Protein AF-A0A7X1CPC7-F1 (afdb_monomer)

Organism: NCBI:txid1494963

pLDDT: mean 83.85, std 19.72, range [22.83, 98.88]

Secondary structure (DSSP, 8-state):
-------------------PPPPPP--------S--------PPBPPP--HHHHHHHHHHHHHHHTS---GGG-BHHHHTT--EEEEESS-----GGGGG-TT--EEEEE--SS--S--GGGGG-TT--EEE-TT----HHHHHHHTT-TT-SEEE--SS-------TT-TT--EEE--S-SS--SPPP-TT-TT--EEE--SS--------TT-TT--EEE--SS--SBPPP-TT-TT--EEE--SS---B-GGGGG-S-GGG-EEE-TTS---B--GGGGGSSEEE-TT---SSTT-SEEEPPPPPEEE-TT-EEEEE--EEETTEEEEEE-GGGS-HHHHHHHSGGGSEEEESSSSEEEEEETTEEEEEEPTT--EEEEEEEEETTTEEEEEEEEE-

Sequence (400 aa):
MNLRNAIACGVATSVIVGGSMVFPQNSDAKVIGAQSTLEMVTKEIIPITDPGLKNAITTALTIELGHPATEEDFTSENLSKITTLAIYLTPVHSLSELKYVPNLEALNISNNGTPMASLSPLEGLNKLVELSLNGAPVGDEMYSTLNKITSLKYLDIAGDTPNIGSLDKLPNLESVSLTFNNTLEKMPTFETSTQIKALYFSDDNISELPDYSHLVNLERLELGYNNFTSIPDLSAFSKLTALYMSENAISDTSNLETIQNKQNILVDLTSNLISKYAPVMGEFKRVMTLNNFMADQKMQYMMEPLAEQVISESSSIVIPLNWALSSNPSIIIGPSEFTEHQRQFVDVANLKIATSNDNIDVSAVNGKLAIHAKEGIIGMTEVKLSYNENIEVNFGVAVE

Mean predicted aligned error: 10.89 Å

InterPro domains:
  IPR001611 Leucine-rich repeat [PS51450] (217-238)
  IPR025875 Leucine rich repeat 4 [PF12799] (217-257)
  IPR032675 Leucine-rich repeat domain superfamily [G3DSA:3.80.10.10] (39-295)
  IPR050836 SDS22/Internalin LRR-containing [PTHR46652] (194-276)

Foldseek 3Di:
DDDDDDDDDDDDDDDDDDDDDDDDDDDDDDDDDDDPPVPPPQFDQDDDDFPQVVVQQQVQLCVVVVHRDDSSQRGLVSLCSRQETAGPCAAGADPQCCVSNLNHQEYAHEPNVDAHPEPQSLLNNQNHAYYACHQHAYDQVHLVVLLSNQNYQYYHDEAQYPDSEANQNNQNHQEYHHEHNQHHQDDHHHNNPLNHAEYHYANYAHADDPPPLSVCNHQYYAHDHYAHQADYQPLSPQNHAEAHHAQYAHAEDQSVVSHNPQLRHEAEHHQYAHAYDHPCPVSHVYYHHHNYCYLDPQGQKAWQADEEAEEEAQDKDKAAIWMAGPVDRVHTDDLVSHGPSRSCQLQPQNKDKDKPDDQWDWHHDPSIIMIGGYHPDFAKMKIWTDTPNRHIYIYMYGYD

Radius of gyration: 34.93 Å; Cα contacts (8 Å, |Δi|>4): 887; chains: 1; bounding box: 84×68×112 Å

Nearest PDB structures (foldseek):
  8h64-assembly2_C  TM=6.001E-01  e=5.073E-11  Listeria monocytogenes EGD-e
  6hkw-assembly5_E  TM=8.231E-01  e=1.567E-06  Homo sapiens
  6mky-assembly1_A  TM=7.754E-01  e=1.078E-06  Homo sapiens
  2omt-assembly1_A  TM=3.520E-01  e=1.177E-10  Listeria monocytogenes EGD-e
  8glv-assembly1_Em  TM=6.662E-01  e=6.543E-04  Chlamydomonas reinhardtii

Solvent-accessible surface area (backbone atoms only — not comparable to full-atom values): 21799 Å² total; per-residue (Å²): 132,88,89,87,91,79,90,82,88,83,82,88,87,85,82,92,74,92,77,91,82,86,79,83,90,79,90,82,83,84,89,74,81,85,82,83,72,80,73,77,80,71,76,63,64,60,88,69,80,43,67,28,54,37,52,28,50,42,52,40,44,19,63,79,69,72,45,89,54,54,78,84,53,37,20,68,75,54,33,46,67,40,36,57,45,61,38,67,72,37,53,46,80,62,53,69,68,51,69,56,31,60,46,27,28,34,42,36,41,29,44,24,86,39,69,47,83,61,51,64,49,52,58,76,36,73,51,29,29,34,43,33,32,34,50,36,49,58,51,70,75,36,43,68,40,54,42,57,40,44,51,27,26,35,42,33,49,23,25,74,38,63,70,70,55,64,48,40,51,27,49,47,24,31,33,43,34,50,28,46,18,73,58,29,50,65,75,61,48,50,84,44,23,52,55,23,28,35,43,36,41,26,40,28,46,30,52,66,80,74,96,55,67,68,32,44,47,22,29,34,44,35,42,24,39,25,51,26,52,51,59,62,88,39,60,41,31,58,49,38,36,36,40,34,42,22,41,20,44,28,30,45,39,55,41,62,70,43,43,73,39,37,68,65,17,37,39,35,40,27,40,24,41,38,51,41,80,34,91,58,64,84,50,36,61,38,70,43,60,52,73,24,50,39,48,54,102,69,26,50,54,36,74,55,84,57,71,73,43,79,44,47,55,61,35,73,52,74,44,81,71,52,34,13,29,57,91,44,68,86,46,72,51,57,76,86,80,41,52,78,59,50,44,61,62,72,32,46,75,61,41,49,75,46,62,78,56,80,54,49,51,77,46,58,51,95,63,17,44,33,40,33,35,37,76,96,42,71,50,80,33,47,40,38,40,31,43,95,87,53,47,74,51,64,34,43,38,38,31,91

Structure (mmCIF, N/CA/C/O backbone):
data_AF-A0A7X1CPC7-F1
#
_entry.id   AF-A0A7X1CPC7-F1
#
loop_
_atom_site.group_PDB
_atom_site.id
_atom_site.type_symbol
_atom_site.label_atom_id
_atom_site.label_alt_id
_atom_site.label_comp_id
_atom_site.label_asym_id
_atom_site.label_entity_id
_atom_site.label_seq_id
_atom_site.pdbx_PDB_ins_code
_atom_site.Cartn_x
_atom_site.Cartn_y
_atom_site.Cartn_z
_atom_site.occupancy
_atom_site.B_iso_or_equiv
_atom_site.auth_seq_id
_atom_site.auth_comp_id
_atom_site.auth_asym_id
_atom_site.auth_atom_id
_atom_site.pdbx_PDB_model_num
ATOM 1 N N . MET A 1 1 ? -6.246 51.416 58.490 1.00 31.73 1 MET A N 1
ATOM 2 C CA . MET A 1 1 ? -4.772 51.364 58.368 1.00 31.73 1 MET A CA 1
ATOM 3 C C . MET A 1 1 ? -4.354 49.906 58.553 1.00 31.73 1 MET A C 1
ATOM 5 O O . MET A 1 1 ? -4.902 49.263 59.435 1.00 31.73 1 MET A O 1
ATOM 9 N N . ASN A 1 2 ? -3.510 49.401 57.648 1.00 27.16 2 ASN A N 1
ATOM 10 C CA . ASN A 1 2 ? -3.068 48.008 57.420 1.00 27.16 2 ASN A CA 1
ATOM 11 C C . ASN A 1 2 ? -2.683 47.196 58.690 1.00 27.16 2 ASN A C 1
ATOM 13 O O . ASN A 1 2 ? -2.152 47.790 59.618 1.00 27.16 2 ASN A O 1
ATOM 17 N N . LEU A 1 3 ? -3.029 45.904 58.867 1.00 24.98 3 LEU A N 1
ATOM 18 C CA . LEU A 1 3 ? -2.661 44.633 58.179 1.00 24.98 3 LEU A CA 1
ATOM 19 C C . LEU A 1 3 ? -1.414 43.958 58.804 1.00 24.98 3 LEU A C 1
ATOM 21 O O . LEU A 1 3 ? -0.304 44.431 58.584 1.00 24.98 3 LEU A O 1
ATOM 25 N N . ARG A 1 4 ? -1.605 42.833 59.526 1.00 26.08 4 ARG A N 1
ATOM 26 C CA . ARG A 1 4 ? -0.942 41.516 59.313 1.00 26.08 4 ARG A CA 1
ATOM 27 C C . ARG A 1 4 ? -1.302 40.498 60.411 1.00 26.08 4 ARG A C 1
ATOM 29 O O . ARG A 1 4 ? -0.936 40.659 61.568 1.00 26.08 4 ARG A O 1
ATOM 36 N N . ASN A 1 5 ? -2.004 39.445 59.987 1.00 27.28 5 ASN A N 1
ATOM 37 C CA . ASN A 1 5 ? -2.395 38.268 60.762 1.00 27.28 5 ASN A CA 1
ATOM 38 C C . ASN A 1 5 ? -1.295 37.201 60.740 1.00 27.28 5 ASN A C 1
ATOM 40 O O . ASN A 1 5 ? -0.751 36.897 59.678 1.00 27.28 5 ASN A O 1
ATOM 44 N N . ALA A 1 6 ? -1.070 36.576 61.894 1.00 23.91 6 ALA A N 1
ATOM 45 C CA . ALA A 1 6 ? -0.436 35.275 62.033 1.00 23.91 6 ALA A CA 1
ATOM 46 C C . ALA A 1 6 ? -1.236 34.439 63.051 1.00 23.91 6 ALA A C 1
ATOM 48 O O . ALA A 1 6 ? -1.444 34.883 64.173 1.00 23.91 6 ALA A O 1
ATOM 49 N N . ILE A 1 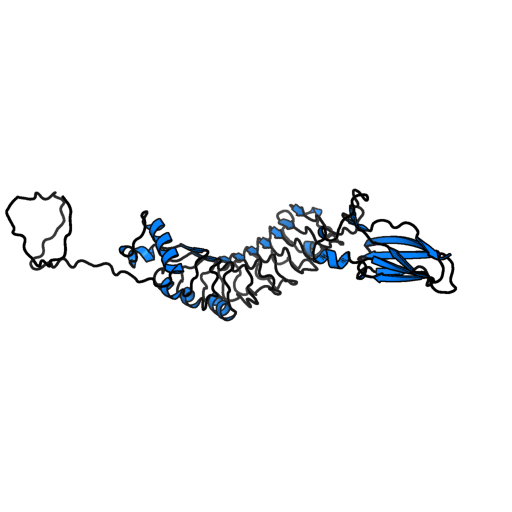7 ? -1.662 33.255 62.598 1.00 27.30 7 ILE A N 1
ATOM 50 C CA . ILE A 1 7 ? -1.763 31.968 63.313 1.00 27.30 7 ILE A CA 1
ATOM 51 C C . ILE A 1 7 ? -2.521 31.946 64.656 1.00 27.30 7 ILE A C 1
ATOM 53 O O . ILE A 1 7 ? -2.002 32.410 65.663 1.00 27.30 7 ILE A O 1
ATOM 57 N N . ALA A 1 8 ? -3.639 31.206 64.714 1.00 22.83 8 ALA A N 1
ATOM 58 C CA . ALA A 1 8 ? -3.954 30.368 65.879 1.00 22.83 8 ALA A CA 1
ATOM 59 C C . ALA A 1 8 ? -5.004 29.278 65.583 1.00 22.83 8 ALA A C 1
ATOM 61 O O . ALA A 1 8 ? -6.070 29.534 65.033 1.00 22.83 8 ALA A O 1
ATOM 62 N N . CYS A 1 9 ? -4.629 28.073 66.011 1.00 27.78 9 CYS A N 1
ATOM 63 C CA . CYS A 1 9 ? -5.398 26.897 66.419 1.00 27.78 9 CYS A CA 1
ATOM 64 C C . CYS A 1 9 ? -6.840 27.148 66.917 1.00 27.78 9 CYS A C 1
ATOM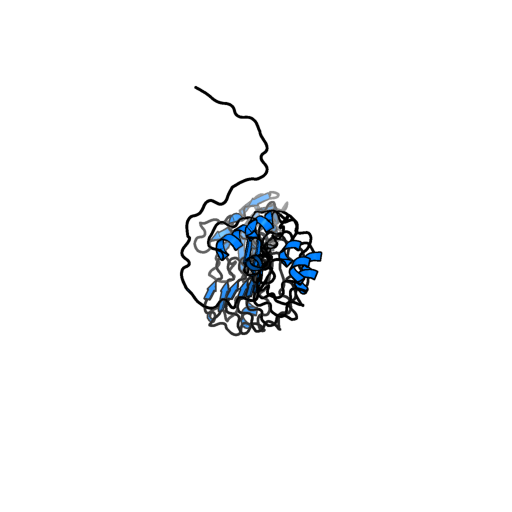 66 O O . CYS A 1 9 ? -7.102 28.158 67.567 1.00 27.78 9 CYS A O 1
ATOM 68 N N . GLY A 1 10 ? -7.742 26.174 66.743 1.00 24.42 10 GLY A N 1
ATOM 69 C CA . GLY A 1 10 ? -9.061 26.220 67.381 1.00 24.42 10 GLY A CA 1
ATOM 70 C C . GLY A 1 10 ? -9.890 24.948 67.231 1.00 24.42 10 GLY A C 1
ATOM 71 O O . GLY A 1 10 ? -10.645 24.797 66.278 1.00 24.42 10 GLY A O 1
ATOM 72 N N . VAL A 1 11 ? -9.755 24.053 68.206 1.00 29.33 11 VAL A N 1
ATOM 73 C CA . VAL A 1 11 ? -10.648 22.918 68.471 1.00 29.33 11 VAL A CA 1
ATOM 74 C C . VAL A 1 11 ? -12.001 23.434 68.989 1.00 29.33 11 VAL A C 1
ATOM 76 O O . VAL A 1 11 ? -12.031 24.380 69.768 1.00 29.33 11 VAL A O 1
ATOM 79 N N . ALA A 1 12 ? -13.078 22.774 68.551 1.00 32.38 12 ALA A N 1
ATOM 80 C CA . ALA A 1 12 ? -14.438 22.675 69.103 1.00 32.38 12 ALA A CA 1
ATOM 81 C C . ALA A 1 12 ? -15.021 23.843 69.926 1.00 32.38 12 ALA A C 1
ATOM 83 O O . ALA A 1 12 ? -14.608 24.112 71.049 1.00 32.38 12 ALA A O 1
ATOM 84 N N . THR A 1 13 ? -16.142 24.388 69.451 1.00 27.53 13 THR A N 1
ATOM 85 C CA . THR A 1 13 ? -17.457 24.346 70.130 1.00 27.53 13 THR A CA 1
ATOM 86 C C . THR A 1 13 ? -18.457 25.182 69.334 1.00 27.53 13 THR A C 1
ATOM 88 O O . THR A 1 13 ? -18.208 26.348 69.041 1.00 27.53 13 THR A O 1
ATOM 91 N N . SER A 1 14 ? -19.630 24.629 69.040 1.00 26.83 14 SER A N 1
ATOM 92 C CA . SER A 1 14 ? -20.813 25.457 68.810 1.00 26.83 14 SER A CA 1
ATOM 93 C C . SER A 1 14 ? -22.065 24.769 69.339 1.00 26.83 14 SER A C 1
ATOM 95 O O . SER A 1 14 ? -22.329 23.587 69.133 1.00 26.83 14 SER A O 1
ATOM 97 N N . VAL A 1 15 ? -22.755 25.574 70.134 1.00 25.36 15 VAL A N 1
ATOM 98 C CA . VAL A 1 15 ? -23.902 25.321 70.994 1.00 25.36 15 VAL A CA 1
ATOM 99 C C . VAL A 1 15 ? -25.175 25.234 70.152 1.00 25.36 15 VAL A C 1
ATOM 101 O O . VAL A 1 15 ? -25.370 26.029 69.237 1.00 25.36 15 VAL A O 1
ATOM 104 N N . ILE A 1 16 ? -26.066 24.305 70.498 1.00 31.42 16 ILE A N 1
ATOM 105 C CA . ILE A 1 16 ? -27.434 24.261 69.972 1.00 31.42 16 ILE A CA 1
ATOM 106 C C . ILE A 1 16 ? -28.273 25.298 70.731 1.00 31.42 16 ILE A C 1
ATOM 108 O O . ILE A 1 16 ? -28.452 25.182 71.942 1.00 31.42 16 ILE A O 1
ATOM 112 N N . VAL A 1 17 ? -28.821 26.283 70.014 1.00 26.38 17 VAL A N 1
ATOM 113 C CA . VAL A 1 17 ? -29.931 27.134 70.475 1.00 26.38 17 VAL A CA 1
ATOM 114 C C . VAL A 1 17 ? -31.039 27.067 69.426 1.00 26.38 17 VAL A C 1
ATOM 116 O O . VAL A 1 17 ? -30.774 27.126 68.229 1.00 26.38 17 VAL A O 1
ATOM 119 N N . GLY A 1 18 ? -32.267 26.846 69.897 1.00 32.84 18 GLY A N 1
ATOM 120 C CA . GLY A 1 18 ? -33.396 26.348 69.119 1.00 32.84 18 GLY A CA 1
ATOM 121 C C . GLY A 1 18 ? -33.905 27.223 67.970 1.00 32.84 18 GLY A C 1
ATOM 122 O O . GLY A 1 18 ? -33.867 28.448 68.005 1.00 32.84 18 GLY A O 1
ATOM 123 N N . GLY A 1 19 ? -34.478 26.528 66.989 1.00 26.81 19 GLY A N 1
ATOM 124 C CA . GLY A 1 19 ? -35.302 27.059 65.909 1.00 26.81 19 GLY A CA 1
ATOM 125 C C . GLY A 1 19 ? -35.721 25.905 64.999 1.00 26.81 19 GLY A C 1
ATOM 126 O O . GLY A 1 19 ? -34.873 25.259 64.395 1.00 26.81 19 GLY A O 1
ATOM 127 N N . SER A 1 20 ? -37.013 25.584 64.973 1.00 29.50 20 SER A N 1
ATOM 128 C CA . SER A 1 20 ? -37.602 24.454 64.246 1.00 29.50 20 SER A CA 1
ATOM 129 C C . SER A 1 20 ? -37.226 24.430 62.758 1.00 29.50 20 SER A C 1
ATOM 131 O O . SER A 1 20 ? -37.409 25.429 62.068 1.00 29.50 20 SER A O 1
ATOM 133 N N . MET A 1 21 ? -36.802 23.271 62.241 1.00 26.98 21 MET A N 1
ATOM 134 C CA . MET A 1 21 ? -36.795 22.986 60.801 1.00 26.98 21 MET A CA 1
ATOM 135 C C . MET A 1 21 ? -37.965 22.065 60.451 1.00 26.98 21 MET A C 1
ATOM 137 O O . MET A 1 21 ? -38.160 21.012 61.055 1.00 26.98 21 MET A O 1
ATOM 141 N N . VAL A 1 22 ? -38.763 22.508 59.484 1.00 28.88 22 VAL A N 1
ATOM 142 C CA . VAL A 1 22 ? -39.885 21.783 58.884 1.00 28.88 22 VAL A CA 1
ATOM 143 C C . VAL A 1 22 ? -39.329 20.790 57.858 1.00 28.88 22 VAL A C 1
ATOM 145 O O . VAL A 1 22 ? -38.551 21.185 56.994 1.00 28.88 22 VAL A O 1
ATOM 148 N N . PHE A 1 23 ? -39.735 19.519 57.927 1.00 30.73 23 PHE A N 1
ATOM 149 C CA . PHE A 1 23 ? -39.419 18.520 56.898 1.00 30.73 23 PHE A CA 1
ATOM 150 C C . PHE A 1 23 ? -40.438 18.583 55.748 1.00 30.73 23 PHE A C 1
ATOM 152 O O . PHE A 1 23 ? -41.642 18.590 56.024 1.00 30.73 23 PHE A O 1
ATOM 159 N N . PRO A 1 24 ? -40.014 18.548 54.470 1.00 29.61 24 PRO A N 1
ATOM 160 C CA . PRO A 1 24 ? -40.905 18.176 53.382 1.00 29.61 24 PRO A CA 1
ATOM 161 C C . PRO A 1 24 ? -41.215 16.682 53.491 1.00 29.61 24 PRO A C 1
ATOM 163 O O . PRO A 1 24 ? -40.313 15.852 53.611 1.00 29.61 24 PRO A O 1
ATOM 166 N N . GLN A 1 25 ? -42.499 16.341 53.455 1.00 41.03 25 GLN A N 1
ATOM 167 C CA . GLN A 1 25 ? -42.937 14.959 53.356 1.00 41.03 25 GLN A CA 1
ATOM 168 C C . GLN A 1 25 ? -42.582 14.387 51.984 1.00 41.03 25 GLN A C 1
ATOM 170 O O . GLN A 1 25 ? -43.045 14.896 50.967 1.00 41.03 25 GLN A O 1
ATOM 175 N N . ASN A 1 26 ? -41.834 13.286 51.966 1.00 32.53 26 ASN A N 1
ATOM 176 C CA . ASN A 1 26 ? -42.177 12.180 51.086 1.00 32.53 26 ASN A CA 1
ATOM 177 C C . ASN A 1 26 ? -41.743 10.850 51.707 1.00 32.53 26 ASN A C 1
ATOM 179 O O . ASN A 1 26 ? -40.643 10.694 52.235 1.00 32.53 26 ASN A O 1
ATOM 183 N N . SER A 1 27 ? -42.711 9.950 51.724 1.00 42.28 27 SER A N 1
ATOM 184 C CA . SER A 1 27 ? -42.806 8.705 52.466 1.00 42.28 27 SER A CA 1
ATOM 185 C C . SER A 1 27 ? -42.093 7.561 51.754 1.00 42.28 27 SER A C 1
ATOM 187 O O . SER A 1 27 ? -42.483 7.228 50.644 1.00 42.28 27 SER A O 1
ATOM 189 N N . ASP A 1 28 ? -41.079 6.984 52.407 1.00 35.62 28 ASP A N 1
ATOM 190 C CA . ASP A 1 28 ? -40.873 5.525 52.553 1.00 35.62 28 ASP A CA 1
ATOM 191 C C . ASP A 1 28 ? -39.647 5.210 53.442 1.00 35.62 28 ASP A C 1
ATOM 193 O O . ASP A 1 28 ? -38.838 4.322 53.181 1.00 35.62 28 ASP A O 1
ATOM 197 N N . ALA A 1 29 ? -39.503 5.933 54.559 1.00 31.69 29 ALA A N 1
ATOM 198 C CA . ALA A 1 29 ? -38.506 5.611 55.577 1.00 31.69 29 ALA A CA 1
ATOM 199 C C . ALA A 1 29 ? -39.116 4.678 56.634 1.00 31.69 29 ALA A C 1
ATOM 201 O O . ALA A 1 29 ? -39.874 5.101 57.509 1.00 31.69 29 ALA A O 1
ATOM 202 N N . LYS A 1 30 ? -38.761 3.392 56.577 1.00 34.00 30 LYS A N 1
ATOM 203 C CA . LYS A 1 30 ? -38.997 2.449 57.674 1.00 34.00 30 LYS A CA 1
ATOM 204 C C . LYS A 1 30 ? -37.916 2.687 58.732 1.00 34.00 30 LYS A C 1
ATOM 206 O O . LYS A 1 30 ? -36.775 2.272 58.559 1.00 34.00 30 LYS A O 1
ATOM 211 N N . VAL A 1 31 ? -38.259 3.389 59.811 1.00 34.38 31 VAL A N 1
ATOM 212 C CA . VAL A 1 31 ? -37.348 3.603 60.947 1.00 34.38 31 VAL A CA 1
ATOM 213 C C . VAL A 1 31 ? -37.171 2.277 61.691 1.00 34.38 31 VAL A C 1
ATOM 215 O O . VAL A 1 31 ? -38.099 1.795 62.338 1.00 34.38 31 VAL A O 1
ATOM 218 N N . ILE A 1 32 ? -35.979 1.689 61.593 1.00 37.28 32 ILE A N 1
ATOM 219 C CA . ILE A 1 32 ? -35.510 0.601 62.461 1.00 37.28 32 ILE A CA 1
ATOM 220 C C . ILE A 1 32 ? -34.471 1.219 63.408 1.00 37.28 32 ILE A C 1
ATOM 222 O O . ILE A 1 32 ? -33.637 2.015 62.986 1.00 37.28 32 ILE A O 1
ATOM 226 N N . GLY A 1 33 ? -34.621 0.9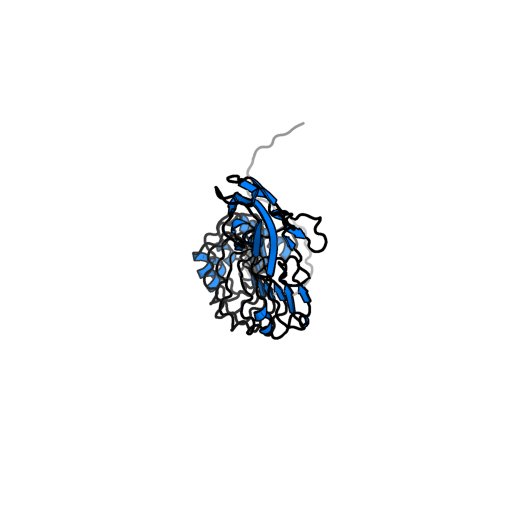59 64.707 1.00 34.88 33 GLY A N 1
ATOM 227 C CA . GLY A 1 33 ? -34.038 1.761 65.782 1.00 34.88 33 GLY A CA 1
ATOM 228 C C . GLY A 1 33 ? -32.522 1.665 65.999 1.00 34.88 33 GLY A C 1
ATOM 229 O O . GLY A 1 33 ? -31.877 0.707 65.598 1.00 34.88 33 GLY A O 1
ATOM 230 N N . ALA A 1 34 ? -32.051 2.678 66.740 1.00 42.03 34 ALA A N 1
ATOM 231 C CA . ALA A 1 34 ? -30.820 2.809 67.530 1.00 42.03 34 ALA A CA 1
ATOM 232 C C . ALA A 1 34 ? -29.465 2.553 66.831 1.00 42.03 34 ALA A C 1
ATOM 234 O O . ALA A 1 34 ? -29.102 1.428 66.523 1.00 42.03 34 ALA A O 1
ATOM 235 N N . GLN A 1 35 ? -28.685 3.641 66.724 1.00 42.72 35 GLN A N 1
ATOM 236 C CA . GLN A 1 35 ? -27.344 3.761 66.127 1.00 42.72 35 GLN A CA 1
ATOM 237 C C . GLN A 1 35 ? -27.277 3.580 64.604 1.00 42.72 35 GLN A C 1
ATOM 239 O O . GLN A 1 35 ? -26.596 2.706 64.085 1.00 42.72 35 GLN A O 1
ATOM 244 N N . SER A 1 36 ? -27.893 4.504 63.865 1.00 39.81 36 SER A N 1
ATOM 245 C CA . SER A 1 36 ? -27.457 4.797 62.499 1.00 39.81 36 SER A CA 1
ATOM 246 C C . SER A 1 36 ? -26.237 5.721 62.560 1.00 39.81 36 SER A C 1
ATOM 248 O O . SER A 1 36 ? -26.368 6.948 62.542 1.00 39.81 36 SER A O 1
ATOM 250 N N . THR A 1 37 ? -25.038 5.155 62.669 1.00 38.81 37 THR A N 1
ATOM 251 C CA . THR A 1 37 ? -23.861 5.841 62.131 1.00 38.81 37 THR A CA 1
ATOM 252 C C . THR A 1 37 ? -24.134 6.039 60.644 1.00 38.81 37 THR A C 1
ATOM 254 O O . THR A 1 37 ? -24.264 5.065 59.908 1.00 38.81 37 THR A O 1
ATOM 257 N N . LEU A 1 38 ? -24.303 7.289 60.208 1.00 41.38 38 LEU A N 1
ATOM 258 C CA . LEU A 1 38 ? -24.173 7.635 58.796 1.00 41.38 38 LEU A CA 1
ATOM 259 C C . LEU A 1 38 ? -22.723 7.309 58.428 1.00 41.38 38 LEU A C 1
ATOM 261 O O . LEU A 1 38 ? -21.833 8.129 58.640 1.00 41.38 38 LEU A O 1
ATOM 265 N N . GLU A 1 39 ? -22.466 6.085 57.967 1.00 43.41 39 GLU A N 1
ATOM 266 C CA . GLU A 1 39 ? -21.237 5.792 57.245 1.00 43.41 39 GLU A CA 1
ATOM 267 C C . GLU A 1 39 ? -21.272 6.679 56.003 1.00 43.41 39 GLU A C 1
ATOM 269 O O . GLU A 1 39 ? -22.016 6.428 55.054 1.00 43.41 39 GLU A O 1
ATOM 274 N N . MET A 1 40 ? -20.518 7.781 56.034 1.00 48.59 40 MET A N 1
ATOM 275 C CA . MET A 1 40 ? -20.118 8.441 54.802 1.00 48.59 40 MET A CA 1
ATOM 276 C C . MET A 1 40 ? -19.373 7.383 54.001 1.00 48.59 40 MET A C 1
ATOM 278 O O . MET A 1 40 ? -18.238 7.045 54.329 1.00 48.59 40 MET A O 1
ATOM 282 N N . VAL A 1 41 ? -20.026 6.845 52.974 1.00 54.53 41 VAL A N 1
ATOM 283 C CA . VAL A 1 41 ? -19.350 6.076 51.937 1.00 54.53 41 VAL A CA 1
ATOM 284 C C . VAL A 1 41 ? -18.448 7.072 51.220 1.00 54.53 41 VAL A C 1
ATOM 286 O O . VAL A 1 41 ? -18.861 7.750 50.282 1.00 54.53 41 VAL A O 1
ATOM 289 N N . THR A 1 42 ? -17.229 7.245 51.725 1.00 60.81 42 THR A N 1
ATOM 290 C CA . THR A 1 42 ? -16.191 7.980 51.015 1.00 60.81 42 THR A CA 1
ATOM 291 C C . THR A 1 42 ? -15.904 7.175 49.760 1.00 60.81 42 THR A C 1
ATOM 293 O O . THR A 1 42 ? -15.398 6.055 49.857 1.00 60.81 42 THR A O 1
ATOM 296 N N . LYS A 1 43 ? -16.301 7.700 48.596 1.00 77.69 43 LYS A N 1
ATOM 297 C CA . LYS A 1 43 ? -15.970 7.072 47.318 1.00 77.69 43 LYS A CA 1
ATOM 298 C C . LYS A 1 43 ? -14.450 6.944 47.251 1.00 77.69 43 LYS A C 1
ATOM 300 O O . LYS A 1 43 ? -13.738 7.923 47.460 1.00 77.69 43 LYS A O 1
ATOM 305 N N . GLU A 1 44 ? -13.970 5.726 47.031 1.00 90.50 44 GLU A N 1
ATOM 306 C CA . GLU A 1 44 ? -12.545 5.469 46.861 1.00 90.50 44 GLU A CA 1
ATOM 307 C C . GLU A 1 44 ? -12.053 6.233 45.628 1.00 90.50 44 GLU A C 1
ATOM 309 O O . GLU A 1 44 ? -12.590 6.063 44.530 1.00 90.50 44 GLU A O 1
ATOM 314 N N . ILE A 1 45 ? -11.065 7.103 45.835 1.00 94.94 45 ILE A N 1
ATOM 315 C CA . ILE A 1 45 ? -10.408 7.853 44.767 1.00 94.94 45 ILE A CA 1
ATOM 316 C C . ILE A 1 45 ? -9.244 7.006 44.257 1.00 94.94 45 ILE A C 1
ATOM 318 O O . ILE A 1 45 ? -8.334 6.661 45.012 1.00 94.94 45 ILE A O 1
ATOM 322 N N . ILE A 1 46 ? -9.280 6.679 42.971 1.00 96.00 46 ILE A N 1
ATOM 323 C CA . ILE A 1 46 ? -8.281 5.871 42.284 1.00 96.00 46 ILE A CA 1
ATOM 324 C C . ILE A 1 46 ? -7.121 6.776 41.850 1.00 96.00 46 ILE A C 1
ATOM 326 O O . ILE A 1 46 ? -7.328 7.702 41.062 1.00 96.00 46 ILE A O 1
ATOM 330 N N . PRO A 1 47 ? -5.883 6.513 42.307 1.00 93.31 47 PRO A N 1
ATOM 331 C CA . PRO A 1 47 ? -4.729 7.286 41.879 1.00 93.31 47 PRO A CA 1
ATOM 332 C C . PRO A 1 47 ? -4.317 6.891 40.456 1.00 93.31 47 PRO A C 1
ATOM 334 O O . PRO A 1 47 ? -3.963 5.738 40.205 1.00 93.31 47 PRO A O 1
ATOM 337 N N . ILE A 1 48 ? -4.321 7.869 39.548 1.00 95.19 48 ILE A N 1
ATOM 338 C CA . ILE A 1 48 ? -3.694 7.778 38.222 1.00 95.19 48 ILE A CA 1
ATOM 339 C C . ILE A 1 48 ? -2.395 8.580 38.273 1.00 95.19 48 ILE A C 1
ATOM 341 O O . ILE A 1 48 ? -2.411 9.775 38.582 1.00 95.19 48 ILE A O 1
ATOM 345 N N . THR A 1 49 ? -1.270 7.913 38.042 1.00 93.50 49 THR A N 1
ATOM 346 C CA . THR A 1 49 ? 0.076 8.449 38.271 1.00 93.50 49 THR A CA 1
ATOM 347 C C . THR A 1 49 ? 0.831 8.741 36.983 1.00 93.50 49 THR A C 1
ATOM 349 O O . THR A 1 49 ? 1.678 9.636 36.997 1.00 93.50 49 THR A O 1
ATOM 352 N N . ASP A 1 50 ? 0.513 8.067 35.871 1.00 91.62 50 ASP A N 1
ATOM 353 C CA . ASP A 1 50 ? 1.068 8.432 34.567 1.00 91.62 50 ASP A CA 1
ATOM 354 C C . ASP A 1 50 ? 0.460 9.775 34.109 1.00 91.62 50 ASP A C 1
ATOM 356 O O . ASP A 1 50 ? -0.764 9.880 33.982 1.00 91.62 50 ASP A O 1
ATOM 360 N N . PRO A 1 51 ? 1.263 10.834 33.884 1.00 89.62 51 PRO A N 1
ATOM 361 C CA . PRO A 1 51 ? 0.725 12.159 33.578 1.00 89.62 51 PRO A CA 1
ATOM 362 C C . PRO A 1 51 ? -0.066 12.214 32.269 1.00 89.62 51 PRO A C 1
ATOM 364 O O . PRO A 1 51 ? -1.086 12.906 32.202 1.00 89.62 51 PRO A O 1
ATOM 367 N N . GLY A 1 52 ? 0.388 11.493 31.237 1.00 89.81 52 GLY A N 1
ATOM 368 C CA . GLY A 1 52 ? -0.284 11.444 29.941 1.00 89.81 52 GLY A CA 1
ATOM 369 C C . GLY A 1 52 ? -1.629 10.741 30.058 1.00 89.81 52 GLY A C 1
ATOM 370 O O . GLY A 1 52 ? -2.654 11.266 29.613 1.00 89.81 52 GLY A O 1
ATOM 371 N N . LEU A 1 53 ? -1.654 9.607 30.758 1.00 92.38 53 LEU A N 1
ATOM 372 C CA . LEU A 1 53 ? -2.890 8.878 31.004 1.00 92.38 53 LEU A CA 1
ATOM 373 C C . LEU A 1 53 ? -3.850 9.650 31.919 1.00 92.38 53 LEU A C 1
ATOM 375 O O . LEU A 1 53 ? -5.047 9.703 31.642 1.00 92.38 53 LEU A O 1
ATOM 379 N N . LYS A 1 54 ? -3.346 10.309 32.969 1.00 94.62 54 LYS A N 1
ATOM 380 C CA . LYS A 1 54 ? -4.154 11.161 33.852 1.00 94.62 54 LYS A CA 1
ATOM 381 C C . LYS A 1 54 ? -4.817 12.294 33.083 1.00 94.62 54 LYS A C 1
ATOM 383 O O . LYS A 1 54 ? -5.997 12.566 33.304 1.00 94.62 54 LYS A O 1
ATOM 388 N N . ASN A 1 55 ? -4.094 12.934 32.168 1.00 93.12 55 ASN A N 1
ATOM 389 C CA . ASN A 1 55 ? -4.654 13.985 31.326 1.00 93.12 55 ASN A CA 1
ATOM 390 C C . ASN A 1 55 ? -5.777 13.449 30.418 1.00 93.12 55 ASN A C 1
ATOM 392 O O . ASN A 1 55 ? -6.859 14.037 30.339 1.00 93.12 55 ASN A O 1
ATOM 396 N N . ALA A 1 56 ? -5.550 12.295 29.787 1.00 94.75 56 ALA A N 1
ATOM 397 C CA . ALA A 1 56 ? -6.541 11.656 28.927 1.00 94.75 56 ALA A CA 1
ATOM 398 C C . ALA A 1 56 ? -7.799 11.230 29.702 1.00 94.75 56 ALA A C 1
ATOM 400 O O . ALA A 1 56 ? -8.915 11.528 29.278 1.00 94.75 56 ALA A O 1
ATOM 401 N N . ILE A 1 57 ? -7.631 10.616 30.878 1.00 96.69 57 ILE A N 1
ATOM 402 C CA . ILE A 1 57 ? -8.741 10.209 31.750 1.00 96.69 57 ILE A CA 1
ATOM 403 C C . ILE A 1 57 ? -9.507 11.430 32.272 1.00 96.69 57 ILE A C 1
ATOM 405 O O . ILE A 1 57 ? -10.733 11.428 32.223 1.00 96.69 57 ILE A O 1
ATOM 409 N N . THR A 1 58 ? -8.825 12.500 32.701 1.00 96.62 58 THR A N 1
ATOM 410 C CA . THR A 1 58 ? -9.481 13.764 33.104 1.00 96.62 58 THR A CA 1
ATOM 411 C C . THR A 1 58 ? -10.358 14.314 31.977 1.00 96.62 58 THR A C 1
ATOM 413 O O . THR A 1 58 ? -11.490 14.743 32.210 1.00 96.62 58 THR A O 1
ATOM 416 N N . THR A 1 59 ? -9.845 14.288 30.744 1.00 96.06 59 THR A N 1
ATOM 417 C CA . THR A 1 59 ? -10.566 14.773 29.560 1.00 96.06 59 THR A CA 1
ATOM 418 C C . THR A 1 59 ? -11.793 13.910 29.274 1.00 96.06 59 THR A C 1
ATOM 420 O O . THR A 1 59 ? -12.887 14.446 29.103 1.00 96.06 59 THR A O 1
ATOM 423 N N . ALA A 1 60 ? -11.642 12.583 29.294 1.00 97.25 60 ALA A N 1
ATOM 424 C CA . ALA A 1 60 ? -12.748 11.651 29.097 1.00 97.25 60 ALA A CA 1
ATOM 425 C C . ALA A 1 60 ? -13.828 11.801 30.182 1.00 97.25 60 ALA A C 1
ATOM 427 O O . ALA A 1 60 ? -15.005 11.929 29.861 1.00 97.25 60 ALA A O 1
ATOM 428 N N . LEU A 1 61 ? -13.439 11.890 31.459 1.00 97.50 61 LEU A N 1
ATOM 429 C CA . LEU A 1 61 ? -14.375 12.141 32.558 1.00 97.50 61 LEU A CA 1
ATOM 430 C C . LEU A 1 61 ? -15.093 13.481 32.415 1.00 97.50 61 LEU A C 1
ATOM 432 O O . LEU A 1 61 ? -16.285 13.562 32.687 1.00 97.50 61 LEU A O 1
ATOM 436 N N . THR A 1 62 ? -14.398 14.527 31.964 1.00 97.56 62 THR A N 1
ATOM 437 C CA . THR A 1 62 ? -15.019 15.842 31.755 1.00 97.56 62 THR A CA 1
ATOM 438 C C . THR A 1 62 ? -16.160 15.768 30.739 1.00 97.56 62 THR A C 1
ATOM 440 O O . THR A 1 62 ? -17.201 16.400 30.923 1.00 97.56 62 THR A O 1
ATOM 443 N N . ILE A 1 63 ? -15.977 14.971 29.683 1.00 96.44 63 ILE A N 1
ATOM 444 C CA . ILE A 1 63 ? -16.998 14.724 28.660 1.00 96.44 63 ILE A CA 1
ATOM 445 C C . ILE A 1 63 ? -18.145 13.890 29.243 1.00 96.44 63 ILE A C 1
ATOM 447 O O . ILE A 1 63 ? -19.297 14.308 29.154 1.00 96.44 63 ILE A O 1
ATOM 451 N N . GLU A 1 64 ? -17.834 12.762 29.885 1.00 96.88 64 GLU A N 1
ATOM 452 C CA . GLU A 1 64 ? -18.829 11.836 30.448 1.00 96.88 64 GLU A CA 1
ATOM 453 C C . GLU A 1 64 ? -19.689 12.463 31.557 1.00 96.88 64 GLU A C 1
ATOM 455 O O . GLU A 1 64 ? -20.873 12.152 31.694 1.00 96.88 64 GLU A O 1
ATOM 460 N N . LEU A 1 65 ? -19.110 13.353 32.366 1.00 96.69 65 LEU A N 1
ATOM 461 C CA . LEU A 1 65 ? -19.795 13.985 33.497 1.00 96.69 65 LEU A CA 1
ATOM 462 C C . LEU A 1 65 ? -20.438 15.334 33.142 1.00 96.69 65 LEU A C 1
ATOM 464 O O . LEU A 1 65 ? -21.290 15.823 33.885 1.00 96.69 65 LEU A O 1
ATOM 468 N N . GLY A 1 66 ? -20.048 15.951 32.023 1.00 97.25 66 GLY A N 1
ATOM 469 C CA . GLY A 1 66 ? -20.557 17.258 31.596 1.00 97.25 66 GLY A CA 1
ATOM 470 C C . GLY A 1 66 ? -20.046 18.444 32.427 1.00 97.25 66 GLY A C 1
ATOM 471 O O . GLY A 1 66 ? -20.625 19.531 32.366 1.00 97.25 66 GLY A O 1
ATOM 472 N N . HIS A 1 67 ? -18.974 18.261 33.202 1.00 96.06 67 HIS A N 1
ATOM 473 C CA . HIS A 1 67 ? -18.292 19.313 33.959 1.00 96.06 67 HIS A CA 1
ATOM 474 C C . HIS A 1 67 ? -16.785 19.042 34.030 1.00 96.06 67 HIS A C 1
ATOM 476 O O . HIS A 1 67 ? -16.386 17.888 33.901 1.00 96.06 67 HIS A O 1
ATOM 482 N N . PRO A 1 68 ? -15.932 20.062 34.268 1.00 97.69 68 PRO A N 1
ATOM 483 C CA . PRO A 1 68 ? -14.501 19.846 34.473 1.00 97.69 68 PRO A CA 1
ATOM 484 C C . PRO A 1 68 ? -14.263 18.825 35.588 1.00 97.69 68 PRO A C 1
ATOM 486 O O . PRO A 1 68 ? -14.690 19.049 36.724 1.00 97.69 68 PRO A O 1
ATOM 489 N N . ALA A 1 69 ? -13.628 17.705 35.247 1.00 97.25 69 ALA A N 1
ATOM 490 C CA . ALA A 1 69 ? -13.335 16.647 36.202 1.00 97.25 69 ALA A CA 1
ATOM 491 C C . ALA A 1 69 ? -12.247 17.092 37.191 1.00 97.25 69 ALA A C 1
ATOM 493 O O . ALA A 1 69 ? -11.277 17.765 36.833 1.00 97.25 69 ALA A O 1
ATOM 494 N N . THR A 1 70 ? -12.418 16.700 38.445 1.00 95.62 70 THR A N 1
ATOM 495 C CA . THR A 1 70 ? -11.498 16.940 39.560 1.00 95.62 70 THR A CA 1
ATOM 496 C C . THR A 1 70 ? -10.958 15.613 40.090 1.00 95.62 70 THR A C 1
ATOM 498 O O . THR A 1 70 ? -11.427 14.551 39.694 1.00 95.62 70 THR A O 1
ATOM 501 N N . GLU A 1 71 ? -9.996 15.640 41.016 1.00 94.00 71 GLU A N 1
ATOM 502 C CA . GLU A 1 71 ? -9.486 14.412 41.655 1.00 94.00 71 GLU A CA 1
ATOM 503 C C . GLU A 1 71 ? -10.597 13.593 42.342 1.00 94.00 71 GLU A C 1
ATOM 505 O O . GLU A 1 71 ? -10.509 12.371 42.398 1.00 94.00 71 GLU A O 1
ATOM 510 N N . GLU A 1 72 ? -11.667 14.237 42.823 1.00 94.88 72 GLU A N 1
ATOM 511 C CA . GLU A 1 72 ? -12.802 13.552 43.463 1.00 94.88 72 GLU A CA 1
ATOM 512 C C . GLU A 1 72 ? -13.629 12.718 42.472 1.00 94.88 72 GLU A C 1
ATOM 514 O O . GLU A 1 72 ? -14.351 11.808 42.881 1.00 94.88 72 GLU A O 1
ATOM 519 N N . ASP A 1 73 ? -13.499 12.982 41.168 1.00 96.88 73 ASP A N 1
ATOM 520 C CA . ASP A 1 73 ? -14.242 12.284 40.120 1.00 96.88 73 ASP A CA 1
ATOM 521 C C . ASP A 1 73 ? -13.605 10.954 39.705 1.00 96.88 73 ASP A C 1
ATOM 523 O O . ASP A 1 73 ? -14.271 10.153 39.044 1.00 96.88 73 ASP A O 1
ATOM 527 N N . PHE A 1 74 ? -12.365 10.672 40.125 1.00 97.44 74 PHE A N 1
ATOM 528 C CA . PHE A 1 74 ? -11.609 9.450 39.810 1.00 97.44 74 PHE A CA 1
ATOM 529 C C . PHE A 1 74 ? -12.090 8.251 40.636 1.00 97.44 74 PHE A C 1
ATOM 531 O O . PHE A 1 74 ? -11.332 7.585 41.331 1.00 97.44 74 PHE A O 1
ATOM 538 N N . THR A 1 75 ? -13.383 7.970 40.574 1.00 96.94 75 THR A N 1
ATOM 539 C CA . THR A 1 75 ? -14.024 6.868 41.295 1.00 96.94 75 THR A CA 1
ATOM 540 C C . THR A 1 75 ? -14.260 5.697 40.352 1.00 96.94 75 THR A C 1
ATOM 542 O O . THR A 1 75 ? -14.472 5.899 39.156 1.00 96.94 75 THR A O 1
ATOM 545 N N . SER A 1 76 ? -14.296 4.467 40.873 1.00 95.56 76 SER A N 1
ATOM 546 C CA . SER A 1 76 ? -14.573 3.264 40.068 1.00 95.56 76 SER A CA 1
ATOM 547 C C . SER A 1 76 ? -15.858 3.388 39.241 1.00 95.56 76 SER A C 1
ATOM 549 O O . SER A 1 76 ? -15.907 2.954 38.093 1.00 95.56 76 SER A O 1
ATOM 551 N N . GLU A 1 77 ? -16.893 4.015 39.812 1.00 96.00 77 GLU A N 1
ATOM 552 C CA . GLU A 1 77 ? -18.167 4.275 39.137 1.00 96.00 77 GLU A CA 1
ATOM 553 C C . GLU A 1 77 ? -17.969 5.146 37.891 1.00 96.00 77 GLU A C 1
ATOM 555 O O . GLU A 1 77 ? -18.438 4.798 36.810 1.00 96.00 77 GLU A O 1
ATOM 560 N N . ASN A 1 78 ? -17.249 6.258 38.024 1.00 97.50 78 ASN A N 1
ATOM 561 C CA . ASN A 1 78 ? -17.034 7.192 36.926 1.00 97.50 78 ASN A CA 1
ATOM 562 C C . ASN A 1 78 ? -16.049 6.650 35.886 1.00 97.50 78 ASN A C 1
ATOM 564 O O . ASN A 1 78 ? -16.333 6.731 34.696 1.00 97.50 78 ASN A O 1
ATOM 568 N N . LEU A 1 79 ? -14.939 6.035 36.307 1.00 97.62 79 LEU A N 1
ATOM 569 C CA . LEU A 1 79 ? -13.966 5.447 35.379 1.00 97.62 79 LEU A CA 1
ATOM 570 C C . LEU A 1 79 ? -14.576 4.311 34.547 1.00 97.62 79 LEU A C 1
ATOM 572 O O . LEU A 1 79 ? -14.222 4.139 33.384 1.00 97.62 79 LEU A O 1
ATOM 576 N N . SER A 1 80 ? -15.554 3.581 35.095 1.00 96.69 80 SER A N 1
ATOM 577 C CA . SER A 1 80 ? -16.285 2.555 34.343 1.00 96.69 80 SER A CA 1
ATOM 578 C C . SER A 1 80 ? -17.171 3.106 33.218 1.00 96.69 80 SER A C 1
ATOM 580 O O . SER A 1 80 ? -17.595 2.329 32.365 1.00 96.69 80 SER A O 1
ATOM 582 N N . LYS A 1 81 ? -17.454 4.415 33.189 1.00 97.56 81 LYS A N 1
ATOM 583 C CA . LYS A 1 81 ? -18.221 5.058 32.107 1.00 97.56 81 LYS A CA 1
ATOM 584 C C . LYS A 1 81 ? -17.363 5.342 30.875 1.00 97.56 81 LYS A C 1
ATOM 586 O O . LYS A 1 81 ? -17.904 5.501 29.792 1.00 97.56 81 LYS A O 1
ATOM 591 N N . ILE A 1 82 ? -16.038 5.374 31.026 1.00 98.19 82 ILE A N 1
ATOM 592 C CA . ILE A 1 82 ? -15.120 5.677 29.929 1.00 98.19 82 ILE A CA 1
ATOM 593 C C . ILE A 1 82 ? -15.087 4.503 28.944 1.00 98.19 82 ILE A C 1
ATOM 595 O O . ILE A 1 82 ? -14.625 3.412 29.281 1.00 98.19 82 ILE A O 1
ATOM 599 N N . THR A 1 83 ? -15.530 4.757 27.713 1.00 98.00 83 THR A N 1
ATOM 600 C CA . THR A 1 83 ? -15.452 3.816 26.581 1.00 98.00 83 THR A CA 1
ATOM 601 C C . THR A 1 83 ? -14.416 4.229 25.540 1.00 98.00 83 THR A C 1
ATOM 603 O O . THR A 1 83 ? -13.971 3.400 24.750 1.00 98.00 83 THR A O 1
ATOM 606 N N . THR A 1 84 ? -13.979 5.488 25.547 1.00 97.75 84 THR A N 1
ATOM 607 C CA . THR A 1 84 ? -13.002 6.010 24.588 1.00 97.75 84 THR A CA 1
ATOM 608 C C . THR A 1 84 ? -11.929 6.812 25.306 1.00 97.75 84 THR A C 1
ATOM 610 O O . THR A 1 84 ? -12.229 7.698 26.106 1.00 97.75 84 THR A O 1
ATOM 613 N N . LEU A 1 85 ? -10.668 6.523 24.992 1.00 96.06 85 LEU A N 1
ATOM 614 C CA . LEU A 1 85 ? -9.518 7.302 25.434 1.00 96.06 85 LEU A CA 1
ATOM 615 C C . LEU A 1 85 ? -8.674 7.683 24.232 1.00 96.06 85 LEU A C 1
ATOM 617 O O . LEU A 1 85 ? -8.338 6.846 23.396 1.00 96.06 85 LEU A O 1
ATOM 621 N N . ALA A 1 86 ? -8.306 8.956 24.182 1.00 92.69 86 ALA A N 1
ATOM 622 C CA . ALA A 1 86 ? -7.430 9.476 23.158 1.00 92.69 86 ALA A CA 1
ATOM 623 C C . ALA A 1 86 ? -6.286 10.245 23.813 1.00 92.69 86 ALA A C 1
ATOM 625 O O . ALA A 1 86 ? -6.504 11.150 24.621 1.00 92.69 86 ALA A O 1
ATOM 626 N N . ILE A 1 87 ? -5.068 9.845 23.474 1.00 88.94 87 ILE A N 1
ATOM 627 C CA . ILE A 1 87 ? -3.833 10.378 24.018 1.00 88.94 87 ILE A CA 1
ATOM 628 C C . ILE A 1 87 ? -3.018 10.914 22.848 1.00 88.94 87 ILE A C 1
ATOM 630 O O . ILE A 1 87 ? -2.561 10.151 22.000 1.00 88.94 87 ILE A O 1
ATOM 634 N N . TYR A 1 88 ? -2.855 12.234 22.803 1.00 83.50 88 TYR A N 1
ATOM 635 C CA . TYR A 1 88 ? -2.171 12.931 21.718 1.00 83.50 88 TYR A CA 1
ATOM 636 C C . TYR A 1 88 ? -1.058 13.793 22.281 1.00 83.50 88 TYR A C 1
ATOM 638 O O . TYR A 1 88 ? -1.308 14.595 23.181 1.00 83.50 88 TYR A O 1
ATOM 646 N N . LEU A 1 89 ? 0.144 13.687 21.709 1.00 78.31 89 LEU A N 1
ATOM 647 C CA . LEU A 1 89 ? 1.256 14.611 21.984 1.00 78.31 89 LEU A CA 1
ATOM 648 C C . LEU A 1 89 ? 1.668 14.683 23.466 1.00 78.31 89 LEU A C 1
ATOM 650 O O . LEU A 1 89 ? 2.342 15.625 23.884 1.00 78.31 89 LEU A O 1
ATOM 654 N N . THR A 1 90 ? 1.271 13.696 24.269 1.00 81.62 90 THR A N 1
ATOM 655 C CA . THR A 1 90 ? 1.657 13.578 25.674 1.00 81.62 90 THR A CA 1
ATOM 656 C C . THR A 1 90 ? 2.403 12.268 25.885 1.00 81.62 90 THR A C 1
ATOM 658 O O . THR A 1 90 ? 1.856 11.218 25.537 1.00 81.62 90 THR A O 1
ATOM 661 N N . PRO A 1 91 ? 3.602 12.307 26.488 1.00 83.06 91 PRO A N 1
ATOM 662 C CA . PRO A 1 91 ? 4.318 11.107 26.896 1.00 83.06 91 PRO A CA 1
ATOM 663 C C . PRO A 1 91 ? 3.454 10.202 27.768 1.00 83.06 91 PRO A C 1
ATOM 665 O O . PRO A 1 91 ? 2.831 10.667 28.724 1.00 83.06 91 PRO A O 1
ATOM 668 N N . VAL A 1 92 ? 3.449 8.913 27.435 1.00 84.06 92 VAL A N 1
ATOM 669 C CA . VAL A 1 92 ? 2.846 7.858 28.253 1.00 84.06 92 VAL A CA 1
ATOM 670 C C . VAL A 1 92 ? 3.912 6.811 28.483 1.00 84.06 92 VAL A C 1
ATOM 672 O O . VAL A 1 92 ? 4.370 6.155 27.547 1.00 84.06 92 VAL A O 1
ATOM 675 N N . HIS A 1 93 ? 4.309 6.664 29.738 1.00 80.50 93 HIS A N 1
ATOM 676 C CA . HIS A 1 93 ? 5.354 5.737 30.143 1.00 80.50 93 HIS A CA 1
ATOM 677 C C . HIS A 1 93 ? 4.771 4.387 30.566 1.00 80.50 93 HIS A C 1
ATOM 679 O O . HIS A 1 93 ? 5.444 3.362 30.446 1.00 80.50 93 HIS A O 1
ATOM 685 N N . SER A 1 94 ? 3.525 4.366 31.053 1.00 85.88 94 SER A N 1
ATOM 686 C CA . SER A 1 94 ? 2.847 3.140 31.472 1.00 85.88 94 SER A CA 1
ATOM 687 C C . SER A 1 94 ? 1.359 3.142 31.140 1.00 85.88 94 SER A C 1
ATOM 689 O O . SER A 1 94 ? 0.647 4.104 31.399 1.00 85.88 94 SER A O 1
ATOM 691 N N . LEU A 1 95 ? 0.873 1.994 30.663 1.00 89.06 95 LEU A N 1
ATOM 692 C CA . LEU A 1 95 ? -0.554 1.719 30.475 1.00 89.06 95 LEU A CA 1
ATOM 693 C C . LEU A 1 95 ? -1.178 0.924 31.630 1.00 89.06 95 LEU A C 1
ATOM 695 O O . LEU A 1 95 ? -2.339 0.531 31.555 1.00 89.06 95 LEU A O 1
ATOM 699 N N . SER A 1 96 ? -0.426 0.651 32.701 1.00 91.00 96 SER A N 1
ATOM 700 C CA . SER A 1 96 ? -0.853 -0.260 33.779 1.00 91.00 96 SER A CA 1
ATOM 701 C C . SER A 1 96 ? -2.144 0.165 34.492 1.00 91.00 96 SER A C 1
ATOM 703 O O . SER A 1 96 ? -2.868 -0.675 35.030 1.00 91.00 96 SER A O 1
ATOM 705 N N . GLU A 1 97 ? -2.452 1.458 34.476 1.00 94.06 97 GLU A N 1
ATOM 706 C CA . GLU A 1 97 ? -3.628 2.054 35.111 1.00 94.06 97 GLU A CA 1
ATOM 707 C C . GLU A 1 97 ? -4.884 1.976 34.224 1.00 94.06 97 GLU A C 1
ATOM 709 O O . GLU A 1 97 ? -5.986 2.222 34.712 1.00 94.06 97 GLU A O 1
ATOM 714 N N . LEU A 1 98 ? -4.769 1.514 32.968 1.00 94.31 98 LEU A N 1
ATOM 715 C CA . LEU A 1 98 ? -5.934 1.221 32.121 1.00 94.31 98 LEU A CA 1
ATOM 716 C C . LEU A 1 98 ? -6.831 0.117 32.697 1.00 94.31 98 LEU A C 1
ATOM 718 O O . LEU A 1 98 ? -8.012 0.046 32.369 1.00 94.31 98 LEU A O 1
ATOM 722 N N . LYS A 1 99 ? -6.326 -0.691 33.636 1.00 94.25 99 LYS A N 1
ATOM 723 C CA . LYS A 1 99 ? -7.142 -1.650 34.398 1.00 94.25 99 LYS A CA 1
ATOM 724 C C . LYS A 1 99 ? -8.321 -1.003 35.145 1.00 94.25 99 LYS A C 1
ATOM 726 O O . LYS A 1 99 ? -9.255 -1.709 35.514 1.00 94.25 99 LYS A O 1
ATOM 731 N N . TYR A 1 100 ? -8.278 0.311 35.392 1.00 95.69 100 TYR A N 1
ATOM 732 C CA . TYR A 1 100 ? -9.348 1.052 36.065 1.00 95.69 100 TYR A CA 1
ATOM 733 C C . TYR A 1 100 ? -10.447 1.555 35.117 1.00 95.69 100 TYR A C 1
ATOM 735 O O . TYR A 1 100 ? -11.486 2.001 35.596 1.00 95.69 100 TYR A O 1
ATOM 743 N N . VAL A 1 101 ? -10.262 1.434 33.798 1.00 96.44 101 VAL A N 1
ATOM 744 C CA . VAL A 1 101 ? -11.260 1.763 32.762 1.00 96.44 101 VAL A CA 1
ATOM 745 C C . VAL A 1 101 ? -11.697 0.490 32.016 1.00 96.44 101 VAL A C 1
ATOM 747 O O . VAL A 1 101 ? -11.445 0.325 30.825 1.00 96.44 101 VAL A O 1
ATOM 750 N N . PRO A 1 102 ? -12.357 -0.466 32.699 1.00 95.62 102 PRO A N 1
ATOM 751 C CA . PRO A 1 102 ? -12.585 -1.818 32.174 1.00 95.62 102 PRO A CA 1
ATOM 752 C C . PRO A 1 102 ? -13.547 -1.879 30.977 1.00 95.62 102 PRO A C 1
ATOM 754 O O . PRO A 1 102 ? -13.662 -2.925 30.339 1.00 95.62 102 PRO A O 1
ATOM 757 N N . ASN A 1 103 ? -14.266 -0.789 30.697 1.00 97.50 103 ASN A N 1
ATOM 758 C CA . ASN A 1 103 ? -15.224 -0.693 29.599 1.00 97.50 103 ASN A CA 1
ATOM 759 C C . ASN A 1 103 ? -14.658 0.007 28.358 1.00 97.50 103 ASN A C 1
ATOM 761 O O . ASN A 1 103 ? -15.431 0.381 27.485 1.00 97.50 103 ASN A O 1
ATOM 765 N N . LEU A 1 104 ? -13.336 0.174 28.276 1.00 98.19 104 LEU A N 1
ATOM 766 C CA . LEU A 1 104 ? -12.694 0.807 27.133 1.00 98.19 104 LEU A CA 1
ATOM 767 C C . LEU A 1 104 ? -12.934 0.004 25.844 1.00 98.19 104 LEU A C 1
ATOM 769 O O . LEU A 1 104 ? -12.596 -1.177 25.767 1.00 98.19 104 LEU A O 1
ATOM 773 N N . GLU A 1 105 ? -13.502 0.671 24.843 1.00 98.44 105 GLU A N 1
ATOM 774 C CA . GLU A 1 105 ? -13.812 0.140 23.513 1.00 98.44 105 GLU A CA 1
ATOM 775 C C . GLU A 1 105 ? -12.864 0.691 22.445 1.00 98.44 105 GLU A C 1
ATOM 777 O O . GLU A 1 105 ? -12.500 -0.035 21.520 1.00 98.44 105 GLU A O 1
ATOM 782 N N . ALA A 1 106 ? -12.413 1.938 22.601 1.00 98.31 106 ALA A N 1
ATOM 783 C CA . ALA A 1 106 ? -11.492 2.588 21.679 1.00 98.31 106 ALA A CA 1
ATOM 784 C C . ALA A 1 106 ? -10.332 3.263 22.418 1.00 98.31 106 ALA A C 1
ATOM 786 O O . ALA A 1 106 ? -10.539 4.070 23.331 1.00 98.31 106 ALA A O 1
ATOM 787 N N . LEU A 1 107 ? -9.107 2.948 21.999 1.00 95.50 107 LEU A N 1
ATOM 788 C CA . LEU A 1 107 ? -7.880 3.540 22.518 1.00 95.50 107 LEU A CA 1
ATOM 789 C C . LEU A 1 107 ? -7.039 4.090 21.370 1.00 95.50 1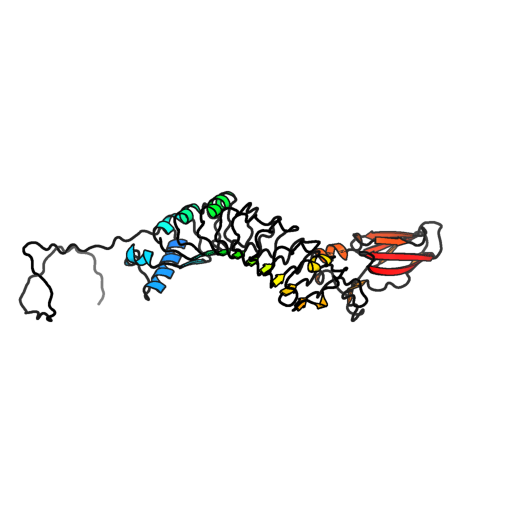07 LEU A C 1
ATOM 791 O O . LEU A 1 107 ? -6.560 3.340 20.523 1.00 95.50 107 LEU A O 1
ATOM 795 N N . ASN A 1 108 ? -6.817 5.398 21.381 1.00 92.88 108 ASN A N 1
ATOM 796 C CA . ASN A 1 108 ? -5.859 6.050 20.503 1.00 92.88 108 ASN A CA 1
ATOM 797 C C . ASN A 1 108 ? -4.678 6.567 21.331 1.00 92.88 108 ASN A C 1
ATOM 799 O O . ASN A 1 108 ? -4.869 7.359 22.254 1.00 92.88 108 ASN A O 1
ATOM 803 N N . ILE A 1 109 ? -3.468 6.130 20.992 1.00 88.44 109 ILE A N 1
ATOM 804 C CA . ILE A 1 109 ? -2.212 6.637 21.537 1.00 88.44 109 ILE A CA 1
ATOM 805 C C . ILE A 1 109 ? -1.350 7.077 20.360 1.00 88.44 109 ILE A C 1
ATOM 807 O O . ILE A 1 109 ? -0.589 6.286 19.812 1.00 88.44 109 ILE A O 1
ATOM 811 N N . SER A 1 110 ? -1.472 8.346 19.980 1.00 84.00 110 SER A N 1
ATOM 812 C CA . SER A 1 110 ? -0.766 8.891 18.824 1.00 84.00 110 SER A CA 1
ATOM 813 C C . SER A 1 110 ? 0.321 9.879 19.224 1.00 84.00 110 SER A C 1
ATOM 815 O O . SER A 1 110 ? 0.102 10.759 20.065 1.00 84.00 110 SER A O 1
ATOM 817 N N . ASN A 1 111 ? 1.469 9.804 18.546 1.00 73.12 111 ASN A N 1
ATOM 818 C CA . ASN A 1 111 ? 2.547 10.795 18.639 1.00 73.12 111 ASN A CA 1
ATOM 819 C C . ASN A 1 111 ? 2.973 11.103 20.088 1.00 73.12 111 ASN A C 1
ATOM 821 O O . ASN A 1 111 ? 3.155 12.260 20.469 1.00 73.12 111 ASN A O 1
ATOM 825 N N . ASN A 1 112 ? 3.099 10.075 20.929 1.00 69.88 112 ASN A N 1
ATOM 826 C CA . ASN A 1 112 ? 3.423 10.241 22.349 1.00 69.88 112 ASN A CA 1
ATOM 827 C C . ASN A 1 112 ? 4.926 10.487 22.608 1.00 69.88 112 ASN A C 1
ATOM 829 O O . ASN A 1 112 ? 5.310 10.772 23.739 1.00 69.88 112 ASN A O 1
ATOM 833 N N . GLY A 1 113 ? 5.784 10.402 21.583 1.00 66.75 113 GLY A N 1
ATOM 834 C CA . GLY A 1 113 ? 7.212 10.751 21.654 1.00 66.75 113 GLY A CA 1
ATOM 835 C C . GLY A 1 113 ? 8.063 9.839 22.546 1.00 66.75 113 GLY A C 1
ATOM 836 O O . GLY A 1 113 ? 9.264 10.064 22.688 1.00 66.75 113 GLY A O 1
ATOM 837 N N . THR A 1 114 ? 7.463 8.809 23.144 1.00 65.44 114 THR A N 1
ATOM 838 C CA . THR A 1 114 ? 8.129 7.847 24.021 1.00 65.44 114 THR A CA 1
ATOM 839 C C . THR A 1 114 ? 7.866 6.433 23.523 1.00 65.44 114 THR A C 1
ATOM 841 O O . THR A 1 114 ? 6.695 6.054 23.438 1.00 65.44 114 THR A O 1
ATOM 844 N N . PRO A 1 115 ? 8.917 5.633 23.252 1.00 66.19 115 PRO A N 1
ATOM 845 C CA . PRO A 1 115 ? 8.758 4.209 23.002 1.00 66.19 115 PRO A CA 1
ATOM 846 C C . PRO A 1 115 ? 7.981 3.586 24.151 1.00 66.19 115 PRO A C 1
ATOM 848 O O . PRO A 1 115 ? 8.350 3.734 25.322 1.00 66.19 115 PRO A O 1
ATOM 851 N N . MET A 1 116 ? 6.871 2.941 23.827 1.00 68.06 116 MET A N 1
ATOM 852 C CA . MET A 1 116 ? 6.052 2.317 24.848 1.00 68.06 116 MET A CA 1
ATOM 853 C C . MET A 1 116 ? 6.716 1.007 25.259 1.00 68.06 116 MET A C 1
ATOM 855 O O . MET A 1 116 ? 7.048 0.185 24.416 1.00 68.06 116 MET A O 1
ATOM 859 N N . ALA A 1 117 ? 6.932 0.802 26.558 1.00 61.34 117 ALA A N 1
ATOM 860 C CA . ALA A 1 117 ? 7.670 -0.373 27.020 1.00 61.34 117 ALA A CA 1
ATOM 861 C C . ALA A 1 117 ? 6.883 -1.689 26.849 1.00 61.34 117 ALA A C 1
ATOM 863 O O . ALA A 1 117 ? 7.486 -2.753 26.764 1.00 61.34 117 ALA A O 1
ATOM 864 N N . SER A 1 118 ? 5.543 -1.648 26.858 1.00 77.88 118 SER A N 1
ATOM 865 C CA . SER A 1 118 ? 4.706 -2.850 26.750 1.00 77.88 118 SER A CA 1
ATOM 866 C C . SER A 1 118 ? 3.232 -2.521 26.497 1.00 77.88 118 SER A C 1
ATOM 868 O O . SER A 1 118 ? 2.690 -1.599 27.107 1.00 77.88 118 SER A O 1
ATOM 870 N N . LEU A 1 119 ? 2.565 -3.354 25.690 1.00 85.44 119 LEU A N 1
ATOM 871 C CA . LEU A 1 119 ? 1.103 -3.364 25.530 1.00 85.44 119 LEU A CA 1
ATOM 872 C C . LEU A 1 119 ? 0.396 -4.330 26.494 1.00 85.44 119 LEU A C 1
ATOM 874 O O . LEU A 1 119 ? -0.823 -4.459 26.427 1.00 85.44 119 LEU A O 1
ATOM 878 N N . SER A 1 120 ? 1.117 -5.019 27.390 1.00 89.00 120 SER A N 1
ATOM 879 C CA . SER A 1 120 ? 0.525 -6.050 28.266 1.00 89.00 120 SER A CA 1
ATOM 880 C C . SER A 1 120 ? -0.683 -5.584 29.093 1.00 89.00 120 SER A C 1
ATOM 882 O O . SER A 1 120 ? -1.593 -6.391 29.291 1.00 89.00 120 SER A O 1
ATOM 884 N N . PRO A 1 121 ? -0.799 -4.307 29.520 1.00 91.12 121 PRO A N 1
ATOM 885 C CA . PRO A 1 121 ? -2.007 -3.841 30.202 1.00 91.12 121 PRO A CA 1
ATOM 886 C C . PRO A 1 121 ? -3.280 -3.884 29.344 1.00 91.12 121 PRO A C 1
ATOM 888 O O . PRO A 1 121 ? -4.376 -3.891 29.899 1.00 91.12 121 PRO A O 1
ATOM 891 N N . LEU A 1 122 ? -3.154 -3.939 28.014 1.00 91.88 122 LEU A N 1
ATOM 892 C CA . LEU A 1 122 ? -4.289 -4.050 27.098 1.00 91.88 122 LEU A CA 1
ATOM 893 C C . LEU A 1 122 ? -4.870 -5.469 27.040 1.00 91.88 122 LEU A C 1
ATOM 895 O O . LEU A 1 122 ? -6.028 -5.624 26.667 1.00 91.88 122 LEU A O 1
ATOM 899 N N . GLU A 1 123 ? -4.118 -6.499 27.457 1.00 91.06 123 GLU A N 1
ATOM 900 C CA . GLU A 1 123 ? -4.567 -7.904 27.420 1.00 91.06 123 GLU A CA 1
ATOM 901 C C . GLU A 1 123 ? -5.858 -8.137 28.230 1.00 91.06 123 GLU A C 1
ATOM 903 O O . GLU A 1 123 ? -6.630 -9.039 27.917 1.00 91.06 123 GLU A O 1
ATOM 908 N N . GLY A 1 124 ? -6.106 -7.330 29.270 1.00 86.44 124 GLY A N 1
ATOM 909 C CA . GLY A 1 124 ? -7.304 -7.423 30.113 1.00 86.44 124 GLY A CA 1
ATOM 910 C C . GLY A 1 124 ? -8.515 -6.624 29.614 1.00 86.44 124 GLY A C 1
ATOM 911 O O . GLY A 1 124 ? -9.595 -6.735 30.199 1.00 86.44 124 GLY A O 1
ATOM 912 N N . LEU A 1 125 ? -8.362 -5.814 28.562 1.00 93.94 125 LEU A N 1
ATOM 913 C CA . LEU A 1 125 ? -9.409 -4.929 28.048 1.00 93.94 125 LEU A CA 1
ATOM 914 C C . LEU A 1 125 ? -10.275 -5.661 27.020 1.00 93.94 125 LEU A C 1
ATOM 916 O O . LEU A 1 125 ? -10.240 -5.384 25.828 1.00 93.94 125 LEU A O 1
ATOM 920 N N . ASN A 1 126 ? -11.092 -6.601 27.495 1.00 93.00 126 ASN A N 1
ATOM 921 C CA . ASN A 1 126 ? -11.878 -7.506 26.641 1.00 93.00 126 ASN A CA 1
ATOM 922 C C . ASN A 1 126 ? -12.926 -6.815 25.746 1.00 93.00 126 ASN A C 1
ATOM 924 O O . ASN A 1 126 ? -13.515 -7.465 24.883 1.00 93.00 126 ASN A O 1
ATOM 928 N N . LYS A 1 127 ? -13.212 -5.530 25.987 1.00 97.25 127 LYS A N 1
ATOM 929 C CA . LYS A 1 127 ? -14.112 -4.715 25.162 1.00 97.25 127 LYS A CA 1
ATOM 930 C C . LYS A 1 127 ? -13.378 -3.861 24.133 1.00 97.25 127 LYS A C 1
ATOM 932 O O . LYS A 1 127 ? -14.046 -3.208 23.345 1.00 97.25 127 LYS A O 1
ATOM 937 N N . LEU A 1 128 ? -12.044 -3.874 24.118 1.00 97.94 128 LEU A N 1
ATOM 938 C CA . LEU A 1 128 ? -11.251 -3.051 23.217 1.00 97.94 128 LEU A CA 1
ATOM 939 C C . LEU A 1 128 ? -11.416 -3.546 21.778 1.00 97.94 128 LEU A C 1
ATOM 941 O O . LEU A 1 128 ? -10.966 -4.636 21.427 1.00 97.94 128 LEU A O 1
ATOM 945 N N . VAL A 1 129 ? -12.079 -2.740 20.961 1.00 98.31 129 VAL A N 1
ATOM 946 C CA . VAL A 1 129 ? -12.418 -3.022 19.564 1.00 98.31 129 VAL A CA 1
ATOM 947 C C . VAL A 1 129 ? -11.534 -2.213 18.614 1.00 98.31 129 VAL A C 1
ATOM 949 O O . VAL A 1 129 ? -11.195 -2.702 17.534 1.00 98.31 129 VAL A O 1
ATOM 952 N N . GLU A 1 130 ? -11.136 -1.008 19.020 1.00 98.38 130 GLU A N 1
ATOM 953 C CA . GLU A 1 130 ? -10.326 -0.082 18.228 1.00 98.38 130 GLU A CA 1
ATOM 954 C C . GLU A 1 130 ? -9.025 0.254 18.960 1.00 98.38 130 GLU A C 1
ATOM 956 O O . GLU A 1 130 ? -9.045 0.727 20.100 1.00 98.38 130 GLU A O 1
ATOM 961 N N . LEU A 1 131 ? -7.892 0.031 18.294 1.00 94.94 131 LEU A N 1
ATOM 962 C CA . LEU A 1 131 ? -6.572 0.403 18.792 1.00 94.94 131 LEU A CA 1
ATOM 963 C C . LEU A 1 131 ? -5.804 1.169 17.714 1.00 94.94 131 LEU A C 1
ATOM 965 O O . LEU A 1 131 ? -5.508 0.614 16.658 1.00 94.94 131 LEU A O 1
ATOM 969 N N . SER A 1 132 ? -5.452 2.419 18.010 1.00 92.81 132 SER A N 1
ATOM 970 C CA . SER A 1 132 ? -4.516 3.211 17.210 1.00 92.81 132 SER A CA 1
ATOM 971 C C . SER A 1 132 ? -3.260 3.521 18.023 1.00 92.81 132 SER A C 1
ATOM 973 O O . SER A 1 132 ? -3.357 4.009 19.150 1.00 92.81 132 SER A O 1
ATOM 975 N N . LEU A 1 133 ? -2.091 3.225 17.458 1.00 88.19 133 LEU A N 1
ATOM 976 C CA . LEU A 1 133 ? -0.759 3.519 17.996 1.00 88.19 133 LEU A CA 1
ATOM 977 C C . LEU A 1 133 ? 0.050 4.378 17.004 1.00 88.19 133 LEU A C 1
ATOM 979 O O . LEU A 1 133 ? 1.266 4.237 16.907 1.00 88.19 133 LEU A O 1
ATOM 983 N N . ASN A 1 134 ? -0.625 5.227 16.221 1.00 85.06 134 ASN A N 1
ATOM 984 C CA . ASN A 1 134 ? -0.013 5.994 15.135 1.00 85.06 134 ASN A CA 1
ATOM 985 C C . ASN A 1 134 ? 1.181 6.846 15.617 1.00 85.06 134 ASN A C 1
ATOM 987 O O . ASN A 1 134 ? 1.058 7.681 16.519 1.00 85.06 134 ASN A O 1
ATOM 991 N N . GLY A 1 135 ? 2.357 6.633 15.028 1.00 77.19 135 GLY A N 1
ATOM 992 C CA . GLY A 1 135 ? 3.581 7.341 15.408 1.00 77.19 135 GLY A CA 1
ATOM 993 C C . GLY A 1 135 ? 4.064 7.035 16.833 1.00 77.19 135 GLY A C 1
ATOM 994 O O . GLY A 1 135 ? 4.912 7.757 17.363 1.00 77.19 135 GLY A O 1
ATOM 995 N N . ALA A 1 136 ? 3.528 5.997 17.484 1.00 72.75 136 ALA A N 1
ATOM 996 C CA . ALA A 1 136 ? 4.068 5.467 18.726 1.00 72.75 136 ALA A CA 1
ATOM 997 C C . ALA A 1 136 ? 5.098 4.377 18.382 1.00 72.75 136 ALA A C 1
ATOM 999 O O . ALA A 1 136 ? 4.753 3.415 17.696 1.00 72.75 136 ALA A O 1
ATOM 1000 N N . PRO A 1 137 ? 6.353 4.470 18.859 1.00 64.62 137 PRO A N 1
ATOM 1001 C CA . PRO A 1 137 ? 7.335 3.428 18.599 1.00 64.62 137 PRO A CA 1
ATOM 1002 C C . PRO A 1 137 ? 6.878 2.134 19.278 1.00 64.62 137 PRO A C 1
ATOM 1004 O O . PRO A 1 137 ? 6.825 2.063 20.513 1.00 64.62 137 PRO A O 1
ATOM 1007 N N . VAL A 1 138 ? 6.540 1.128 18.473 1.00 66.44 138 VAL A N 1
ATOM 1008 C CA . VAL A 1 138 ? 6.222 -0.230 18.921 1.00 66.44 138 VAL A CA 1
ATOM 1009 C C . VAL A 1 138 ? 7.456 -1.106 18.690 1.00 66.44 138 VAL A C 1
ATOM 1011 O O . VAL A 1 138 ? 7.998 -1.157 17.592 1.00 66.44 138 VAL A O 1
ATOM 1014 N N . GLY A 1 139 ? 7.965 -1.739 19.747 1.00 65.81 139 GLY A N 1
ATOM 1015 C CA . GLY A 1 139 ? 9.073 -2.694 19.634 1.00 65.81 139 GLY A CA 1
ATOM 1016 C C . GLY A 1 139 ? 8.580 -4.103 19.299 1.00 65.81 139 GLY A C 1
ATOM 1017 O O . GLY A 1 139 ? 7.429 -4.432 19.578 1.00 65.81 139 GLY A O 1
ATOM 1018 N N . ASP A 1 140 ? 9.467 -4.967 18.797 1.00 66.25 140 ASP A N 1
ATOM 1019 C CA . ASP A 1 140 ? 9.150 -6.342 18.367 1.00 66.25 140 ASP A CA 1
ATOM 1020 C C . ASP A 1 140 ? 8.360 -7.166 19.408 1.00 66.25 140 ASP A C 1
ATOM 1022 O O . ASP A 1 140 ? 7.447 -7.928 19.076 1.00 66.25 140 ASP A O 1
ATOM 1026 N N . GLU A 1 141 ? 8.663 -6.992 20.700 1.00 67.38 141 GLU A N 1
ATOM 1027 C CA . GLU A 1 141 ? 7.977 -7.698 21.791 1.00 67.38 141 GLU A CA 1
ATOM 1028 C C . GLU A 1 141 ? 6.489 -7.313 21.918 1.00 67.38 141 GLU A C 1
ATOM 1030 O O . GLU A 1 141 ? 5.672 -8.108 22.398 1.00 67.38 141 GLU A O 1
ATOM 1035 N N . MET A 1 142 ? 6.097 -6.124 21.449 1.00 72.50 142 MET A N 1
ATOM 1036 C CA . MET A 1 142 ? 4.723 -5.620 21.532 1.00 72.50 142 MET A CA 1
ATOM 1037 C C . MET A 1 142 ? 3.782 -6.312 20.538 1.00 72.50 142 MET A C 1
ATOM 1039 O O . MET A 1 142 ? 2.614 -6.522 20.873 1.00 72.50 142 MET A O 1
ATOM 1043 N N . TYR A 1 143 ? 4.267 -6.781 19.383 1.00 73.38 143 TYR A N 1
ATOM 1044 C CA . TYR A 1 143 ? 3.437 -7.511 18.410 1.00 73.38 143 TYR A CA 1
ATOM 1045 C C . TYR A 1 143 ? 2.965 -8.872 18.943 1.00 73.38 143 TYR A C 1
ATOM 1047 O O . TYR A 1 143 ? 1.849 -9.325 18.665 1.00 73.38 143 TYR A O 1
ATOM 1055 N N . SER A 1 144 ? 3.773 -9.508 19.800 1.00 80.19 144 SER A N 1
ATOM 1056 C CA . SER A 1 144 ? 3.366 -10.728 20.508 1.00 80.19 144 SER A CA 1
ATOM 1057 C C . SER A 1 144 ? 2.181 -10.484 21.451 1.00 80.19 144 SER A C 1
ATOM 1059 O O . SER A 1 144 ? 1.356 -11.375 21.664 1.00 80.19 144 SER A O 1
ATOM 1061 N N . THR A 1 145 ? 2.071 -9.260 21.977 1.00 85.31 145 THR A N 1
ATOM 1062 C CA . THR A 1 145 ? 0.971 -8.839 22.844 1.00 85.31 145 THR A CA 1
ATOM 1063 C C . THR A 1 145 ? -0.277 -8.497 22.040 1.00 85.31 145 THR A C 1
ATOM 1065 O O . THR A 1 145 ? -1.364 -8.899 22.446 1.00 85.31 145 THR A O 1
ATOM 1068 N N . LEU A 1 146 ? -0.141 -7.836 20.879 1.00 88.31 146 LEU A N 1
ATOM 1069 C CA . LEU A 1 146 ? -1.275 -7.567 19.981 1.00 88.31 146 LEU A CA 1
ATOM 1070 C C . LEU A 1 146 ? -2.049 -8.850 19.675 1.00 88.31 146 LEU A C 1
ATOM 1072 O O . LEU A 1 146 ? -3.258 -8.881 19.853 1.00 88.31 146 LEU A O 1
ATOM 1076 N N . ASN A 1 147 ? -1.345 -9.942 19.370 1.00 89.25 147 ASN A N 1
ATOM 1077 C CA . ASN A 1 147 ? -1.920 -11.270 19.124 1.00 89.25 147 ASN A CA 1
ATOM 1078 C C . ASN A 1 147 ? -2.724 -11.882 20.297 1.00 89.25 147 ASN A C 1
ATOM 1080 O O . ASN A 1 147 ? -3.284 -12.969 20.154 1.00 89.25 147 ASN A O 1
ATOM 1084 N N . LYS A 1 148 ? -2.774 -11.236 21.466 1.00 92.06 148 LYS A N 1
ATOM 1085 C CA . LYS A 1 148 ? -3.618 -11.638 22.601 1.00 92.06 148 LYS A CA 1
ATOM 1086 C C . LYS A 1 148 ? -4.880 -10.786 22.740 1.00 92.06 148 LYS A C 1
ATOM 1088 O O . LYS A 1 148 ? -5.820 -11.208 23.412 1.00 92.06 148 LYS A O 1
ATOM 1093 N N . ILE A 1 149 ? -4.937 -9.620 22.097 1.00 93.25 149 ILE A N 1
ATOM 1094 C CA . ILE A 1 149 ? -6.073 -8.693 22.149 1.00 93.25 149 ILE A CA 1
ATOM 1095 C C . ILE A 1 149 ? -7.110 -9.117 21.097 1.00 93.25 149 ILE A C 1
ATOM 1097 O O . ILE A 1 149 ? -7.382 -8.432 20.115 1.00 93.25 149 ILE A O 1
ATOM 1101 N N . THR A 1 150 ? -7.681 -10.306 21.286 1.00 94.56 150 THR A N 1
ATOM 1102 C CA . THR A 1 150 ? -8.548 -10.970 20.291 1.00 94.56 150 THR A CA 1
ATOM 1103 C C . THR A 1 150 ? -9.869 -10.243 20.005 1.00 94.56 150 THR A C 1
ATOM 1105 O O . THR A 1 150 ? -10.562 -10.595 19.052 1.00 94.56 150 THR A O 1
ATOM 1108 N N . SER A 1 151 ? -10.227 -9.234 20.803 1.00 96.31 151 SER A N 1
ATOM 1109 C CA . SER A 1 151 ? -11.413 -8.391 20.618 1.00 96.31 151 SER A CA 1
ATOM 1110 C C . SER A 1 151 ? -11.260 -7.339 19.513 1.00 96.31 151 SER A C 1
ATOM 1112 O O . SER A 1 151 ? -12.272 -6.788 19.076 1.00 96.31 151 SER A O 1
ATOM 1114 N N . LEU A 1 152 ? -10.033 -7.069 19.048 1.00 97.56 152 LEU A N 1
ATOM 1115 C CA . LEU A 1 152 ? -9.767 -6.019 18.065 1.00 97.56 152 LEU A CA 1
ATOM 1116 C C . LEU A 1 152 ? -10.467 -6.282 16.732 1.00 97.56 152 LEU A C 1
ATOM 1118 O O . LEU A 1 152 ? -10.380 -7.370 16.161 1.00 97.56 152 LEU A O 1
ATOM 1122 N N . LYS A 1 153 ? -11.098 -5.226 16.220 1.00 98.56 153 LYS A N 1
ATOM 1123 C CA . LYS A 1 153 ? -11.644 -5.142 14.863 1.00 98.56 153 LYS A CA 1
ATOM 1124 C C . LYS A 1 153 ? -10.898 -4.135 14.004 1.00 98.56 153 LYS A C 1
ATOM 1126 O O . LYS A 1 153 ? -10.769 -4.346 12.801 1.00 98.56 153 LYS A O 1
ATOM 1131 N N . TYR A 1 154 ? -10.405 -3.062 14.612 1.00 98.50 154 TYR A N 1
ATOM 1132 C CA . TYR A 1 154 ? -9.699 -1.999 13.912 1.00 98.50 154 TYR A CA 1
ATOM 1133 C C . TYR A 1 154 ? -8.342 -1.794 14.570 1.00 98.50 154 TYR A C 1
ATOM 1135 O O . TYR A 1 154 ? -8.259 -1.533 15.773 1.00 98.50 154 TYR A O 1
ATOM 1143 N N . LEU A 1 155 ? -7.292 -1.944 13.772 1.00 95.38 155 LEU A N 1
ATOM 1144 C CA . LEU A 1 155 ? -5.913 -1.783 14.203 1.00 95.38 155 LEU A CA 1
ATOM 1145 C C . LEU A 1 155 ? -5.225 -0.768 13.297 1.00 95.38 155 LEU A C 1
ATOM 1147 O O . LEU A 1 155 ? -5.148 -0.974 12.089 1.00 95.38 155 LEU A O 1
ATOM 1151 N N . ASP A 1 156 ? -4.721 0.307 13.884 1.00 93.38 156 ASP A N 1
ATOM 1152 C CA . ASP A 1 156 ? -3.916 1.308 13.192 1.00 93.38 156 ASP A CA 1
ATOM 1153 C C . ASP A 1 156 ? -2.587 1.489 13.916 1.00 93.38 156 ASP A C 1
ATOM 1155 O O . ASP A 1 156 ? -2.532 1.879 15.077 1.00 93.38 156 ASP A O 1
ATOM 1159 N N . ILE A 1 157 ? -1.503 1.170 13.237 1.00 88.69 157 ILE A N 1
ATOM 1160 C CA . ILE A 1 157 ? -0.138 1.192 13.768 1.00 88.69 157 ILE A CA 1
ATOM 1161 C C . ILE A 1 157 ? 0.801 1.804 12.728 1.00 88.69 157 ILE A C 1
ATOM 1163 O O . ILE A 1 157 ? 1.937 1.380 12.564 1.00 88.69 157 ILE A O 1
ATOM 1167 N N . ALA A 1 158 ? 0.282 2.796 12.003 1.00 86.88 158 ALA A N 1
ATOM 1168 C CA . ALA A 1 158 ? 1.032 3.612 11.063 1.00 86.88 158 ALA A CA 1
ATOM 1169 C C . ALA A 1 158 ? 2.195 4.380 11.731 1.00 86.88 158 ALA A C 1
ATOM 1171 O O . ALA A 1 158 ? 2.129 4.730 12.913 1.00 86.88 158 ALA A O 1
ATOM 1172 N N . GLY A 1 159 ? 3.229 4.706 10.953 1.00 81.06 159 GLY A N 1
ATOM 1173 C CA . GLY A 1 159 ? 4.495 5.295 11.424 1.00 81.06 159 GLY A CA 1
ATOM 1174 C C . GLY A 1 159 ? 5.644 4.286 11.394 1.00 81.06 159 GLY A C 1
ATOM 1175 O O . GLY A 1 159 ? 5.398 3.139 11.083 1.00 81.06 159 GLY A O 1
ATOM 1176 N N . ASP A 1 160 ? 6.886 4.681 11.702 1.00 69.62 160 ASP A N 1
ATOM 1177 C CA . ASP A 1 160 ? 8.104 3.858 11.515 1.00 69.62 160 ASP A CA 1
ATOM 1178 C C . ASP A 1 160 ? 8.165 2.589 12.405 1.00 69.62 160 ASP A C 1
ATOM 1180 O O . ASP A 1 160 ? 8.962 2.509 13.346 1.00 69.62 160 ASP A O 1
ATOM 1184 N N . THR A 1 161 ? 7.326 1.583 12.134 1.00 70.38 161 THR A N 1
ATOM 1185 C CA . THR A 1 161 ? 7.307 0.307 12.854 1.00 70.38 161 THR A CA 1
ATOM 1186 C C . THR A 1 161 ? 8.048 -0.761 12.042 1.00 70.38 161 THR A C 1
ATOM 1188 O O . THR A 1 161 ? 7.585 -1.204 10.987 1.00 70.38 161 THR A O 1
ATOM 1191 N N . PRO A 1 162 ? 9.245 -1.190 12.478 1.00 65.81 162 PRO A N 1
ATOM 1192 C CA . PRO A 1 162 ? 9.931 -2.268 11.792 1.00 65.81 162 PRO A CA 1
ATOM 1193 C C . PRO A 1 162 ? 9.251 -3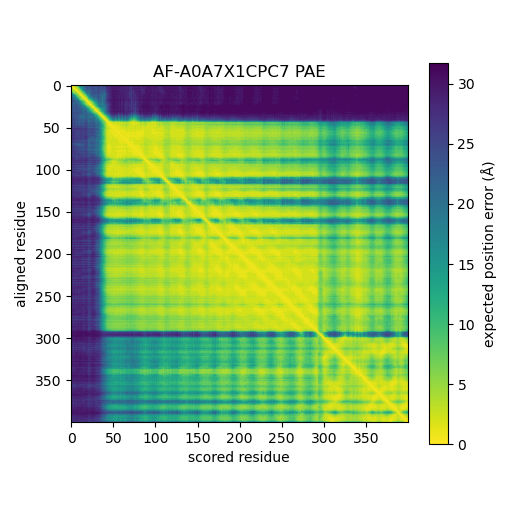.606 12.118 1.00 65.81 162 PRO A C 1
ATOM 1195 O O . PRO A 1 162 ? 8.929 -3.894 13.270 1.00 65.81 162 PRO A O 1
ATOM 1198 N N . ASN A 1 163 ? 9.091 -4.440 11.086 1.00 68.94 163 ASN A N 1
ATOM 1199 C CA . ASN A 1 163 ? 8.910 -5.892 11.182 1.00 68.94 163 ASN A CA 1
ATOM 1200 C C . ASN A 1 163 ? 7.799 -6.386 12.137 1.00 68.94 163 ASN A C 1
ATOM 1202 O O . ASN A 1 163 ? 8.057 -7.069 13.128 1.00 68.94 163 ASN A O 1
ATOM 1206 N N . ILE A 1 164 ? 6.541 -6.118 11.785 1.00 76.62 164 ILE A N 1
ATOM 1207 C CA . ILE A 1 164 ? 5.367 -6.545 12.562 1.00 76.62 164 ILE A CA 1
ATOM 1208 C C . ILE A 1 164 ? 5.175 -8.072 12.698 1.00 76.62 164 ILE A C 1
ATOM 1210 O O . ILE A 1 164 ? 4.454 -8.546 13.582 1.00 76.62 164 ILE A O 1
ATOM 1214 N N . GLY A 1 165 ? 5.819 -8.876 11.849 1.00 79.94 165 GLY A N 1
ATOM 1215 C CA . GLY A 1 165 ? 5.627 -10.325 11.837 1.00 79.94 165 GLY A CA 1
ATOM 1216 C C . GLY A 1 165 ? 4.176 -10.719 11.526 1.00 79.94 165 GLY A C 1
ATOM 1217 O O . GLY A 1 165 ? 3.541 -10.140 10.653 1.00 79.94 165 GLY A O 1
ATOM 1218 N N . SER A 1 166 ? 3.649 -11.735 12.212 1.00 86.69 166 SER A N 1
ATOM 1219 C CA . SER A 1 166 ? 2.303 -12.281 11.977 1.00 86.69 166 SER A CA 1
ATOM 1220 C C . SER A 1 166 ? 1.235 -11.656 12.884 1.00 86.69 166 SER A C 1
ATOM 1222 O O . SER A 1 166 ? 1.429 -11.596 14.103 1.00 86.69 166 SER A O 1
ATOM 1224 N N . LEU A 1 167 ? 0.059 -11.343 12.335 1.00 91.81 167 LEU A N 1
ATOM 1225 C CA . LEU A 1 167 ? -1.148 -10.942 13.080 1.00 91.81 167 LEU A CA 1
ATOM 1226 C C . LEU A 1 167 ? -2.210 -12.059 13.098 1.00 91.81 167 LEU A C 1
ATOM 1228 O O . LEU A 1 167 ? -3.412 -11.820 13.221 1.00 91.81 167 LEU A O 1
ATOM 1232 N N . ASP A 1 168 ? -1.747 -13.305 13.009 1.00 92.88 168 ASP A N 1
ATOM 1233 C CA . ASP A 1 168 ? -2.557 -14.503 12.784 1.00 92.88 168 ASP A CA 1
ATOM 1234 C C . ASP A 1 168 ? -3.548 -14.837 13.896 1.00 92.88 168 ASP A C 1
ATOM 1236 O O . ASP A 1 168 ? -4.425 -15.666 13.676 1.00 92.88 168 ASP A O 1
ATOM 1240 N N . LYS A 1 169 ? -3.433 -14.258 15.096 1.00 93.50 169 LYS A N 1
ATOM 1241 C CA . LYS A 1 169 ? -4.286 -14.604 16.251 1.00 93.50 169 LYS A CA 1
ATOM 1242 C C . LYS A 1 169 ? -5.389 -13.583 16.526 1.00 93.50 169 LYS A C 1
ATOM 1244 O O . LYS A 1 169 ? -5.930 -13.554 17.631 1.00 93.50 169 LYS A O 1
ATOM 1249 N N . LEU A 1 170 ? -5.726 -12.753 15.544 1.00 95.12 170 LEU A N 1
ATOM 1250 C CA . LEU A 1 170 ? -6.707 -11.677 15.669 1.00 95.12 170 LEU A CA 1
ATOM 1251 C C . LEU A 1 170 ? -7.968 -11.947 14.823 1.00 95.12 170 LEU A C 1
ATOM 1253 O O . LEU A 1 170 ? -8.204 -11.271 13.824 1.00 95.12 170 LEU A O 1
ATOM 1257 N N . PRO A 1 171 ? -8.838 -12.891 15.234 1.00 96.31 171 PRO A N 1
ATOM 1258 C CA . PRO A 1 171 ? -9.901 -13.436 14.380 1.00 96.31 171 PRO A CA 1
ATOM 1259 C C . PRO A 1 171 ? -10.999 -12.432 14.000 1.00 96.31 171 PRO A C 1
ATOM 1261 O O . PRO A 1 171 ? -11.792 -12.693 13.096 1.00 96.31 171 PRO A O 1
ATOM 1264 N N . ASN A 1 172 ? -11.079 -11.307 14.713 1.00 97.69 172 ASN A N 1
ATOM 1265 C CA . ASN A 1 172 ? -12.133 -10.312 14.558 1.00 97.69 172 ASN A CA 1
ATOM 1266 C C . ASN A 1 172 ? -11.706 -9.086 13.742 1.00 97.69 172 ASN A C 1
ATOM 1268 O O . ASN A 1 172 ? -12.532 -8.191 13.576 1.00 97.69 172 ASN A O 1
ATOM 1272 N N . LEU A 1 173 ? -10.468 -9.028 13.228 1.00 98.38 173 LEU A N 1
ATOM 1273 C CA . LEU A 1 173 ? -10.016 -7.877 12.444 1.00 98.38 173 LEU A CA 1
ATOM 1274 C C . LEU A 1 173 ? -10.903 -7.659 11.214 1.00 98.38 173 LEU A C 1
ATOM 1276 O O . LEU A 1 173 ? -11.141 -8.567 10.421 1.00 98.38 173 LEU A O 1
ATOM 1280 N N . GLU A 1 174 ? -11.362 -6.422 11.066 1.00 98.75 174 GLU A N 1
ATOM 1281 C CA . GLU A 1 174 ? -12.128 -5.914 9.930 1.00 98.75 174 GLU A CA 1
ATOM 1282 C C . GLU A 1 174 ? -11.306 -4.881 9.135 1.00 98.75 174 GLU A C 1
ATOM 1284 O O . GLU A 1 174 ? -11.472 -4.774 7.920 1.00 98.75 174 GLU A O 1
ATOM 1289 N N . SER A 1 175 ? -10.398 -4.146 9.788 1.00 98.69 175 SER A N 1
ATOM 1290 C CA . SER A 1 175 ? -9.550 -3.132 9.153 1.00 98.69 175 SER A CA 1
ATOM 1291 C C . SER A 1 175 ? -8.165 -3.069 9.788 1.00 98.69 175 SER A C 1
ATOM 1293 O O . SER A 1 175 ? -8.053 -3.014 11.016 1.00 98.69 175 SER A O 1
ATOM 1295 N N . VAL A 1 176 ? -7.123 -3.006 8.957 1.00 97.19 176 VAL A N 1
ATOM 1296 C CA . VAL A 1 176 ? -5.730 -2.867 9.410 1.00 97.19 176 VAL A CA 1
ATOM 1297 C C . VAL A 1 176 ? -5.027 -1.759 8.634 1.00 97.19 176 VAL A C 1
ATOM 1299 O O . VAL A 1 176 ? -5.042 -1.764 7.404 1.00 97.19 176 VAL A O 1
ATOM 1302 N N . SER A 1 177 ? -4.409 -0.831 9.362 1.00 95.38 177 SER A N 1
ATOM 1303 C CA . SER A 1 177 ? -3.578 0.247 8.830 1.00 95.38 177 SER A CA 1
ATOM 1304 C C . SER A 1 177 ? -2.147 0.126 9.344 1.00 95.38 177 SER A C 1
ATOM 1306 O O . SER A 1 177 ? -1.897 0.127 10.549 1.00 95.38 177 SER A O 1
ATOM 1308 N N . LEU A 1 178 ? -1.227 0.021 8.394 1.00 92.06 178 LEU A N 1
ATOM 1309 C CA . LEU A 1 178 ? 0.223 -0.045 8.539 1.00 92.06 178 LEU A CA 1
ATOM 1310 C C . LEU A 1 178 ? 0.854 0.918 7.524 1.00 92.06 178 LEU A C 1
ATOM 1312 O O . LEU A 1 178 ? 1.806 0.574 6.854 1.00 92.06 178 LEU A O 1
ATOM 1316 N N . THR A 1 179 ? 0.293 2.115 7.364 1.00 91.44 179 THR A N 1
ATOM 1317 C CA . THR A 1 179 ? 0.795 3.117 6.404 1.00 91.44 179 THR A CA 1
ATOM 1318 C C . THR A 1 179 ? 1.983 3.895 6.989 1.00 91.44 179 THR A C 1
ATOM 1320 O O . THR A 1 179 ? 2.059 4.068 8.206 1.00 91.44 179 THR A O 1
ATOM 1323 N N . PHE A 1 180 ? 2.873 4.428 6.151 1.00 89.56 180 PHE A N 1
ATOM 1324 C CA . PHE A 1 180 ? 3.999 5.279 6.565 1.00 89.56 180 PHE A CA 1
ATOM 1325 C C . PHE A 1 180 ? 5.014 4.583 7.493 1.00 89.56 180 PHE A C 1
ATOM 1327 O O . PHE A 1 180 ? 5.508 5.218 8.429 1.00 89.56 180 PHE A O 1
ATOM 1334 N N . ASN A 1 181 ? 5.335 3.299 7.279 1.00 84.00 181 ASN A N 1
ATOM 1335 C CA . ASN A 1 181 ? 6.384 2.626 8.056 1.00 84.00 181 ASN A CA 1
ATOM 1336 C C . ASN A 1 181 ? 7.789 2.824 7.490 1.00 84.00 181 ASN A C 1
ATOM 1338 O O . ASN A 1 181 ? 8.753 2.500 8.190 1.00 84.00 181 ASN A O 1
ATOM 1342 N N . ASN A 1 182 ? 7.923 3.287 6.237 1.00 82.81 182 ASN A N 1
ATOM 1343 C CA . ASN A 1 182 ? 9.178 3.568 5.509 1.00 82.81 182 ASN A CA 1
ATOM 1344 C C . ASN A 1 182 ? 10.210 2.416 5.444 1.00 82.81 182 ASN A C 1
ATOM 1346 O O . ASN A 1 182 ? 11.256 2.545 4.809 1.00 82.81 182 ASN A O 1
ATOM 1350 N N . THR A 1 183 ? 9.959 1.303 6.132 1.00 85.62 183 THR A N 1
ATOM 1351 C CA . THR A 1 183 ? 10.877 0.184 6.388 1.00 85.62 183 THR A CA 1
ATOM 1352 C C . THR A 1 183 ? 10.168 -1.166 6.301 1.00 85.62 183 THR A C 1
ATOM 1354 O O . THR A 1 183 ? 10.823 -2.207 6.328 1.00 85.62 183 THR A O 1
ATOM 1357 N N . LEU A 1 184 ? 8.837 -1.174 6.179 1.00 88.19 184 LEU A N 1
ATOM 1358 C CA . LEU A 1 184 ? 8.062 -2.396 6.054 1.00 88.19 184 LEU A CA 1
ATOM 1359 C C . LEU A 1 184 ? 8.253 -2.982 4.652 1.00 88.19 184 LEU A C 1
ATOM 1361 O O . LEU A 1 184 ? 7.734 -2.464 3.673 1.00 88.19 184 LEU A O 1
ATOM 1365 N N . GLU A 1 185 ? 9.019 -4.066 4.553 1.00 91.62 185 GLU A N 1
ATOM 1366 C CA . GLU A 1 185 ? 9.267 -4.766 3.280 1.00 91.62 185 GLU A CA 1
ATOM 1367 C C . GLU A 1 185 ? 8.251 -5.883 3.006 1.00 91.62 185 GLU A C 1
ATOM 1369 O O . GLU A 1 185 ? 8.102 -6.341 1.872 1.00 91.62 185 GLU A O 1
ATOM 1374 N N . LYS A 1 186 ? 7.570 -6.360 4.055 1.00 91.44 186 LYS A N 1
ATOM 1375 C CA . LYS A 1 186 ? 6.640 -7.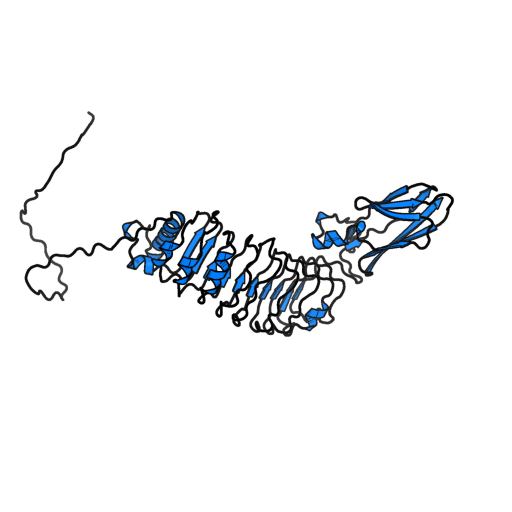490 3.995 1.00 91.44 186 LYS A CA 1
ATOM 1376 C C . LYS A 1 186 ? 5.392 -7.204 4.802 1.00 91.44 186 LYS A C 1
ATOM 1378 O O . LYS A 1 186 ? 5.479 -6.807 5.960 1.00 91.44 186 LYS A O 1
ATOM 1383 N N . MET A 1 187 ? 4.241 -7.483 4.207 1.00 92.88 187 MET A N 1
ATOM 1384 C CA . MET A 1 187 ? 2.968 -7.413 4.913 1.00 92.88 187 MET A CA 1
ATOM 1385 C C . MET A 1 187 ? 2.854 -8.547 5.953 1.00 92.88 187 MET A C 1
ATOM 1387 O O . MET A 1 187 ? 3.378 -9.642 5.723 1.00 92.88 187 MET A O 1
ATOM 1391 N N . PRO A 1 188 ? 2.154 -8.325 7.081 1.00 92.25 188 PRO A N 1
ATOM 1392 C CA . PRO A 1 188 ? 1.858 -9.366 8.057 1.00 92.25 188 PRO A CA 1
ATOM 1393 C C . PRO A 1 188 ? 0.934 -10.444 7.490 1.00 92.25 188 PRO A C 1
ATOM 1395 O O . PRO A 1 188 ? 0.139 -10.200 6.586 1.00 92.25 188 PRO A O 1
ATOM 1398 N N . THR A 1 189 ? 0.970 -11.637 8.069 1.00 93.31 189 THR A N 1
ATOM 1399 C CA . THR A 1 189 ? -0.036 -12.676 7.803 1.00 93.31 189 THR A CA 1
ATOM 1400 C C . THR A 1 189 ? -1.279 -12.488 8.680 1.00 93.31 189 THR A C 1
ATOM 1402 O O . THR A 1 189 ? -1.221 -11.842 9.733 1.00 93.31 189 THR A O 1
ATOM 1405 N N . PHE A 1 190 ? -2.412 -13.026 8.214 1.00 95.19 190 PHE A N 1
ATOM 1406 C CA . PHE A 1 190 ? -3.743 -12.826 8.798 1.00 95.19 190 PHE A CA 1
ATOM 1407 C C . PHE A 1 190 ? -4.554 -14.129 8.924 1.00 95.19 190 PHE A C 1
ATOM 1409 O O . PHE A 1 190 ? -5.770 -14.110 8.756 1.00 95.19 190 PHE A O 1
ATOM 1416 N N . GLU A 1 191 ? -3.917 -15.259 9.246 1.00 94.12 191 GLU A N 1
ATOM 1417 C CA . GLU A 1 191 ? -4.506 -16.608 9.092 1.00 94.12 191 GLU A CA 1
ATOM 1418 C C . GLU A 1 191 ? -5.921 -16.803 9.684 1.00 94.12 191 GLU A C 1
ATOM 1420 O O . GLU A 1 191 ? -6.720 -17.572 9.148 1.00 94.12 191 GLU A O 1
ATOM 1425 N N . THR A 1 192 ? -6.268 -16.131 10.792 1.00 95.44 192 THR A N 1
ATOM 1426 C CA . THR A 1 192 ? -7.606 -16.249 11.412 1.00 95.44 192 THR A CA 1
ATOM 1427 C C . THR A 1 192 ? -8.581 -15.127 11.046 1.00 95.44 192 THR A C 1
ATOM 1429 O O . THR A 1 192 ? -9.781 -15.246 11.311 1.00 95.44 192 THR A O 1
ATOM 1432 N N . SER A 1 193 ? -8.113 -14.056 10.407 1.00 97.12 193 SER A N 1
ATOM 1433 C CA . SER A 1 193 ? -8.832 -12.787 10.235 1.00 97.12 193 SER A CA 1
ATOM 1434 C C . SER A 1 193 ? -9.715 -12.767 8.983 1.00 97.12 193 SER A C 1
ATOM 1436 O O . SER A 1 193 ? -9.649 -11.871 8.144 1.00 97.12 193 SER A O 1
ATOM 1438 N N . THR A 1 194 ? -10.602 -13.751 8.853 1.00 96.19 194 THR A N 1
ATOM 1439 C CA . THR A 1 194 ? -11.493 -13.914 7.680 1.00 96.19 194 THR A CA 1
ATOM 1440 C C . THR A 1 194 ? -12.498 -12.767 7.467 1.00 96.19 194 THR A C 1
ATOM 1442 O O . THR A 1 194 ? -13.166 -12.693 6.431 1.00 96.19 194 THR A O 1
ATOM 1445 N N . GLN A 1 195 ? -12.604 -11.858 8.439 1.00 97.94 195 GLN A N 1
ATOM 1446 C CA . GLN A 1 195 ? -13.540 -10.736 8.462 1.00 97.94 195 GLN A CA 1
ATOM 1447 C C . GLN A 1 195 ? -12.951 -9.429 7.911 1.00 97.94 195 GLN A C 1
ATOM 1449 O O . GLN A 1 195 ? -13.686 -8.444 7.827 1.00 97.94 195 GLN A O 1
ATOM 1454 N N . ILE A 1 196 ? -11.670 -9.415 7.518 1.00 98.69 196 ILE A N 1
ATOM 1455 C CA . ILE A 1 196 ? -11.006 -8.221 6.987 1.00 98.69 196 ILE A CA 1
ATOM 1456 C C . ILE A 1 196 ? -11.733 -7.721 5.736 1.00 98.69 196 ILE A C 1
ATOM 1458 O O . ILE A 1 196 ? -11.990 -8.468 4.790 1.00 98.69 196 ILE A O 1
ATOM 1462 N N . LYS A 1 197 ? -12.024 -6.421 5.746 1.00 98.81 197 LYS A N 1
ATOM 1463 C CA . LYS A 1 197 ? -12.637 -5.653 4.660 1.00 98.81 197 LYS A CA 1
ATOM 1464 C C . LYS A 1 197 ? -11.692 -4.600 4.099 1.00 98.81 197 LYS A C 1
ATOM 1466 O O . LYS A 1 197 ? -11.822 -4.257 2.927 1.00 98.81 197 LYS A O 1
ATOM 1471 N N . ALA A 1 198 ? -10.754 -4.089 4.895 1.00 98.88 198 ALA A N 1
ATOM 1472 C CA . ALA A 1 198 ? -9.848 -3.035 4.458 1.00 98.88 198 ALA A CA 1
ATOM 1473 C C . ALA A 1 198 ? -8.411 -3.250 4.947 1.00 98.88 198 ALA A C 1
ATOM 1475 O O . ALA A 1 198 ? -8.178 -3.526 6.125 1.00 98.88 198 ALA A O 1
ATOM 1476 N N . LEU A 1 199 ? -7.456 -3.093 4.032 1.00 98.56 199 LEU A N 1
ATOM 1477 C CA . LEU A 1 199 ? -6.021 -3.113 4.304 1.00 98.56 199 LEU A CA 1
ATOM 1478 C C . LEU A 1 199 ? -5.387 -1.832 3.748 1.00 98.56 199 LEU A C 1
ATOM 1480 O O . LEU A 1 199 ? -5.560 -1.532 2.563 1.00 98.56 199 LEU A O 1
ATOM 1484 N N . TYR A 1 200 ? -4.661 -1.106 4.600 1.00 97.94 200 TYR A N 1
ATOM 1485 C CA . TYR A 1 200 ? -3.980 0.149 4.269 1.00 97.94 200 TYR A CA 1
ATOM 1486 C C . TYR A 1 200 ? -2.476 0.021 4.523 1.00 97.94 200 TYR A C 1
ATOM 1488 O O . TYR A 1 200 ? -2.041 0.006 5.673 1.00 97.94 200 TYR A O 1
ATOM 1496 N N . PHE A 1 201 ? -1.700 -0.081 3.450 1.00 96.19 201 PHE A N 1
ATOM 1497 C CA . PHE A 1 201 ? -0.258 -0.344 3.458 1.00 96.19 201 PHE A CA 1
ATOM 1498 C C . PHE A 1 201 ? 0.452 0.577 2.464 1.00 96.19 201 PHE A C 1
ATOM 1500 O O . PHE A 1 201 ? 1.258 0.123 1.657 1.00 96.19 201 PHE A O 1
ATOM 1507 N N . SER A 1 202 ? 0.061 1.854 2.427 1.00 95.88 202 SER A N 1
ATOM 1508 C CA . SER A 1 202 ? 0.725 2.826 1.557 1.00 95.88 202 SER A CA 1
ATOM 1509 C C . SER A 1 202 ? 1.972 3.411 2.231 1.00 95.88 202 SER A C 1
ATOM 1511 O O . SER A 1 202 ? 2.064 3.422 3.458 1.00 95.88 202 SER A O 1
ATOM 1513 N N . ASP A 1 203 ? 2.900 3.939 1.436 1.00 94.31 203 ASP A N 1
ATOM 1514 C CA . ASP A 1 203 ? 4.119 4.607 1.918 1.00 94.31 203 ASP A CA 1
ATOM 1515 C C . ASP A 1 203 ? 5.039 3.657 2.716 1.00 94.31 203 ASP A C 1
ATOM 1517 O O . ASP A 1 203 ? 5.476 3.949 3.834 1.00 94.31 203 ASP A O 1
ATOM 1521 N N . ASP A 1 204 ? 5.326 2.504 2.106 1.00 93.06 204 ASP A N 1
ATOM 1522 C CA . ASP A 1 204 ? 6.146 1.413 2.640 1.00 93.06 204 ASP A CA 1
ATOM 1523 C C . ASP A 1 204 ? 7.136 0.890 1.572 1.00 93.06 204 ASP A C 1
ATOM 1525 O O . ASP A 1 204 ? 7.280 1.462 0.494 1.00 93.06 204 ASP A O 1
ATOM 1529 N N . ASN A 1 205 ? 7.846 -0.211 1.854 1.00 93.06 205 ASN A N 1
ATOM 1530 C CA . ASN A 1 205 ? 8.799 -0.845 0.931 1.00 93.06 205 ASN A CA 1
ATOM 1531 C C . ASN A 1 205 ? 8.326 -2.221 0.430 1.00 93.06 205 ASN A C 1
ATOM 1533 O O . ASN A 1 205 ? 9.148 -3.069 0.063 1.00 93.06 205 ASN A O 1
ATOM 1537 N N . ILE A 1 206 ? 7.017 -2.473 0.420 1.00 94.94 206 ILE A N 1
ATOM 1538 C CA . ILE A 1 206 ? 6.440 -3.779 0.091 1.00 94.94 206 ILE A CA 1
ATOM 1539 C C . ILE A 1 206 ? 6.564 -4.039 -1.408 1.00 94.94 206 ILE A C 1
ATOM 1541 O O . ILE A 1 206 ? 6.284 -3.175 -2.235 1.00 94.94 206 ILE A O 1
ATOM 1545 N N . SER A 1 207 ? 6.970 -5.253 -1.770 1.00 96.00 207 SER A N 1
ATOM 1546 C CA . SER A 1 207 ? 7.116 -5.673 -3.175 1.00 96.00 207 SER A CA 1
ATOM 1547 C C . SER A 1 207 ? 6.281 -6.899 -3.551 1.00 96.00 207 SER A C 1
ATOM 1549 O O . SER A 1 207 ? 6.173 -7.226 -4.735 1.00 96.00 207 SER A O 1
ATOM 1551 N N . GLU A 1 208 ? 5.668 -7.564 -2.570 1.00 96.12 208 GLU A N 1
ATOM 1552 C CA . GLU A 1 208 ? 4.864 -8.768 -2.764 1.00 96.12 208 GLU A CA 1
ATOM 1553 C C . GLU A 1 208 ? 3.634 -8.781 -1.850 1.00 96.12 208 GLU A C 1
ATOM 1555 O O . GLU A 1 208 ? 3.678 -8.326 -0.707 1.00 96.12 208 GLU A O 1
ATOM 1560 N N . LEU A 1 209 ? 2.531 -9.329 -2.366 1.00 96.00 209 LEU A N 1
ATOM 1561 C CA . LEU A 1 209 ? 1.324 -9.604 -1.593 1.00 96.00 209 LEU A CA 1
ATOM 1562 C C . LEU A 1 209 ? 1.406 -11.051 -1.074 1.00 96.00 209 LEU A C 1
ATOM 1564 O O . LEU A 1 209 ? 1.570 -11.956 -1.899 1.00 96.00 209 LEU A O 1
ATOM 1568 N N . PRO A 1 210 ? 1.286 -11.305 0.243 1.00 95.00 210 PRO A N 1
ATOM 1569 C CA . PRO A 1 210 ? 1.199 -12.667 0.766 1.00 95.00 210 PRO A CA 1
ATOM 1570 C C . PRO A 1 210 ? -0.037 -13.417 0.247 1.00 95.00 210 PRO A C 1
ATOM 1572 O O . PRO A 1 210 ? -0.970 -12.817 -0.292 1.00 95.00 210 PRO A O 1
ATOM 1575 N N . ASP A 1 211 ? -0.079 -14.737 0.449 1.00 94.88 211 ASP A N 1
ATOM 1576 C CA . ASP A 1 211 ? -1.282 -15.519 0.147 1.00 94.88 211 ASP A CA 1
ATOM 1577 C C . ASP A 1 211 ? -2.427 -15.130 1.095 1.00 94.88 211 ASP A C 1
ATOM 1579 O O . ASP A 1 211 ? -2.536 -15.588 2.232 1.00 94.88 211 ASP A O 1
ATOM 1583 N N . TYR A 1 212 ? -3.303 -14.269 0.589 1.00 96.50 212 TYR A N 1
ATOM 1584 C CA . TYR A 1 212 ? -4.522 -13.825 1.252 1.00 96.50 212 TYR A CA 1
ATOM 1585 C C . TYR A 1 212 ? -5.774 -14.448 0.634 1.00 96.50 212 TYR A C 1
ATOM 1587 O O . TYR A 1 212 ? -6.853 -13.854 0.665 1.00 96.50 212 TYR A O 1
ATOM 1595 N N . SER A 1 213 ? -5.670 -15.669 0.102 1.00 95.94 213 SER A N 1
ATOM 1596 C CA . SER A 1 213 ? -6.798 -16.392 -0.503 1.00 95.94 213 SER A CA 1
ATOM 1597 C C . SER A 1 213 ? -8.020 -16.550 0.417 1.00 95.94 213 SER A C 1
ATOM 1599 O O . SER A 1 213 ? -9.148 -16.687 -0.058 1.00 95.94 213 SER A O 1
ATOM 1601 N N . HIS A 1 214 ? -7.821 -16.475 1.736 1.00 96.56 214 HIS A N 1
ATOM 1602 C CA . HIS A 1 214 ? -8.874 -16.531 2.749 1.00 96.56 214 HIS A CA 1
ATOM 1603 C C . HIS A 1 214 ? -9.603 -15.189 2.982 1.00 96.56 214 HIS A C 1
ATOM 1605 O O . HIS A 1 214 ? -10.697 -15.192 3.553 1.00 96.56 214 HIS A O 1
ATOM 1611 N N . LEU A 1 215 ? -9.070 -14.048 2.522 1.00 97.75 215 LEU A N 1
ATOM 1612 C CA . LEU A 1 215 ? -9.663 -12.711 2.706 1.00 97.75 215 LEU A CA 1
ATOM 1613 C C . LEU A 1 215 ? -10.760 -12.408 1.671 1.00 97.75 215 LEU A C 1
ATOM 1615 O O . LEU A 1 215 ? -10.787 -11.363 1.023 1.00 97.75 215 LEU A O 1
ATOM 1619 N N . VAL A 1 216 ? -11.723 -13.319 1.531 1.00 97.00 216 VAL A N 1
ATOM 1620 C CA . VAL A 1 216 ? -12.824 -13.232 0.549 1.00 97.00 216 VAL A CA 1
ATOM 1621 C C . VAL A 1 216 ? -13.766 -12.041 0.771 1.00 97.00 216 VAL A C 1
ATOM 1623 O O . VAL A 1 216 ? -14.564 -11.704 -0.107 1.00 97.00 216 VAL A O 1
ATOM 1626 N N . ASN A 1 217 ? -13.689 -11.418 1.952 1.00 98.12 217 ASN A N 1
ATOM 1627 C CA . ASN A 1 217 ? -14.459 -10.240 2.341 1.00 98.12 217 ASN A CA 1
ATOM 1628 C C . ASN A 1 217 ? -13.733 -8.912 2.080 1.00 98.12 217 ASN A C 1
ATOM 1630 O O . ASN A 1 217 ? -14.315 -7.872 2.374 1.00 98.12 217 ASN A O 1
ATOM 1634 N N . LEU A 1 218 ? -12.513 -8.931 1.530 1.00 98.62 218 LEU A N 1
ATOM 1635 C CA . LEU A 1 218 ? -11.742 -7.718 1.277 1.00 98.62 218 LEU A CA 1
ATOM 1636 C C . LEU A 1 218 ? -12.465 -6.817 0.263 1.00 98.62 218 LEU A C 1
ATOM 1638 O O . LEU A 1 218 ? -12.760 -7.225 -0.860 1.00 98.62 218 LEU A O 1
ATOM 1642 N N . GLU A 1 219 ? -12.740 -5.582 0.673 1.00 98.69 219 GLU A N 1
ATOM 1643 C CA . GLU A 1 219 ? -13.434 -4.550 -0.102 1.00 98.69 219 GLU A CA 1
ATOM 1644 C C . GLU A 1 219 ? -12.479 -3.437 -0.553 1.00 98.69 219 GLU A C 1
ATOM 1646 O O . GLU A 1 219 ? -12.708 -2.830 -1.606 1.00 98.69 219 GLU A O 1
ATOM 1651 N N . ARG A 1 220 ? -11.402 -3.186 0.204 1.00 98.81 220 ARG A N 1
ATOM 1652 C CA . ARG A 1 220 ? -10.416 -2.132 -0.060 1.00 98.81 220 ARG A CA 1
ATOM 1653 C C . ARG A 1 220 ? -8.986 -2.605 0.198 1.00 98.81 220 ARG A C 1
ATOM 1655 O O . ARG A 1 220 ? -8.690 -3.108 1.279 1.00 98.81 220 ARG A O 1
ATOM 1662 N N . LEU A 1 221 ? -8.111 -2.379 -0.777 1.00 98.75 221 LEU A N 1
ATOM 1663 C CA . LEU A 1 221 ? -6.677 -2.643 -0.686 1.00 98.75 221 LEU A CA 1
ATOM 1664 C C . LEU A 1 221 ? -5.899 -1.406 -1.146 1.00 98.75 221 LEU A C 1
ATOM 1666 O O . LEU A 1 221 ? -6.015 -1.000 -2.305 1.00 98.75 221 LEU A O 1
ATOM 1670 N N . GLU A 1 222 ? -5.130 -0.807 -0.241 1.00 98.75 222 GLU A N 1
ATOM 1671 C CA . GLU A 1 222 ? -4.217 0.297 -0.544 1.00 98.75 222 GLU A CA 1
ATOM 1672 C C . GLU A 1 222 ? -2.766 -0.148 -0.383 1.00 98.75 222 GLU A C 1
ATOM 1674 O O . GLU A 1 222 ? -2.360 -0.583 0.691 1.00 98.75 222 GLU A O 1
ATOM 1679 N N . LEU A 1 223 ? -2.018 -0.039 -1.475 1.00 98.25 223 LEU A N 1
ATOM 1680 C CA . LEU A 1 223 ? -0.612 -0.402 -1.644 1.00 98.25 223 LEU A CA 1
ATOM 1681 C C . LEU A 1 223 ? 0.114 0.712 -2.422 1.00 98.25 223 LEU A C 1
ATOM 1683 O O . LEU A 1 223 ? 1.006 0.441 -3.224 1.00 98.25 223 LEU A O 1
ATOM 1687 N N . GLY A 1 224 ? -0.334 1.966 -2.290 1.00 97.69 224 GLY A N 1
ATOM 1688 C CA . GLY A 1 224 ? 0.301 3.094 -2.974 1.00 97.69 224 GLY A CA 1
ATOM 1689 C C . GLY A 1 224 ? 1.698 3.360 -2.411 1.00 97.69 224 GLY A C 1
ATOM 1690 O O . GLY A 1 224 ? 1.956 2.978 -1.278 1.00 97.69 224 GLY A O 1
ATOM 1691 N N . TYR A 1 225 ? 2.594 4.005 -3.158 1.00 96.19 225 TYR A N 1
ATOM 1692 C CA . TYR A 1 225 ? 3.935 4.359 -2.659 1.00 96.19 225 TYR A CA 1
ATOM 1693 C C . TYR A 1 225 ? 4.681 3.133 -2.094 1.00 96.19 225 TYR A C 1
ATOM 1695 O O . TYR A 1 225 ? 4.967 3.059 -0.903 1.00 96.19 225 TYR A O 1
ATOM 1703 N N . ASN A 1 226 ? 4.896 2.132 -2.950 1.00 96.81 226 ASN A N 1
ATOM 1704 C CA . ASN A 1 226 ? 5.526 0.848 -2.622 1.00 96.81 226 ASN A CA 1
ATOM 1705 C C . ASN A 1 226 ? 6.393 0.356 -3.797 1.00 96.81 226 ASN A C 1
ATOM 1707 O O . ASN A 1 226 ? 6.515 1.015 -4.825 1.00 96.81 226 ASN A O 1
ATOM 1711 N N . ASN A 1 227 ? 6.957 -0.848 -3.677 1.00 96.00 227 ASN A N 1
ATOM 1712 C CA . ASN A 1 227 ? 7.919 -1.427 -4.615 1.00 96.00 227 ASN A CA 1
ATOM 1713 C C . ASN A 1 227 ? 7.326 -2.520 -5.533 1.00 96.00 227 ASN A C 1
ATOM 1715 O O . ASN A 1 227 ? 8.065 -3.377 -6.029 1.00 96.00 227 ASN A O 1
ATOM 1719 N N . PHE A 1 228 ? 6.009 -2.547 -5.774 1.00 97.19 228 PHE A N 1
ATOM 1720 C CA . PHE A 1 228 ? 5.404 -3.559 -6.650 1.00 97.19 228 PHE A CA 1
ATOM 1721 C C . PHE A 1 228 ? 5.827 -3.355 -8.109 1.00 97.19 228 PHE A C 1
ATOM 1723 O O . PHE A 1 228 ? 5.670 -2.279 -8.677 1.00 97.19 228 PHE A O 1
ATOM 1730 N N . THR A 1 229 ? 6.308 -4.421 -8.751 1.00 93.81 229 THR A N 1
ATOM 1731 C CA . THR A 1 229 ? 6.673 -4.427 -10.186 1.00 93.81 229 THR A CA 1
ATOM 1732 C C . THR A 1 229 ? 5.593 -5.038 -11.083 1.00 93.81 229 THR A C 1
ATOM 1734 O O . THR A 1 229 ? 5.617 -4.899 -12.310 1.00 93.81 229 THR A O 1
ATOM 1737 N N . SER A 1 230 ? 4.614 -5.701 -10.468 1.00 95.06 230 SER A N 1
ATOM 1738 C CA . SER A 1 230 ? 3.458 -6.305 -11.120 1.00 95.06 230 SER A CA 1
ATOM 1739 C C . SER A 1 230 ? 2.250 -6.260 -10.189 1.00 95.06 230 SER A C 1
ATOM 1741 O O . SER A 1 230 ? 2.388 -6.153 -8.970 1.00 95.06 230 SER A O 1
ATOM 1743 N N . ILE A 1 231 ? 1.058 -6.335 -10.773 1.00 97.19 231 ILE A N 1
ATOM 1744 C CA . ILE A 1 231 ? -0.181 -6.456 -10.004 1.00 97.19 231 ILE A CA 1
ATOM 1745 C C . ILE A 1 231 ? -0.257 -7.892 -9.461 1.00 97.19 231 ILE A C 1
ATOM 1747 O O . ILE A 1 231 ? -0.103 -8.824 -10.255 1.00 97.19 231 ILE A O 1
ATOM 1751 N N . PRO A 1 232 ? -0.479 -8.108 -8.153 1.00 96.12 232 PRO A N 1
ATOM 1752 C CA . PRO A 1 232 ? -0.599 -9.453 -7.590 1.00 96.12 232 PRO A CA 1
ATOM 1753 C C . PRO A 1 232 ? -1.846 -10.185 -8.120 1.00 96.12 232 PRO A C 1
ATOM 1755 O O . PRO A 1 232 ? -2.697 -9.592 -8.782 1.00 96.12 232 PRO A O 1
ATOM 1758 N N . ASP A 1 233 ? -1.968 -11.486 -7.846 1.00 95.12 233 ASP A N 1
ATOM 1759 C CA . ASP A 1 233 ? -3.219 -12.207 -8.109 1.00 95.12 233 ASP A CA 1
ATOM 1760 C C . ASP A 1 233 ? -4.308 -11.718 -7.139 1.00 95.12 233 ASP A C 1
ATOM 1762 O O . ASP A 1 233 ? -4.143 -11.769 -5.921 1.00 95.12 233 ASP A O 1
ATOM 1766 N N . LEU A 1 234 ? -5.419 -11.224 -7.688 1.00 96.62 234 LEU A N 1
ATOM 1767 C CA . LEU A 1 234 ? -6.542 -10.657 -6.937 1.00 96.62 234 LEU A CA 1
ATOM 1768 C C . LEU A 1 234 ? -7.796 -11.544 -7.019 1.00 96.62 234 LEU A C 1
ATOM 1770 O O . LEU A 1 234 ? -8.886 -11.117 -6.629 1.00 96.62 234 LEU A O 1
ATOM 1774 N N . SER A 1 235 ? -7.668 -12.774 -7.530 1.00 96.00 235 SER A N 1
ATOM 1775 C CA . SER A 1 235 ? -8.786 -13.689 -7.799 1.00 96.00 235 SER A CA 1
ATOM 1776 C C . SER A 1 235 ? -9.607 -14.063 -6.561 1.00 96.00 235 SER A C 1
ATOM 1778 O O . SER A 1 235 ? -10.805 -14.339 -6.679 1.00 96.00 235 SER A O 1
ATOM 1780 N N . ALA A 1 236 ? -8.994 -14.032 -5.376 1.00 95.75 236 ALA A N 1
ATOM 1781 C CA . ALA A 1 236 ? -9.649 -14.329 -4.106 1.00 95.75 236 ALA A CA 1
ATOM 1782 C C . ALA A 1 236 ? -10.578 -13.205 -3.608 1.00 95.75 236 ALA A C 1
ATOM 1784 O O . ALA A 1 236 ? -11.550 -13.466 -2.891 1.00 95.75 236 ALA A O 1
ATOM 1785 N N . PHE A 1 237 ? -10.326 -11.951 -3.995 1.00 97.44 237 PHE A N 1
ATOM 1786 C CA . PHE A 1 237 ? -11.007 -10.780 -3.435 1.00 97.44 237 PHE A CA 1
ATOM 1787 C C . PHE A 1 237 ? -12.312 -10.470 -4.177 1.00 97.44 237 PHE A C 1
ATOM 1789 O O . PHE A 1 237 ? -12.478 -9.431 -4.818 1.00 97.44 237 PHE A O 1
ATOM 1796 N N . SER A 1 238 ? -13.275 -11.389 -4.085 1.00 95.75 238 SER A N 1
ATOM 1797 C CA . SER A 1 238 ? -14.563 -11.307 -4.799 1.00 95.75 238 SER A CA 1
ATOM 1798 C C . SER A 1 238 ? -15.378 -10.032 -4.509 1.00 95.75 238 SER A C 1
ATOM 1800 O O . SER A 1 238 ? -16.192 -9.616 -5.338 1.00 95.75 238 SER A O 1
ATOM 1802 N N . LYS A 1 239 ? -15.147 -9.390 -3.354 1.00 98.00 239 LYS A N 1
ATOM 1803 C CA . LYS A 1 239 ? -15.819 -8.157 -2.917 1.00 98.00 239 LYS A CA 1
ATOM 1804 C C . LYS A 1 239 ? -14.995 -6.885 -3.118 1.00 98.00 239 LYS A C 1
ATOM 1806 O O . LYS A 1 239 ? -15.466 -5.818 -2.734 1.00 98.00 239 LYS A O 1
ATOM 1811 N N . LEU A 1 240 ? -13.814 -6.958 -3.734 1.00 98.50 240 LEU A N 1
ATOM 1812 C CA . LEU A 1 240 ? -12.936 -5.800 -3.883 1.00 98.50 240 LEU A CA 1
ATOM 1813 C C . LEU A 1 240 ? -13.622 -4.705 -4.714 1.00 98.50 240 LEU A C 1
ATOM 1815 O O . LEU A 1 240 ? -14.060 -4.936 -5.843 1.00 98.50 240 LEU A O 1
ATOM 1819 N N . THR A 1 241 ? -13.725 -3.507 -4.141 1.00 98.38 241 THR A N 1
ATOM 1820 C CA . THR A 1 241 ? -14.332 -2.321 -4.768 1.00 98.38 241 THR A CA 1
ATOM 1821 C C . THR A 1 241 ? -13.373 -1.140 -4.864 1.00 98.38 241 THR A C 1
ATOM 1823 O O . THR A 1 241 ? -13.649 -0.189 -5.600 1.00 98.38 241 THR A O 1
ATOM 1826 N N . ALA A 1 242 ? -12.221 -1.201 -4.196 1.00 98.69 242 ALA A N 1
ATOM 1827 C CA . ALA A 1 242 ? -11.179 -0.204 -4.360 1.00 98.69 242 ALA A CA 1
ATOM 1828 C C . ALA A 1 242 ? -9.778 -0.823 -4.255 1.00 98.69 242 ALA A C 1
ATOM 1830 O O . ALA A 1 242 ? -9.454 -1.467 -3.258 1.00 98.69 242 ALA A O 1
ATOM 1831 N N . LEU A 1 243 ? -8.966 -0.598 -5.286 1.00 98.75 243 LEU A N 1
ATOM 1832 C CA . LEU A 1 243 ? -7.563 -0.988 -5.366 1.00 98.75 243 LEU A CA 1
ATOM 1833 C C . LEU A 1 243 ? -6.726 0.257 -5.654 1.00 98.75 243 LEU A C 1
ATOM 1835 O O . LEU A 1 243 ? -6.915 0.890 -6.695 1.00 98.75 243 LEU A O 1
ATOM 1839 N N . TYR A 1 244 ? -5.796 0.581 -4.763 1.00 98.75 244 TYR A N 1
ATOM 1840 C CA . TYR A 1 244 ? -4.842 1.670 -4.959 1.00 98.75 244 TYR A CA 1
ATOM 1841 C C . TYR A 1 244 ? -3.438 1.097 -4.991 1.00 98.75 244 TYR A C 1
ATOM 1843 O O . TYR A 1 244 ? -2.992 0.505 -4.018 1.00 98.75 244 TYR A O 1
ATOM 1851 N N . MET A 1 245 ? -2.758 1.264 -6.116 1.00 98.31 245 MET A N 1
ATOM 1852 C CA . MET A 1 245 ? -1.368 0.862 -6.328 1.00 98.31 245 MET A CA 1
ATOM 1853 C C . MET A 1 245 ? -0.619 1.974 -7.073 1.00 98.31 245 MET A C 1
ATOM 1855 O O . MET A 1 245 ? 0.225 1.711 -7.931 1.00 98.31 245 MET A O 1
ATOM 1859 N N . SER A 1 246 ? -0.976 3.235 -6.811 1.00 96.88 246 SER A N 1
ATOM 1860 C CA . SER A 1 246 ? -0.272 4.388 -7.370 1.00 96.88 246 SER A CA 1
ATOM 1861 C C . SER A 1 246 ? 1.178 4.425 -6.888 1.00 96.88 246 SER A C 1
ATOM 1863 O O . SER A 1 246 ? 1.473 3.880 -5.829 1.00 96.88 246 SER A O 1
ATOM 1865 N N . GLU A 1 247 ? 2.072 5.091 -7.618 1.00 94.75 247 GLU A N 1
ATOM 1866 C CA . GLU A 1 247 ? 3.455 5.325 -7.158 1.00 94.75 247 GLU A CA 1
ATOM 1867 C C . GLU A 1 247 ? 4.179 4.006 -6.830 1.00 94.75 247 GLU A C 1
ATOM 1869 O O . GLU A 1 247 ? 4.695 3.798 -5.739 1.00 94.75 247 GLU A O 1
ATOM 1874 N N . ASN A 1 248 ? 4.153 3.079 -7.787 1.00 95.81 248 ASN A N 1
ATOM 1875 C CA . ASN A 1 248 ? 4.860 1.799 -7.745 1.00 95.81 248 ASN A CA 1
ATOM 1876 C C . ASN A 1 248 ? 5.709 1.642 -9.028 1.00 95.81 248 ASN A C 1
ATOM 1878 O O . ASN A 1 248 ? 5.848 2.571 -9.830 1.00 95.81 248 ASN A O 1
ATOM 1882 N N . ALA A 1 249 ? 6.283 0.459 -9.250 1.00 92.75 249 ALA A N 1
ATOM 1883 C CA . ALA A 1 249 ? 7.065 0.113 -10.437 1.00 92.75 249 ALA A CA 1
ATOM 1884 C C . ALA A 1 249 ? 6.313 -0.834 -11.403 1.00 92.75 249 ALA A C 1
ATOM 1886 O O . ALA A 1 249 ? 6.933 -1.624 -12.120 1.00 92.75 249 ALA A O 1
ATOM 1887 N N . ILE A 1 250 ? 4.976 -0.795 -11.433 1.00 93.75 250 ILE A N 1
ATOM 1888 C CA . ILE A 1 250 ? 4.160 -1.746 -12.206 1.00 93.75 250 ILE A CA 1
ATOM 1889 C C . ILE A 1 250 ? 4.309 -1.483 -13.703 1.00 93.75 250 ILE A C 1
ATOM 1891 O O . ILE A 1 250 ? 4.024 -0.383 -14.172 1.00 93.75 250 ILE A O 1
ATOM 1895 N N . SER A 1 251 ? 4.696 -2.510 -14.465 1.00 88.88 251 SER A N 1
ATOM 1896 C CA . SER A 1 251 ? 4.866 -2.422 -15.927 1.00 88.88 251 SER A CA 1
ATOM 1897 C C . SER A 1 251 ? 3.823 -3.201 -16.738 1.00 88.88 251 SER A C 1
ATOM 1899 O O . SER A 1 251 ? 3.496 -2.804 -17.861 1.00 88.88 251 SER A O 1
ATOM 1901 N N . ASP A 1 252 ? 3.260 -4.265 -16.159 1.00 90.50 252 ASP A N 1
ATOM 1902 C CA . ASP A 1 252 ? 2.266 -5.144 -16.778 1.00 90.50 252 ASP A CA 1
ATOM 1903 C C . ASP A 1 252 ? 1.001 -5.214 -15.917 1.00 90.50 252 ASP A C 1
ATOM 1905 O O . ASP A 1 252 ? 1.043 -5.551 -14.732 1.00 90.50 252 ASP A O 1
ATOM 1909 N N . THR A 1 253 ? -0.138 -4.905 -16.535 1.00 93.62 253 THR A N 1
ATOM 1910 C CA . THR A 1 253 ? -1.446 -4.896 -15.871 1.00 93.62 253 THR A CA 1
ATOM 1911 C C . THR A 1 253 ? -2.283 -6.150 -16.130 1.00 93.62 253 THR A C 1
ATOM 1913 O O . THR A 1 253 ? -3.426 -6.205 -15.687 1.00 93.62 253 THR A O 1
ATOM 1916 N N . SER A 1 254 ? -1.746 -7.172 -16.809 1.00 94.75 254 SER A N 1
ATOM 1917 C CA . SER A 1 254 ? -2.483 -8.389 -17.212 1.00 94.75 254 SER A CA 1
ATOM 1918 C C . SER A 1 254 ? -3.231 -9.056 -16.049 1.00 94.75 254 SER A C 1
ATOM 1920 O O . SER A 1 254 ? -4.360 -9.509 -16.216 1.00 94.75 254 SER A O 1
ATOM 1922 N N . ASN A 1 255 ? -2.668 -9.039 -14.836 1.00 96.12 255 ASN A N 1
ATOM 1923 C CA . ASN A 1 255 ? -3.305 -9.634 -13.655 1.00 96.12 255 ASN A CA 1
ATOM 1924 C C . ASN A 1 255 ? -4.598 -8.928 -13.205 1.00 96.12 255 ASN A C 1
ATOM 1926 O O . ASN A 1 255 ? -5.361 -9.506 -12.433 1.00 96.12 255 ASN A O 1
ATOM 1930 N N . LEU A 1 256 ? -4.935 -7.750 -13.741 1.00 97.06 256 LEU A N 1
ATOM 1931 C CA . LEU A 1 256 ? -6.266 -7.151 -13.574 1.00 97.06 256 LEU A CA 1
ATOM 1932 C C . LEU A 1 256 ? -7.396 -8.031 -14.133 1.00 97.06 256 LEU A C 1
ATOM 1934 O O . LEU A 1 256 ? -8.547 -7.894 -13.713 1.00 97.06 256 LEU A O 1
ATOM 1938 N N . GLU A 1 257 ? -7.097 -8.953 -15.053 1.00 96.62 257 GLU A N 1
ATOM 1939 C CA . GLU A 1 257 ? -8.067 -9.927 -15.563 1.00 96.62 257 GLU A CA 1
ATOM 1940 C C . GLU A 1 257 ? -8.653 -10.811 -14.451 1.00 96.62 257 GLU A C 1
ATOM 1942 O O . GLU A 1 257 ? -9.823 -11.199 -14.541 1.00 96.62 257 GLU A O 1
ATOM 1947 N N . THR A 1 258 ? -7.890 -11.052 -13.378 1.00 96.06 258 THR A N 1
ATOM 1948 C CA . THR A 1 258 ? -8.288 -11.888 -12.229 1.00 96.06 258 THR A CA 1
ATOM 1949 C C . THR A 1 258 ? -9.394 -11.263 -11.374 1.00 96.06 258 THR A C 1
ATOM 1951 O O . THR A 1 258 ? -10.126 -11.978 -10.689 1.00 96.06 258 THR A O 1
ATOM 1954 N N . ILE A 1 259 ? -9.576 -9.939 -11.444 1.00 96.56 259 ILE A N 1
ATOM 1955 C CA . ILE A 1 259 ? -10.575 -9.222 -10.647 1.00 96.56 259 ILE A CA 1
ATOM 1956 C C . ILE A 1 259 ? -11.981 -9.617 -11.097 1.00 96.56 259 ILE A C 1
ATOM 1958 O O . ILE A 1 259 ? -12.361 -9.425 -12.252 1.00 96.56 259 ILE A O 1
ATOM 1962 N N . GLN A 1 260 ? -12.804 -10.113 -10.177 1.00 94.06 260 GLN A N 1
ATOM 1963 C CA . GLN A 1 260 ? -14.155 -10.577 -10.507 1.00 94.06 260 GLN A CA 1
ATOM 1964 C C . GLN A 1 260 ? -15.146 -9.416 -10.710 1.00 94.06 260 GLN A C 1
ATOM 1966 O O . GLN A 1 260 ? -15.948 -9.433 -11.641 1.00 94.06 260 GLN A O 1
ATOM 1971 N N . ASN A 1 261 ? -15.073 -8.372 -9.877 1.00 94.12 261 ASN A N 1
ATOM 1972 C CA . ASN A 1 261 ? -16.076 -7.302 -9.801 1.00 94.12 261 ASN A CA 1
ATOM 1973 C C . ASN A 1 261 ? -15.695 -6.022 -10.582 1.00 94.12 261 ASN A C 1
ATOM 1975 O O . ASN A 1 261 ? -15.845 -4.904 -10.083 1.00 94.12 261 ASN A O 1
ATOM 1979 N N . LYS A 1 262 ? -15.192 -6.170 -11.818 1.00 96.19 262 LYS A N 1
ATOM 1980 C CA . LYS A 1 262 ? -14.615 -5.071 -12.630 1.00 96.19 262 LYS A CA 1
ATOM 1981 C C . LYS A 1 262 ? -15.540 -3.846 -12.753 1.00 96.19 262 LYS A C 1
ATOM 1983 O O . LYS A 1 262 ? -15.118 -2.708 -12.565 1.00 96.19 262 LYS A O 1
ATOM 1988 N N . GLN A 1 263 ? -16.839 -4.073 -12.933 1.00 96.62 263 GLN A N 1
ATOM 1989 C CA . GLN A 1 263 ? -17.837 -3.010 -13.123 1.00 96.62 263 GLN A CA 1
ATOM 1990 C C . GLN A 1 263 ? -18.130 -2.169 -11.866 1.00 96.62 263 GLN A C 1
ATOM 1992 O O . GLN A 1 263 ? -18.813 -1.151 -11.963 1.00 96.62 263 GLN A O 1
ATOM 1997 N N . ASN A 1 264 ? -17.637 -2.563 -10.686 1.00 97.06 264 ASN A N 1
ATOM 1998 C CA . ASN A 1 264 ? -17.881 -1.844 -9.430 1.00 97.06 264 ASN A CA 1
ATOM 1999 C C . ASN A 1 264 ? -16.606 -1.399 -8.705 1.00 97.06 264 ASN A C 1
ATOM 2001 O O . ASN A 1 264 ? -16.715 -0.722 -7.683 1.00 97.06 264 ASN A O 1
ATOM 2005 N N . ILE A 1 265 ? -15.426 -1.733 -9.229 1.00 98.06 265 ILE A N 1
ATOM 2006 C CA . ILE A 1 265 ? -14.140 -1.399 -8.614 1.00 98.06 265 ILE A CA 1
ATOM 2007 C C . ILE A 1 265 ? -13.536 -0.115 -9.190 1.00 98.06 265 ILE A C 1
ATOM 2009 O O . ILE A 1 265 ? -13.576 0.133 -10.398 1.00 98.06 265 ILE A O 1
ATOM 2013 N N . LEU A 1 266 ? -12.964 0.700 -8.306 1.00 98.19 266 LEU A N 1
ATOM 2014 C CA . LEU A 1 266 ? -12.016 1.750 -8.664 1.00 98.19 266 LEU A CA 1
ATOM 2015 C C . LEU A 1 266 ? -10.598 1.182 -8.602 1.00 98.19 266 LEU A C 1
ATOM 2017 O O . LEU A 1 266 ? -10.212 0.622 -7.578 1.00 98.19 266 LEU A O 1
ATOM 2021 N N . VAL A 1 267 ? -9.833 1.364 -9.677 1.00 98.38 267 VAL A N 1
ATOM 2022 C CA . VAL A 1 267 ? -8.422 0.975 -9.767 1.00 98.38 267 VAL A CA 1
ATOM 2023 C C . VAL A 1 267 ? -7.567 2.224 -9.970 1.00 98.38 267 VAL A C 1
ATOM 2025 O O . VAL A 1 267 ? -7.764 2.962 -10.937 1.00 98.38 267 VAL A O 1
ATOM 2028 N N . ASP A 1 268 ? -6.627 2.469 -9.063 1.00 98.00 268 ASP A N 1
ATOM 2029 C CA . ASP A 1 268 ? -5.625 3.526 -9.191 1.00 98.00 268 ASP A CA 1
ATOM 2030 C C . ASP A 1 268 ? -4.241 2.933 -9.451 1.00 98.00 268 ASP A C 1
ATOM 2032 O O . ASP A 1 268 ? -3.690 2.224 -8.614 1.00 98.00 268 ASP A O 1
ATOM 2036 N N . LEU A 1 269 ? -3.698 3.235 -10.625 1.00 95.75 269 LEU A N 1
ATOM 2037 C CA . LEU A 1 269 ? -2.366 2.862 -11.091 1.00 95.75 269 LEU A CA 1
ATOM 2038 C C . LEU A 1 269 ? -1.577 4.102 -11.534 1.00 95.75 269 LEU A C 1
ATOM 2040 O O . LEU A 1 269 ? -0.673 4.019 -12.369 1.00 95.75 269 LEU A O 1
ATOM 2044 N N . THR A 1 270 ? -1.943 5.276 -11.021 1.00 92.69 270 THR A N 1
ATOM 2045 C CA . THR A 1 270 ? -1.266 6.540 -11.324 1.00 92.69 270 THR A CA 1
ATOM 2046 C C . THR A 1 270 ? 0.220 6.452 -10.969 1.00 92.69 270 THR A C 1
ATOM 2048 O O . THR A 1 270 ? 0.586 5.795 -9.999 1.00 92.69 270 THR A O 1
ATOM 2051 N N . SER A 1 271 ? 1.086 7.097 -11.748 1.00 90.19 271 SER A N 1
ATOM 2052 C CA . SER A 1 271 ? 2.523 7.187 -11.463 1.00 90.19 271 SER A CA 1
ATOM 2053 C C . SER A 1 271 ? 3.235 5.822 -11.367 1.00 90.19 271 SER A C 1
ATOM 2055 O O . SER A 1 271 ? 3.971 5.558 -10.421 1.00 90.19 271 SER A O 1
ATOM 2057 N N . ASN A 1 272 ? 3.003 4.937 -12.340 1.00 90.44 272 ASN A N 1
ATOM 2058 C CA . ASN A 1 272 ? 3.680 3.638 -12.478 1.00 90.44 272 ASN A CA 1
ATOM 2059 C C . ASN A 1 272 ? 4.557 3.603 -13.755 1.00 90.44 272 ASN A C 1
ATOM 2061 O O . ASN A 1 272 ? 4.910 4.645 -14.322 1.00 90.44 272 ASN A O 1
ATOM 2065 N N . LEU A 1 273 ? 4.929 2.404 -14.218 1.00 86.94 273 LEU A N 1
ATOM 2066 C CA . LEU A 1 273 ? 5.753 2.146 -15.408 1.00 86.94 273 LEU A CA 1
ATOM 2067 C C . LEU A 1 273 ? 4.977 1.395 -16.503 1.00 86.94 273 LEU A C 1
ATOM 2069 O O . LEU A 1 273 ? 5.567 0.630 -17.275 1.00 86.94 273 LEU A O 1
ATOM 2073 N N . ILE A 1 274 ? 3.649 1.549 -16.539 1.00 86.56 274 ILE A N 1
ATOM 2074 C CA . ILE A 1 274 ? 2.774 0.677 -17.326 1.00 86.56 274 ILE A CA 1
ATOM 2075 C C . ILE A 1 274 ? 3.069 0.807 -18.817 1.00 86.56 274 ILE A C 1
ATOM 2077 O O . ILE A 1 274 ? 2.795 1.830 -19.440 1.00 86.56 274 ILE A O 1
ATOM 2081 N N . SER A 1 275 ? 3.537 -0.299 -19.387 1.00 79.38 275 SER A N 1
ATOM 2082 C CA . SER A 1 275 ? 3.807 -0.472 -20.815 1.00 79.38 275 SER A CA 1
ATOM 2083 C C . SER A 1 275 ? 2.956 -1.583 -21.432 1.00 79.38 275 SER A C 1
ATOM 2085 O O . SER A 1 275 ? 2.822 -1.656 -22.649 1.00 79.38 275 SER A O 1
ATOM 2087 N N . LYS A 1 276 ? 2.313 -2.428 -20.619 1.00 84.81 276 LYS A N 1
ATOM 2088 C CA . LYS A 1 276 ? 1.403 -3.468 -21.100 1.00 84.81 276 LYS A CA 1
ATOM 2089 C C . LYS A 1 276 ? 0.047 -3.389 -20.404 1.00 84.81 276 LYS A C 1
ATOM 2091 O O . LYS A 1 276 ? -0.079 -3.589 -19.193 1.00 84.81 276 LYS A O 1
ATOM 2096 N N . TYR A 1 277 ? -0.978 -3.112 -21.204 1.00 86.94 277 TYR A N 1
ATOM 2097 C CA . TYR A 1 277 ? -2.360 -3.000 -20.754 1.00 86.94 277 TYR A CA 1
ATOM 2098 C C . TYR A 1 277 ? -3.113 -4.321 -20.895 1.00 86.94 277 TYR A C 1
ATOM 2100 O O . TYR A 1 277 ? -3.050 -4.969 -21.940 1.00 86.94 277 TYR A O 1
ATOM 2108 N N . ALA A 1 278 ? -3.872 -4.689 -19.865 1.00 91.56 278 ALA A N 1
ATOM 2109 C CA . ALA A 1 278 ? -4.829 -5.778 -19.964 1.00 91.56 278 ALA A CA 1
ATOM 2110 C C . ALA A 1 278 ? -5.962 -5.418 -20.952 1.00 91.56 278 ALA A C 1
ATOM 2112 O O . ALA A 1 278 ? -6.382 -4.260 -21.020 1.00 91.56 278 ALA A O 1
ATOM 2113 N N . PRO A 1 279 ? -6.552 -6.379 -21.677 1.00 92.44 279 PRO A N 1
ATOM 2114 C CA . PRO A 1 279 ? -7.715 -6.122 -22.533 1.00 92.44 279 PRO A CA 1
ATOM 2115 C C . PRO A 1 279 ? -8.945 -5.612 -21.759 1.00 92.44 279 PRO A C 1
ATOM 2117 O O . PRO A 1 279 ? -9.810 -4.950 -22.328 1.00 92.44 279 PRO A O 1
ATOM 2120 N N . VAL A 1 280 ? -9.008 -5.887 -20.451 1.00 94.81 280 VAL A N 1
ATOM 2121 C CA . VAL A 1 280 ? -10.148 -5.580 -19.570 1.00 94.81 280 VAL A CA 1
ATOM 2122 C C . VAL A 1 280 ? -10.166 -4.142 -19.037 1.00 94.81 280 VAL A C 1
ATOM 2124 O O . VAL A 1 280 ? -11.055 -3.789 -18.267 1.00 94.81 280 VAL A O 1
ATOM 2127 N N . MET A 1 281 ? -9.214 -3.284 -19.427 1.00 91.88 281 MET A N 1
ATOM 2128 C CA . MET A 1 281 ? -9.108 -1.910 -18.900 1.00 91.88 281 MET A CA 1
ATOM 2129 C C . MET A 1 281 ? -10.396 -1.088 -19.081 1.00 91.88 281 MET A C 1
ATOM 2131 O O . MET A 1 281 ? -10.727 -0.264 -18.231 1.00 91.88 281 MET A O 1
ATOM 2135 N N . GLY A 1 282 ? -11.148 -1.336 -20.159 1.00 92.56 282 GLY A N 1
ATOM 2136 C CA . GLY A 1 282 ? -12.431 -0.677 -20.435 1.00 92.56 282 GLY A CA 1
ATOM 2137 C C . GLY A 1 282 ? -13.631 -1.228 -19.655 1.00 92.56 282 GLY A C 1
ATOM 2138 O O . GLY A 1 282 ? -14.717 -0.663 -19.748 1.00 92.56 282 GLY A O 1
ATOM 2139 N N . GLU A 1 283 ? -13.467 -2.318 -18.902 1.00 96.56 283 GLU A N 1
ATOM 2140 C CA . GLU A 1 283 ? -14.533 -2.933 -18.099 1.00 96.56 283 GLU A CA 1
ATOM 2141 C C . GLU A 1 283 ? -14.612 -2.362 -16.678 1.00 96.56 283 GLU A C 1
ATOM 2143 O O . GLU A 1 283 ? -15.562 -2.641 -15.944 1.00 96.56 283 GLU A O 1
ATOM 2148 N N . PHE A 1 284 ? -13.610 -1.592 -16.259 1.00 96.88 284 PHE A N 1
ATOM 2149 C CA . PHE A 1 284 ? -13.568 -1.052 -14.910 1.00 96.88 284 PHE A CA 1
ATOM 2150 C C . PHE A 1 284 ? -14.512 0.134 -14.736 1.00 96.88 284 PHE A C 1
ATOM 2152 O O . PHE A 1 284 ? -14.585 1.010 -15.598 1.00 96.88 284 PHE A O 1
ATOM 2159 N N . LYS A 1 285 ? -15.176 0.221 -13.572 1.00 95.94 285 LYS A N 1
ATOM 2160 C CA . LYS A 1 285 ? -15.994 1.396 -13.207 1.00 95.94 285 LYS A CA 1
ATOM 2161 C C . LYS A 1 285 ? -15.199 2.691 -13.351 1.00 95.94 285 LY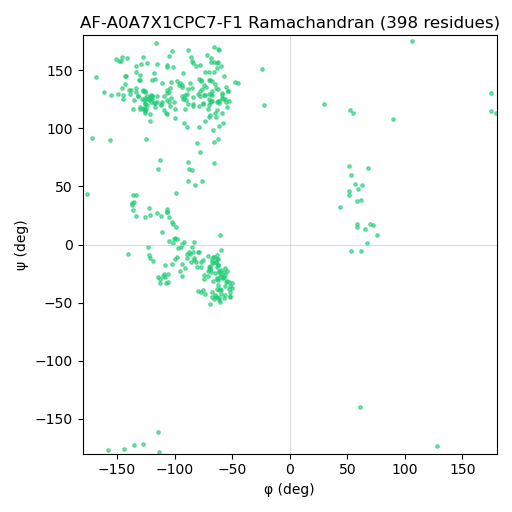S A C 1
ATOM 2163 O O . LYS A 1 285 ? -15.713 3.706 -13.819 1.00 95.94 285 LYS A O 1
ATOM 2168 N N . ARG A 1 286 ? -13.957 2.659 -12.868 1.00 95.94 286 ARG A N 1
ATOM 2169 C CA . ARG A 1 286 ? -12.990 3.745 -12.975 1.00 95.94 286 ARG A CA 1
ATOM 2170 C C . ARG A 1 286 ? -11.590 3.164 -12.886 1.00 95.94 286 ARG A C 1
ATOM 2172 O O . ARG A 1 286 ? -11.282 2.467 -11.924 1.00 95.94 286 ARG A O 1
ATOM 2179 N N . VAL A 1 287 ? -10.749 3.518 -13.847 1.00 94.81 287 VAL A N 1
ATOM 2180 C CA . VAL A 1 287 ? -9.324 3.198 -13.836 1.00 94.81 287 VAL A CA 1
ATOM 2181 C C . VAL A 1 287 ? -8.519 4.473 -14.059 1.00 94.81 287 VAL A C 1
ATOM 2183 O O . VAL A 1 287 ? -8.860 5.283 -14.922 1.00 94.81 287 VAL A O 1
ATOM 2186 N N . MET A 1 288 ? -7.504 4.693 -13.231 1.00 93.06 288 MET A N 1
ATOM 2187 C CA . MET A 1 288 ? -6.609 5.845 -13.318 1.00 93.06 288 MET A CA 1
ATOM 2188 C C . MET A 1 288 ? -5.206 5.348 -13.637 1.00 93.06 288 MET A C 1
ATOM 2190 O O . MET A 1 288 ? -4.670 4.515 -12.920 1.00 93.06 288 MET A O 1
ATOM 2194 N N . THR A 1 289 ? -4.636 5.836 -14.735 1.00 89.88 289 THR A N 1
ATOM 2195 C CA . THR A 1 289 ? -3.311 5.432 -15.237 1.00 89.88 289 THR A CA 1
ATOM 2196 C C . THR A 1 289 ? -2.477 6.651 -15.625 1.00 89.88 289 THR A C 1
ATOM 2198 O O . THR A 1 289 ? -1.596 6.570 -16.479 1.00 89.88 289 THR A O 1
ATOM 2201 N N . LEU A 1 290 ? -2.773 7.810 -15.031 1.00 85.50 290 LEU A N 1
ATOM 2202 C CA . LEU A 1 290 ? -2.040 9.044 -15.306 1.00 85.50 290 LEU A CA 1
ATOM 2203 C C . LEU A 1 290 ? -0.573 8.897 -14.881 1.00 85.50 290 LEU A C 1
ATOM 2205 O O . LEU A 1 290 ? -0.252 8.078 -14.026 1.00 85.50 290 LEU A O 1
ATOM 2209 N N . ASN A 1 291 ? 0.314 9.685 -15.475 1.00 83.00 291 ASN A N 1
ATOM 2210 C CA . ASN A 1 291 ? 1.748 9.730 -15.177 1.00 83.00 291 ASN A CA 1
ATOM 2211 C C . ASN A 1 291 ? 2.459 8.379 -15.362 1.00 83.00 291 ASN A C 1
ATOM 2213 O O . ASN A 1 291 ? 3.342 8.045 -14.587 1.00 83.00 291 ASN A O 1
ATOM 2217 N N . ASN A 1 292 ? 2.087 7.598 -16.381 1.00 81.69 292 ASN A N 1
ATOM 2218 C CA . ASN A 1 292 ? 2.740 6.329 -16.729 1.00 81.69 292 ASN A CA 1
ATOM 2219 C C . ASN A 1 292 ? 3.592 6.444 -18.007 1.00 81.69 292 ASN A C 1
ATOM 2221 O O . ASN A 1 292 ? 3.288 7.230 -18.909 1.00 81.69 292 ASN A O 1
ATOM 2225 N N . PHE A 1 293 ? 4.627 5.606 -18.124 1.00 70.88 293 PHE A N 1
ATOM 2226 C CA . PHE A 1 293 ? 5.435 5.457 -19.344 1.00 70.88 293 PHE A CA 1
ATOM 2227 C C . PHE A 1 293 ? 4.702 4.609 -20.392 1.00 70.88 293 PHE A C 1
ATOM 2229 O O . PHE A 1 293 ? 4.938 3.411 -20.518 1.00 70.88 293 PHE A O 1
ATOM 2236 N N . MET A 1 294 ? 3.765 5.226 -21.115 1.00 62.59 294 MET A N 1
ATOM 2237 C CA . MET A 1 294 ? 2.868 4.501 -22.022 1.00 62.59 294 MET A CA 1
ATOM 2238 C C . MET A 1 294 ? 3.617 3.912 -23.225 1.00 62.59 294 MET A C 1
ATOM 2240 O O . MET A 1 294 ? 4.355 4.623 -23.889 1.00 62.59 294 MET A O 1
ATOM 2244 N N . ALA A 1 295 ? 3.383 2.639 -23.549 1.00 47.78 295 ALA A N 1
ATOM 2245 C CA . ALA A 1 295 ? 4.006 1.966 -24.697 1.00 47.78 295 ALA A CA 1
ATOM 2246 C C . ALA A 1 295 ? 3.289 2.167 -26.046 1.00 47.78 295 ALA A C 1
ATOM 2248 O O . ALA A 1 295 ? 3.731 1.631 -27.059 1.00 47.78 295 ALA A O 1
ATOM 2249 N N . ASP A 1 296 ? 2.164 2.885 -26.082 1.00 51.34 296 ASP A N 1
ATOM 2250 C CA . ASP A 1 296 ? 1.393 3.117 -27.306 1.00 51.34 296 ASP A CA 1
ATOM 2251 C C . ASP A 1 296 ? 1.406 4.593 -27.742 1.00 51.34 296 ASP A C 1
ATOM 2253 O O . ASP A 1 296 ? 2.052 5.445 -27.130 1.00 51.34 296 ASP A O 1
ATOM 2257 N N . GLN A 1 297 ? 0.706 4.908 -28.843 1.00 45.28 297 GLN A N 1
ATOM 2258 C CA . GLN A 1 297 ? 0.732 6.209 -29.540 1.00 45.28 297 GLN A CA 1
ATOM 2259 C C . GLN A 1 297 ? 0.276 7.429 -28.712 1.00 45.28 297 GLN A C 1
ATOM 2261 O O . GLN A 1 297 ? 0.109 8.521 -29.258 1.00 45.28 297 GLN A O 1
ATOM 2266 N N . LYS A 1 298 ? 0.060 7.272 -27.406 1.00 55.06 298 LYS A N 1
ATOM 2267 C CA . LYS A 1 298 ? -0.244 8.350 -26.471 1.00 55.06 298 LYS A CA 1
ATOM 2268 C C . LYS A 1 298 ? 0.766 8.458 -25.331 1.00 55.06 298 LYS A C 1
ATOM 2270 O O . LYS A 1 298 ? 0.379 8.964 -24.288 1.00 55.06 298 LYS A O 1
ATOM 2275 N N . MET A 1 299 ? 2.014 8.010 -25.505 1.00 61.44 299 MET A N 1
ATOM 2276 C CA . MET A 1 299 ? 3.153 8.338 -24.626 1.00 61.44 299 MET A CA 1
ATOM 2277 C C . MET A 1 299 ? 2.914 9.641 -23.847 1.00 61.44 299 MET A C 1
ATOM 2279 O O . MET A 1 299 ? 2.635 10.679 -24.438 1.00 61.44 299 MET A O 1
ATOM 2283 N N . GLN A 1 300 ? 2.905 9.596 -22.514 1.00 72.56 300 GLN A N 1
ATOM 2284 C CA . GLN A 1 300 ? 2.817 10.838 -21.742 1.00 72.56 300 GLN A CA 1
ATOM 2285 C C . GLN A 1 300 ? 4.166 11.557 -21.765 1.00 72.56 300 GLN A C 1
ATOM 2287 O O . GLN A 1 300 ? 4.224 12.779 -21.913 1.00 72.56 300 GLN A O 1
ATOM 2292 N N . TYR A 1 301 ? 5.235 10.768 -21.675 1.00 78.50 301 TYR A N 1
ATOM 2293 C CA . TYR A 1 301 ? 6.617 11.205 -21.733 1.00 78.50 301 TYR A CA 1
ATOM 2294 C C . TYR A 1 301 ? 7.304 10.584 -22.946 1.00 78.50 301 TYR A C 1
ATOM 2296 O O . TYR A 1 301 ? 7.092 9.416 -23.260 1.00 78.50 301 TYR A O 1
ATOM 2304 N N . MET A 1 302 ? 8.169 11.351 -23.598 1.00 79.44 302 MET A N 1
ATOM 2305 C CA . MET A 1 302 ? 9.075 10.871 -24.638 1.00 79.44 302 MET A CA 1
ATOM 2306 C C . MET A 1 302 ? 10.482 11.410 -24.397 1.00 79.44 302 MET A C 1
ATOM 2308 O O . MET A 1 302 ? 10.637 12.482 -23.812 1.00 79.44 302 MET A O 1
ATOM 2312 N N . MET A 1 303 ? 11.501 10.693 -24.872 1.00 81.88 303 MET A N 1
ATOM 2313 C CA . MET A 1 303 ? 12.845 11.263 -24.971 1.00 81.88 303 MET A CA 1
ATOM 2314 C C . MET A 1 303 ? 12.827 12.412 -25.988 1.00 81.88 303 MET A C 1
ATOM 2316 O O . MET A 1 303 ? 12.181 12.305 -27.035 1.00 81.88 303 MET A O 1
ATOM 2320 N N . GLU A 1 304 ? 13.506 13.516 -25.675 1.00 81.88 304 GLU A N 1
ATOM 2321 C CA . GLU A 1 304 ? 13.674 14.633 -26.606 1.00 81.88 304 GLU A CA 1
ATOM 2322 C C . GLU A 1 304 ? 14.369 14.123 -27.883 1.00 81.88 304 GLU A C 1
ATOM 2324 O O . GLU A 1 304 ? 15.433 13.502 -27.787 1.00 81.88 304 GLU A O 1
ATOM 2329 N N . PRO A 1 305 ? 13.796 14.349 -29.083 1.00 81.62 305 PRO A N 1
ATOM 2330 C CA . PRO A 1 305 ? 14.456 13.979 -30.326 1.00 81.62 305 PRO A CA 1
ATOM 2331 C C . PRO A 1 305 ? 15.816 14.669 -30.444 1.00 81.62 305 PRO A C 1
ATOM 2333 O O . PRO A 1 305 ? 15.910 15.895 -30.381 1.00 81.62 305 PRO A O 1
ATOM 2336 N N . LEU A 1 306 ? 16.866 13.881 -30.650 1.00 86.50 306 LEU A N 1
ATOM 2337 C CA . LEU A 1 306 ? 18.214 14.401 -30.835 1.00 86.50 306 LEU A CA 1
ATOM 2338 C C . LEU A 1 306 ? 18.463 14.696 -32.315 1.00 86.50 306 LEU A C 1
ATOM 2340 O O . LEU A 1 306 ? 18.163 13.882 -33.189 1.00 86.50 306 LEU A O 1
ATOM 2344 N N . ALA A 1 307 ? 19.028 15.870 -32.597 1.00 90.19 307 ALA A N 1
ATOM 2345 C CA . ALA A 1 307 ? 19.542 16.181 -33.924 1.00 90.19 307 ALA A CA 1
ATOM 2346 C C . ALA A 1 307 ? 20.786 15.333 -34.234 1.00 90.19 307 ALA A C 1
ATOM 2348 O O . ALA A 1 307 ? 21.459 14.834 -33.326 1.00 90.19 307 ALA A O 1
ATOM 2349 N N . GLU A 1 308 ? 21.113 15.219 -35.519 1.00 94.62 308 GLU A N 1
ATOM 2350 C CA . GLU A 1 308 ? 22.384 14.645 -35.959 1.00 94.62 308 GLU A CA 1
ATOM 2351 C C . GLU A 1 308 ? 23.565 15.377 -35.305 1.00 94.62 308 GLU A C 1
ATOM 2353 O O . GLU A 1 308 ? 23.581 16.607 -35.211 1.00 94.62 308 GLU A O 1
ATOM 2358 N N . GLN A 1 309 ? 24.534 14.605 -34.821 1.00 95.69 309 GLN A N 1
ATOM 2359 C CA . GLN A 1 309 ? 25.751 15.105 -34.197 1.00 95.69 309 GLN A CA 1
ATOM 2360 C C . GLN A 1 309 ? 26.916 14.984 -35.179 1.00 95.69 309 GLN A C 1
ATOM 2362 O O . GLN A 1 309 ? 27.053 13.967 -35.852 1.00 95.69 309 GLN A O 1
ATOM 2367 N N . VAL A 1 310 ? 27.786 15.991 -35.219 1.00 95.56 310 VAL A N 1
ATOM 2368 C CA . VAL A 1 310 ? 29.018 15.968 -36.022 1.00 95.56 310 VAL A CA 1
ATOM 2369 C C . VAL A 1 310 ? 30.204 16.120 -35.081 1.00 95.56 310 VAL A C 1
ATOM 2371 O O . VAL A 1 310 ? 30.240 17.065 -34.287 1.00 95.56 310 VAL A O 1
ATOM 2374 N N . ILE A 1 311 ? 31.152 15.186 -35.143 1.00 96.06 311 ILE A N 1
ATOM 2375 C CA . ILE A 1 311 ? 32.340 15.159 -34.283 1.00 96.06 311 ILE A CA 1
ATOM 2376 C C . ILE A 1 311 ? 33.596 14.891 -35.102 1.00 96.06 311 ILE A C 1
ATOM 2378 O O . ILE A 1 311 ? 33.551 14.186 -36.102 1.00 96.06 311 ILE A O 1
ATOM 2382 N N . SER A 1 312 ? 34.729 15.437 -34.668 1.00 95.19 312 SER A N 1
ATOM 2383 C CA . SER A 1 312 ? 36.012 15.161 -35.319 1.00 95.19 312 SER A CA 1
ATOM 2384 C C . SER A 1 312 ? 36.567 13.799 -34.906 1.00 95.19 312 SER A C 1
ATOM 2386 O O . SER A 1 312 ? 36.299 13.320 -33.798 1.00 95.19 312 SER A O 1
ATOM 2388 N N . GLU A 1 313 ? 37.399 13.209 -35.756 1.00 93.00 313 GLU A N 1
ATOM 2389 C CA . GLU A 1 313 ? 38.187 12.018 -35.420 1.00 93.00 313 GLU A CA 1
ATOM 2390 C C . GLU A 1 313 ? 38.912 12.157 -34.061 1.00 93.00 313 GLU A C 1
ATOM 2392 O O . GLU A 1 313 ? 39.440 13.219 -33.717 1.00 93.00 313 GLU A O 1
ATOM 2397 N N . SER A 1 314 ? 38.945 11.075 -33.272 1.00 92.06 314 SER A N 1
ATOM 2398 C CA . SER A 1 314 ? 39.580 11.015 -31.940 1.00 92.06 314 SER A CA 1
ATOM 2399 C C . SER A 1 314 ? 39.045 12.020 -30.904 1.00 92.06 314 SER A C 1
ATOM 2401 O O . SER A 1 314 ? 39.678 12.249 -29.870 1.00 92.06 314 SER A O 1
ATOM 2403 N N . SER A 1 315 ? 37.887 12.639 -31.155 1.00 95.25 315 SER A N 1
ATOM 2404 C CA . SER A 1 315 ? 37.247 13.584 -30.236 1.00 95.25 315 SER A CA 1
ATOM 2405 C C . SER A 1 315 ? 36.078 12.957 -29.472 1.00 95.25 315 SER A C 1
ATOM 2407 O O . SER A 1 315 ? 35.600 11.867 -29.793 1.00 95.25 315 SER A O 1
ATOM 2409 N N . SER A 1 316 ? 35.617 13.652 -28.432 1.00 95.31 316 SER A N 1
ATOM 2410 C CA . SER A 1 316 ? 34.437 13.254 -27.666 1.00 95.31 316 SER A CA 1
ATOM 2411 C C . SER A 1 316 ? 33.475 14.416 -27.507 1.00 95.31 316 SER A C 1
ATOM 2413 O O . SER A 1 316 ? 33.893 15.558 -27.306 1.00 95.31 316 SER A O 1
ATOM 2415 N N . ILE A 1 317 ? 32.184 14.100 -27.494 1.00 96.00 317 ILE A N 1
ATOM 2416 C CA . ILE A 1 317 ? 31.122 15.022 -27.100 1.00 96.00 317 ILE A CA 1
ATOM 2417 C C . ILE A 1 317 ? 30.302 14.424 -25.965 1.00 96.00 317 ILE A C 1
ATOM 2419 O O . ILE A 1 317 ? 30.238 13.208 -25.785 1.00 96.00 317 ILE A O 1
ATOM 2423 N N . VAL A 1 318 ? 29.660 15.297 -25.196 1.00 94.88 318 VAL A N 1
ATOM 2424 C CA . VAL A 1 318 ? 28.704 14.904 -24.163 1.00 94.88 318 VAL A CA 1
ATOM 2425 C C . VAL A 1 318 ? 27.407 15.644 -24.431 1.00 94.88 318 VAL A C 1
ATOM 2427 O O . VAL A 1 318 ? 27.373 16.873 -24.347 1.00 94.88 318 VAL A O 1
ATOM 2430 N N . ILE A 1 319 ? 26.350 14.900 -24.734 1.00 90.81 319 ILE A N 1
ATOM 2431 C CA . ILE A 1 319 ? 25.030 15.452 -25.031 1.00 90.81 319 ILE A CA 1
ATOM 2432 C C . ILE A 1 319 ? 24.074 15.192 -23.859 1.00 90.81 319 ILE A C 1
ATOM 2434 O O . ILE A 1 319 ? 24.052 14.082 -23.314 1.00 90.81 319 ILE A O 1
ATOM 2438 N N . PRO A 1 320 ? 23.311 16.203 -23.405 1.00 87.50 320 PRO A N 1
ATOM 2439 C CA . PRO A 1 320 ? 22.245 15.971 -22.443 1.00 87.50 320 PRO A CA 1
ATOM 2440 C C . PRO A 1 320 ? 21.139 15.144 -23.104 1.00 87.50 320 PRO A C 1
ATOM 2442 O O . PRO A 1 320 ? 20.809 15.373 -24.265 1.00 87.50 320 PRO A O 1
ATOM 2445 N N . LEU A 1 321 ? 20.562 14.207 -22.355 1.00 83.31 321 LEU A N 1
ATOM 2446 C CA . LEU A 1 321 ? 19.336 13.534 -22.758 1.00 83.31 321 LEU A CA 1
ATOM 2447 C C . LEU A 1 321 ? 18.207 14.052 -21.876 1.00 83.31 321 LEU A C 1
ATOM 2449 O O . LEU A 1 321 ? 18.216 13.831 -20.665 1.00 83.31 321 LEU A O 1
ATOM 2453 N N . ASN A 1 322 ? 17.264 14.767 -22.480 1.00 84.50 322 ASN A N 1
ATOM 2454 C CA . ASN A 1 322 ? 16.109 15.290 -21.769 1.00 84.50 322 ASN A CA 1
ATOM 2455 C C . ASN A 1 322 ? 14.854 14.486 -22.100 1.00 84.50 322 ASN A C 1
ATOM 2457 O O . ASN A 1 322 ? 14.773 13.787 -23.113 1.00 84.50 322 ASN A O 1
ATOM 2461 N N . TRP A 1 323 ? 13.852 14.643 -21.246 1.00 83.69 323 TRP A N 1
ATOM 2462 C CA . TRP A 1 323 ? 12.510 14.124 -21.461 1.00 83.69 323 TRP A CA 1
ATOM 2463 C C . TRP A 1 323 ? 11.568 15.271 -21.800 1.00 83.69 323 TRP A C 1
ATOM 2465 O O . TRP A 1 323 ? 11.806 16.409 -21.407 1.00 83.69 323 TRP A O 1
ATOM 2475 N N . ALA A 1 324 ? 10.491 14.983 -22.517 1.00 82.44 324 ALA A N 1
ATOM 2476 C CA . ALA A 1 324 ? 9.469 15.954 -22.872 1.00 82.44 324 ALA A CA 1
ATOM 2477 C C . ALA A 1 324 ? 8.070 15.335 -22.796 1.00 82.44 324 ALA A C 1
ATOM 2479 O O . ALA A 1 324 ? 7.917 14.112 -22.855 1.00 82.44 324 ALA A O 1
ATOM 2480 N N . LEU A 1 325 ? 7.034 16.170 -22.696 1.00 80.56 325 LEU A N 1
ATOM 2481 C CA . LEU A 1 325 ? 5.654 15.694 -22.825 1.00 80.56 325 LEU A CA 1
ATOM 2482 C C . LEU A 1 325 ? 5.352 15.365 -24.281 1.00 80.56 325 LEU A C 1
ATOM 2484 O O . LEU A 1 325 ? 5.502 16.226 -25.146 1.00 80.56 325 LEU A O 1
ATOM 2488 N N . SER A 1 326 ? 4.826 14.178 -24.579 1.00 79.06 326 SER A N 1
ATOM 2489 C CA . SER A 1 326 ? 4.522 13.857 -25.982 1.00 79.06 326 SER A CA 1
ATOM 2490 C C . SER A 1 326 ? 3.351 14.671 -26.537 1.00 79.06 326 SER A C 1
ATOM 2492 O O . SER A 1 326 ? 3.269 14.888 -27.742 1.00 79.06 326 SER A O 1
ATOM 2494 N N . SER A 1 327 ? 2.476 15.199 -25.674 1.00 80.69 327 SER A N 1
ATOM 2495 C CA . SER A 1 327 ? 1.434 16.153 -26.076 1.00 80.69 327 SER A CA 1
ATOM 2496 C C . SER A 1 327 ? 1.984 17.534 -26.453 1.00 80.69 327 SER A C 1
ATOM 2498 O O . SER A 1 327 ? 1.304 18.289 -27.145 1.00 80.69 327 SER A O 1
ATOM 2500 N N . ASN A 1 328 ? 3.176 17.896 -25.965 1.00 83.62 328 ASN A N 1
ATOM 2501 C CA . ASN A 1 328 ? 3.855 19.148 -26.285 1.00 83.62 328 ASN A CA 1
ATOM 2502 C C . ASN A 1 328 ? 5.378 19.002 -26.073 1.00 83.62 328 ASN A C 1
ATOM 2504 O O . ASN A 1 328 ? 5.866 19.306 -24.980 1.00 83.62 328 ASN A O 1
ATOM 2508 N N . PRO A 1 329 ? 6.132 18.589 -27.112 1.00 82.81 329 PRO A N 1
ATOM 2509 C CA . PRO A 1 329 ? 7.567 18.315 -27.002 1.00 82.81 329 PRO A CA 1
ATOM 2510 C C . PRO A 1 329 ? 8.435 19.520 -26.614 1.00 82.81 329 PRO A C 1
ATOM 2512 O O . PRO A 1 329 ? 9.596 19.348 -26.267 1.00 82.81 329 PRO A O 1
ATOM 2515 N N . SER A 1 330 ? 7.902 20.747 -26.659 1.00 84.56 330 SER A N 1
ATOM 2516 C CA . SER A 1 330 ? 8.612 21.941 -26.180 1.00 84.56 330 SER A CA 1
ATOM 2517 C C . SER A 1 330 ? 8.653 22.052 -24.652 1.00 84.56 330 SER A C 1
ATOM 2519 O O . SER A 1 330 ? 9.395 22.876 -24.121 1.00 84.56 330 SER A O 1
ATOM 2521 N N . ILE A 1 331 ? 7.843 21.265 -23.938 1.00 84.62 331 ILE A N 1
ATOM 2522 C CA . ILE A 1 331 ? 7.863 21.201 -22.477 1.00 84.62 331 ILE A CA 1
ATOM 2523 C C . ILE A 1 331 ? 8.860 20.123 -22.068 1.00 84.62 331 ILE A C 1
ATOM 2525 O O . ILE A 1 331 ? 8.541 18.934 -22.108 1.00 84.62 331 ILE A O 1
ATOM 2529 N N . ILE A 1 332 ? 10.053 20.562 -21.671 1.00 83.62 332 ILE A N 1
ATOM 2530 C CA . ILE A 1 332 ? 11.099 19.695 -21.129 1.00 83.62 332 ILE A CA 1
ATOM 2531 C C . ILE A 1 332 ? 10.769 19.322 -19.682 1.00 83.62 332 ILE A C 1
ATOM 2533 O O . ILE A 1 332 ? 10.400 20.171 -18.871 1.00 83.62 332 ILE A O 1
ATOM 2537 N N . ILE A 1 333 ? 10.916 18.040 -19.375 1.00 81.31 333 ILE A N 1
ATOM 2538 C CA . ILE A 1 333 ? 10.595 17.401 -18.106 1.00 81.31 333 ILE A CA 1
ATOM 2539 C C . ILE A 1 333 ? 11.890 17.124 -17.349 1.00 81.31 333 ILE A C 1
ATOM 2541 O O . ILE A 1 333 ? 12.802 16.463 -17.849 1.00 81.31 333 ILE A O 1
ATOM 2545 N N . GLY A 1 334 ? 11.969 17.670 -16.137 1.00 76.12 334 GLY A N 1
ATOM 2546 C CA . GLY A 1 334 ? 13.106 17.483 -15.245 1.00 76.12 334 GLY A CA 1
ATOM 2547 C C . GLY A 1 334 ? 12.968 16.239 -14.358 1.00 76.12 334 GLY A C 1
ATOM 2548 O O . GLY A 1 334 ? 11.870 15.706 -14.206 1.00 76.12 334 GLY A O 1
ATOM 2549 N N . PRO A 1 335 ? 14.054 15.810 -13.686 1.00 72.81 335 PRO A N 1
ATOM 2550 C CA . PRO A 1 335 ? 14.044 14.655 -12.782 1.00 72.81 335 PRO A CA 1
ATOM 2551 C C . PRO A 1 335 ? 13.015 14.728 -11.644 1.00 72.81 335 PRO A C 1
ATOM 2553 O O . PRO A 1 335 ? 12.595 13.692 -11.140 1.00 72.81 335 PRO A O 1
ATOM 2556 N N . SER A 1 336 ? 12.617 15.936 -11.228 1.00 78.75 336 SER A N 1
ATOM 2557 C CA . SER A 1 336 ? 11.627 16.165 -10.165 1.00 78.75 336 SER A CA 1
ATOM 2558 C C . SER A 1 336 ? 10.201 15.775 -10.546 1.00 78.75 336 SER A C 1
ATOM 2560 O O . SER A 1 336 ? 9.375 15.596 -9.661 1.00 78.75 336 SER A O 1
ATOM 2562 N N . GLU A 1 337 ? 9.909 15.670 -11.841 1.00 80.56 337 GLU A N 1
ATOM 2563 C CA . GLU A 1 337 ? 8.586 15.295 -12.353 1.00 80.56 337 GLU A CA 1
ATOM 2564 C C . GLU A 1 337 ? 8.381 13.774 -12.380 1.00 80.56 337 GLU A C 1
ATOM 2566 O O . GLU A 1 337 ? 7.263 13.304 -12.570 1.00 80.56 337 GLU A O 1
ATOM 2571 N N . PHE A 1 338 ? 9.463 13.006 -12.214 1.00 83.62 338 PHE A N 1
ATOM 2572 C CA . PHE A 1 338 ? 9.439 11.550 -12.175 1.00 83.62 338 PHE A CA 1
ATOM 2573 C C . PHE A 1 338 ? 9.431 11.059 -10.731 1.00 83.62 338 PHE A C 1
ATOM 2575 O O . PHE A 1 338 ? 10.169 11.579 -9.886 1.00 83.62 338 PHE A O 1
ATOM 2582 N N . THR A 1 339 ? 8.660 10.007 -10.462 1.00 86.44 339 THR A N 1
ATOM 2583 C CA . THR A 1 339 ? 8.713 9.296 -9.174 1.00 86.44 339 THR A CA 1
ATOM 2584 C C . THR A 1 339 ? 10.089 8.682 -8.929 1.00 86.44 339 THR A C 1
ATOM 2586 O O . THR A 1 339 ? 10.922 8.599 -9.833 1.00 86.44 339 THR A O 1
ATOM 2589 N N . GLU A 1 340 ? 10.356 8.216 -7.709 1.00 86.44 340 GLU A N 1
ATOM 2590 C CA . GLU A 1 340 ? 11.611 7.518 -7.415 1.00 86.44 340 GLU A CA 1
ATOM 2591 C C . GLU A 1 340 ? 11.838 6.298 -8.307 1.00 86.44 340 GLU A C 1
ATOM 2593 O O . GLU A 1 340 ? 12.913 6.169 -8.898 1.00 86.44 340 GLU A O 1
ATOM 2598 N N . HIS A 1 341 ? 10.811 5.469 -8.486 1.00 85.12 341 HIS A N 1
ATOM 2599 C CA . HIS A 1 341 ? 10.874 4.331 -9.395 1.00 85.12 341 HIS A CA 1
ATOM 2600 C C . HIS A 1 341 ? 11.120 4.785 -10.824 1.00 85.12 341 HIS A C 1
ATOM 2602 O O . HIS A 1 341 ? 12.029 4.286 -11.477 1.00 85.12 341 HIS A O 1
ATOM 2608 N N . GLN A 1 342 ? 10.378 5.784 -11.298 1.00 83.81 342 GLN A N 1
ATOM 2609 C CA . GLN A 1 342 ? 10.532 6.302 -12.653 1.00 83.81 342 GLN A CA 1
ATOM 2610 C C . GLN A 1 342 ? 11.935 6.860 -12.912 1.00 83.81 342 GLN A C 1
ATOM 2612 O O . GLN A 1 342 ? 12.486 6.617 -13.985 1.00 83.81 342 GLN A O 1
ATOM 2617 N N . ARG A 1 343 ? 12.546 7.535 -11.926 1.00 83.94 343 ARG A N 1
ATOM 2618 C CA . ARG A 1 343 ? 13.914 8.072 -12.014 1.00 83.94 343 ARG A CA 1
ATOM 2619 C C . ARG A 1 343 ? 14.952 7.004 -12.341 1.00 83.94 343 ARG A C 1
ATOM 2621 O O . ARG A 1 343 ? 15.868 7.284 -13.108 1.00 83.94 343 ARG A O 1
ATOM 2628 N N . GLN A 1 344 ? 14.784 5.784 -11.831 1.00 78.19 344 GLN A N 1
ATOM 2629 C CA . GLN A 1 344 ? 15.672 4.670 -12.170 1.00 78.19 344 GLN A CA 1
ATOM 2630 C C . GLN A 1 344 ? 15.603 4.316 -13.661 1.00 78.19 344 GLN A C 1
ATOM 2632 O O . GLN A 1 344 ? 16.591 3.876 -14.228 1.00 78.19 344 GLN A O 1
ATOM 2637 N N . PHE A 1 345 ? 14.477 4.543 -14.330 1.00 74.38 345 PHE A N 1
ATOM 2638 C CA . PHE A 1 345 ? 14.299 4.162 -15.733 1.00 74.38 345 PHE A CA 1
ATOM 2639 C C . PHE A 1 345 ? 14.598 5.282 -16.729 1.00 74.38 345 PHE A C 1
ATOM 2641 O O . PHE A 1 345 ? 14.914 5.004 -17.883 1.00 74.38 345 PHE A O 1
ATOM 2648 N N . VAL A 1 346 ? 14.526 6.539 -16.292 1.00 77.12 346 VAL A N 1
ATOM 2649 C CA . VAL A 1 346 ? 14.844 7.708 -17.131 1.00 77.12 346 VAL A CA 1
ATOM 2650 C C . VAL A 1 346 ? 16.314 8.116 -17.082 1.00 77.12 346 VAL A C 1
ATOM 2652 O O . VAL A 1 346 ? 16.727 8.983 -17.856 1.00 77.12 346 VAL A O 1
ATOM 2655 N N . ASP A 1 347 ? 17.105 7.509 -16.192 1.00 80.19 347 ASP A N 1
ATOM 2656 C CA . ASP A 1 347 ? 18.553 7.690 -16.160 1.00 80.19 347 ASP A CA 1
ATOM 2657 C C . ASP A 1 347 ? 19.192 7.074 -17.414 1.00 80.19 347 ASP A C 1
ATOM 2659 O O . ASP A 1 347 ? 18.988 5.900 -17.729 1.00 80.19 347 ASP A O 1
ATOM 2663 N N . VAL A 1 348 ? 20.016 7.867 -18.106 1.00 81.12 348 VAL A N 1
ATOM 266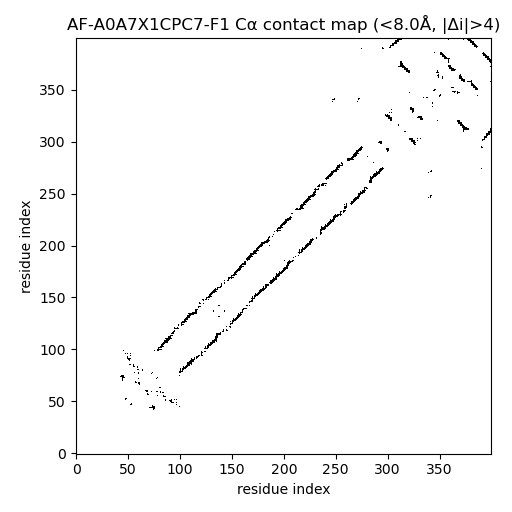4 C CA . VAL A 1 348 ? 20.784 7.454 -19.290 1.00 81.12 348 VAL A CA 1
ATOM 2665 C C . VAL A 1 348 ? 21.606 6.195 -19.019 1.00 81.12 348 VAL A C 1
ATOM 2667 O O . VAL A 1 348 ? 21.779 5.378 -19.921 1.00 81.12 348 VAL A O 1
ATOM 2670 N N . ALA A 1 349 ? 22.085 6.008 -17.784 1.00 83.50 349 ALA A N 1
ATOM 2671 C CA . ALA A 1 349 ? 22.838 4.822 -17.384 1.00 83.50 349 ALA A CA 1
ATOM 2672 C C . ALA A 1 349 ? 22.043 3.512 -17.513 1.00 83.50 349 ALA A C 1
ATOM 2674 O O . ALA A 1 349 ? 22.648 2.453 -17.663 1.00 83.50 349 ALA A O 1
ATOM 2675 N N . ASN A 1 350 ? 20.710 3.585 -17.490 1.00 81.94 350 ASN A N 1
ATOM 2676 C CA . ASN A 1 350 ? 19.819 2.428 -17.537 1.00 81.94 350 ASN A CA 1
ATOM 2677 C C . ASN A 1 350 ? 19.148 2.236 -18.911 1.00 81.94 350 ASN A C 1
ATOM 2679 O O . ASN A 1 350 ? 18.356 1.307 -19.088 1.00 81.94 350 ASN A O 1
ATOM 2683 N N . LEU A 1 351 ? 19.479 3.070 -19.904 1.00 82.31 351 LEU A N 1
ATOM 2684 C CA . LEU A 1 351 ? 19.000 2.910 -21.278 1.00 82.31 351 LEU A CA 1
ATOM 2685 C C . LEU A 1 351 ? 19.783 1.826 -22.022 1.00 82.31 351 LEU A C 1
ATOM 2687 O O . LEU A 1 351 ? 21.004 1.713 -21.912 1.00 82.31 351 LEU A O 1
ATOM 2691 N N . LYS A 1 352 ? 19.083 1.062 -22.865 1.00 88.44 352 LYS A N 1
ATOM 2692 C CA . LYS A 1 352 ? 19.730 0.183 -23.841 1.00 88.44 352 LYS A CA 1
ATOM 2693 C C . LYS A 1 352 ? 20.266 1.043 -24.986 1.00 88.44 352 LYS A C 1
ATOM 2695 O O . LYS A 1 352 ? 19.490 1.732 -25.650 1.00 88.44 352 LYS A O 1
ATOM 2700 N N . ILE A 1 353 ? 21.572 0.968 -25.230 1.00 91.12 353 ILE A N 1
ATOM 2701 C CA . ILE A 1 353 ? 22.267 1.694 -26.299 1.00 91.12 353 ILE A CA 1
ATOM 2702 C C . ILE A 1 353 ? 22.693 0.692 -27.372 1.00 91.12 353 ILE A C 1
ATOM 2704 O O . ILE A 1 353 ? 23.335 -0.311 -27.063 1.00 91.12 353 ILE A O 1
ATOM 2708 N N . ALA A 1 354 ? 22.349 0.966 -28.627 1.00 93.94 354 ALA A N 1
ATOM 2709 C CA . ALA A 1 354 ? 22.789 0.198 -29.784 1.00 93.94 354 ALA A CA 1
ATOM 2710 C C . ALA A 1 354 ? 23.345 1.134 -30.860 1.00 93.94 354 ALA A C 1
ATOM 2712 O O . ALA A 1 354 ? 22.803 2.214 -31.091 1.00 93.94 354 ALA A O 1
ATOM 2713 N N . THR A 1 355 ? 24.410 0.709 -31.534 1.00 96.31 355 THR A N 1
ATOM 2714 C CA . THR A 1 355 ? 25.006 1.428 -32.663 1.00 96.31 355 THR A CA 1
ATOM 2715 C C . THR A 1 355 ? 24.938 0.576 -33.927 1.00 96.31 355 THR A C 1
ATOM 2717 O O . THR A 1 355 ? 25.014 -0.652 -33.871 1.00 96.31 355 THR A O 1
ATOM 2720 N N . SER A 1 356 ? 24.786 1.211 -35.090 1.00 97.38 356 SER A N 1
ATOM 2721 C CA . SER A 1 356 ? 24.763 0.502 -36.381 1.00 97.38 356 SER A CA 1
ATOM 2722 C C . SER A 1 356 ? 26.124 -0.069 -36.795 1.00 97.38 356 SER A C 1
ATOM 2724 O O . SER A 1 356 ? 26.197 -0.903 -37.695 1.00 97.38 356 SER A O 1
ATOM 2726 N N . ASN A 1 357 ? 27.206 0.439 -36.206 1.00 95.38 357 ASN A N 1
ATOM 2727 C CA . ASN A 1 357 ? 28.588 0.027 -36.432 1.00 95.38 357 ASN A CA 1
ATOM 2728 C C . ASN A 1 357 ? 29.460 0.433 -35.227 1.00 95.38 357 ASN A C 1
ATOM 2730 O O . ASN A 1 357 ? 28.960 0.993 -34.249 1.00 95.38 357 ASN A O 1
ATOM 2734 N N . ASP A 1 358 ? 30.762 0.168 -35.327 1.00 94.81 358 ASP A N 1
ATOM 2735 C CA . ASP A 1 358 ? 31.729 0.376 -34.249 1.00 94.81 358 ASP A CA 1
ATOM 2736 C C . ASP A 1 358 ? 32.564 1.660 -34.407 1.00 94.81 358 ASP A C 1
ATOM 2738 O O . ASP A 1 358 ? 33.615 1.756 -33.780 1.00 94.81 358 ASP A O 1
ATOM 2742 N N . ASN A 1 359 ? 32.162 2.636 -35.233 1.00 95.69 359 ASN A N 1
ATOM 2743 C CA . ASN A 1 359 ? 32.976 3.841 -35.488 1.00 95.69 359 ASN A CA 1
ATOM 2744 C C . ASN A 1 359 ? 33.098 4.762 -34.262 1.00 95.69 359 ASN A C 1
ATOM 2746 O O . ASN A 1 359 ? 34.038 5.552 -34.156 1.00 95.69 359 ASN A O 1
ATOM 2750 N N . ILE A 1 360 ? 32.140 4.661 -33.344 1.00 97.12 360 ILE A N 1
ATOM 2751 C CA . ILE A 1 360 ? 32.071 5.436 -32.110 1.00 97.12 360 ILE A CA 1
ATOM 2752 C C . ILE A 1 360 ? 31.857 4.504 -30.919 1.00 97.12 360 ILE A C 1
ATOM 2754 O O . ILE A 1 360 ? 31.278 3.428 -31.061 1.00 97.12 360 ILE A O 1
ATOM 2758 N N . ASP A 1 361 ? 32.271 4.950 -29.739 1.00 96.12 361 ASP A N 1
ATOM 2759 C CA . ASP A 1 361 ? 31.861 4.368 -28.465 1.00 96.12 361 ASP A CA 1
ATOM 2760 C C . ASP A 1 361 ? 30.844 5.297 -27.797 1.00 96.12 361 ASP A C 1
ATOM 2762 O O . ASP A 1 361 ? 31.055 6.509 -27.698 1.00 96.12 361 ASP A O 1
ATOM 2766 N N . VAL A 1 362 ? 29.729 4.730 -27.338 1.00 95.31 362 VAL A N 1
ATOM 2767 C CA . VAL A 1 362 ? 28.637 5.472 -26.699 1.00 95.31 362 VAL A CA 1
ATOM 2768 C C . VAL A 1 362 ? 28.449 4.947 -25.281 1.00 95.31 362 VAL A C 1
ATOM 2770 O O . VAL A 1 362 ? 28.313 3.745 -25.068 1.00 95.31 362 VAL A O 1
ATOM 2773 N N . SER A 1 363 ? 28.454 5.844 -24.297 1.00 93.12 363 SER A N 1
ATOM 2774 C CA . SER A 1 363 ? 28.326 5.493 -22.880 1.00 93.12 36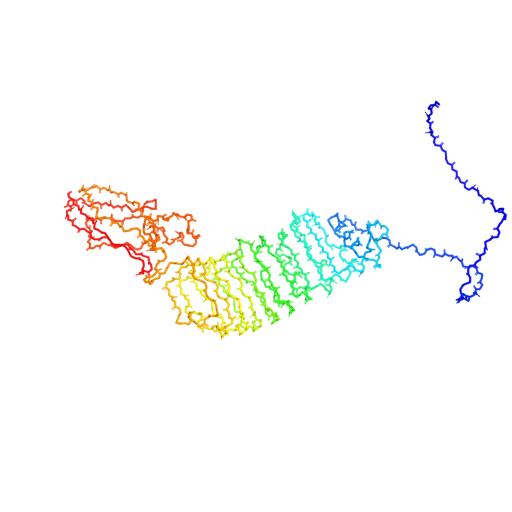3 SER A CA 1
ATOM 2775 C C . SER A 1 363 ? 27.559 6.555 -22.099 1.00 93.12 363 SER A C 1
ATOM 2777 O O . SER A 1 363 ? 27.428 7.695 -22.538 1.00 93.12 363 SER A O 1
ATOM 2779 N N . ALA A 1 364 ? 27.050 6.194 -20.924 1.00 89.31 364 ALA A N 1
ATOM 2780 C CA . ALA A 1 364 ? 26.446 7.145 -20.001 1.00 89.31 364 ALA A CA 1
ATOM 2781 C C . ALA A 1 364 ? 27.507 7.728 -19.054 1.00 89.31 364 ALA A C 1
ATOM 2783 O O . ALA A 1 364 ? 28.255 6.988 -18.416 1.00 89.31 364 ALA A O 1
ATOM 2784 N N . VAL A 1 365 ? 27.560 9.056 -18.928 1.00 89.25 365 VAL A N 1
ATOM 2785 C CA . VAL A 1 365 ? 28.457 9.770 -18.008 1.00 89.25 365 VAL A CA 1
ATOM 2786 C C . VAL A 1 365 ? 27.681 10.885 -17.315 1.00 89.25 365 VAL A C 1
ATOM 2788 O O . VAL A 1 365 ? 27.237 11.831 -17.962 1.00 89.25 365 VAL A O 1
ATOM 2791 N N . ASN A 1 366 ? 27.542 10.801 -15.988 1.00 85.00 366 ASN A N 1
ATOM 2792 C CA . ASN A 1 366 ? 26.858 11.804 -15.155 1.00 85.00 366 ASN A CA 1
ATOM 2793 C C . ASN A 1 366 ? 25.443 12.167 -15.661 1.00 85.00 366 ASN A C 1
ATOM 2795 O O . ASN A 1 366 ? 25.115 13.349 -15.782 1.00 85.00 366 ASN A O 1
ATOM 2799 N N . GLY A 1 367 ? 24.631 11.160 -16.012 1.00 80.62 367 GLY A N 1
ATOM 2800 C CA . GLY A 1 367 ? 23.268 11.355 -16.530 1.00 80.62 367 GLY A CA 1
ATOM 2801 C C . GLY A 1 367 ? 23.204 11.957 -17.941 1.00 80.62 367 GLY A C 1
ATOM 2802 O O . GLY A 1 367 ? 22.180 12.505 -18.336 1.00 80.62 367 GLY A O 1
ATOM 2803 N N . LYS A 1 368 ? 24.306 11.907 -18.695 1.00 89.06 368 LYS A N 1
ATOM 2804 C CA . LYS A 1 368 ? 24.415 12.389 -20.079 1.00 89.06 368 LYS A CA 1
ATOM 2805 C C . LYS A 1 368 ? 24.975 11.296 -20.976 1.00 89.06 368 LYS A C 1
ATOM 2807 O O . LYS A 1 368 ? 25.615 10.367 -20.489 1.00 89.06 368 LYS A O 1
ATOM 2812 N N . LEU A 1 369 ? 24.783 11.431 -22.283 1.00 92.00 369 LEU A N 1
ATOM 2813 C CA . LEU A 1 369 ? 25.357 10.516 -23.261 1.00 92.00 369 LEU A CA 1
ATOM 2814 C C . LEU A 1 369 ? 26.727 11.041 -23.705 1.00 92.00 369 LEU A C 1
ATOM 2816 O O . LEU A 1 369 ? 26.830 12.123 -24.281 1.00 92.00 369 LEU A O 1
ATOM 2820 N N . ALA A 1 370 ? 27.781 10.291 -23.416 1.00 95.56 370 ALA A N 1
ATOM 2821 C CA . ALA A 1 370 ? 29.122 10.533 -23.921 1.00 95.56 370 ALA A CA 1
ATOM 2822 C C . ALA A 1 370 ? 29.337 9.716 -25.196 1.00 95.56 370 ALA A C 1
ATOM 2824 O O . ALA A 1 370 ? 29.129 8.502 -25.205 1.00 95.56 370 ALA A O 1
ATOM 2825 N N . ILE A 1 371 ? 29.769 10.390 -26.257 1.00 96.62 371 ILE A N 1
ATOM 2826 C CA . ILE A 1 371 ? 30.077 9.787 -27.552 1.00 96.62 371 ILE A CA 1
ATOM 2827 C C . ILE A 1 371 ? 31.543 10.070 -27.854 1.00 96.62 371 ILE A C 1
ATOM 2829 O O . ILE A 1 371 ? 31.972 11.222 -27.782 1.00 96.62 371 ILE A O 1
ATOM 2833 N N . HIS A 1 372 ? 32.301 9.032 -28.186 1.00 96.94 372 HIS A N 1
ATOM 2834 C CA . HIS A 1 372 ? 33.717 9.117 -28.524 1.00 96.94 372 HIS A CA 1
ATOM 2835 C C . HIS A 1 372 ? 33.961 8.558 -29.926 1.00 96.94 372 HIS A C 1
ATOM 2837 O O . HIS A 1 372 ? 33.601 7.415 -30.195 1.00 96.94 372 HIS A O 1
ATOM 2843 N N . ALA A 1 373 ? 34.570 9.349 -30.811 1.00 96.75 373 ALA A N 1
ATOM 2844 C CA . ALA A 1 373 ? 35.012 8.888 -32.123 1.00 96.75 373 ALA A CA 1
ATOM 2845 C C . ALA A 1 373 ? 36.310 8.091 -32.007 1.00 96.75 373 ALA A C 1
ATOM 2847 O O . ALA A 1 373 ? 37.268 8.556 -31.387 1.00 96.75 373 ALA A O 1
ATOM 2848 N N . LYS A 1 374 ? 36.367 6.921 -32.650 1.00 94.19 374 LYS A N 1
ATOM 2849 C CA . LYS A 1 374 ? 37.589 6.113 -32.686 1.00 94.19 374 LYS A CA 1
ATOM 2850 C C . LYS A 1 374 ? 38.635 6.716 -33.617 1.00 94.19 374 LYS A C 1
ATOM 2852 O O . LYS A 1 374 ? 38.318 7.323 -34.637 1.00 94.19 374 LYS A O 1
ATOM 2857 N N . GLU A 1 375 ? 39.895 6.511 -33.257 1.00 92.75 375 GLU A N 1
ATOM 2858 C CA . GLU A 1 375 ? 41.042 6.942 -34.053 1.00 92.75 375 GLU A CA 1
ATOM 2859 C C . GLU A 1 375 ? 41.081 6.208 -35.404 1.00 92.75 375 GLU A C 1
ATOM 2861 O O . GLU A 1 375 ? 40.905 4.991 -35.483 1.00 92.75 375 GLU A O 1
ATOM 2866 N N . GLY A 1 376 ? 41.317 6.959 -36.475 1.00 89.25 376 GLY A N 1
ATOM 2867 C CA . GLY A 1 376 ? 41.454 6.492 -37.851 1.00 89.25 376 GLY A CA 1
ATOM 2868 C C . GLY A 1 376 ? 40.150 6.122 -38.560 1.00 89.25 376 GLY A C 1
ATOM 2869 O O . GLY A 1 376 ? 40.217 5.550 -39.651 1.00 89.25 376 GLY A O 1
ATOM 2870 N N . ILE A 1 377 ? 38.980 6.392 -37.970 1.00 88.62 377 ILE A N 1
ATOM 2871 C CA . ILE A 1 377 ? 37.679 5.972 -38.509 1.00 88.62 377 ILE A CA 1
ATOM 2872 C C . ILE A 1 377 ? 36.795 7.190 -38.788 1.00 88.62 377 ILE A C 1
ATOM 2874 O O . ILE A 1 377 ? 36.466 7.944 -37.881 1.00 88.62 377 ILE A O 1
ATOM 2878 N N . ILE A 1 378 ? 36.359 7.331 -40.042 1.00 92.25 378 ILE A N 1
ATOM 2879 C CA . ILE A 1 378 ? 35.395 8.347 -40.490 1.00 92.25 378 ILE A CA 1
ATOM 2880 C C . ILE A 1 378 ? 34.103 7.689 -40.971 1.00 92.25 378 ILE A C 1
ATOM 2882 O O . ILE A 1 378 ? 34.103 6.545 -41.437 1.00 92.25 378 ILE A O 1
ATOM 2886 N N . GLY A 1 379 ? 33.002 8.433 -40.918 1.00 94.62 379 GLY A N 1
ATOM 2887 C CA . GLY A 1 379 ? 31.716 8.001 -41.455 1.00 94.62 379 GLY A CA 1
ATOM 2888 C C . GLY A 1 379 ? 30.566 8.119 -40.466 1.00 94.62 379 GLY A C 1
ATOM 2889 O O . GLY A 1 379 ? 30.693 8.671 -39.377 1.00 94.62 379 GLY A O 1
ATOM 2890 N N . MET A 1 380 ? 29.415 7.598 -40.881 1.00 96.56 380 MET A N 1
ATOM 2891 C CA . MET A 1 380 ? 28.152 7.763 -40.170 1.00 96.56 380 MET A CA 1
ATOM 2892 C C . MET A 1 380 ? 27.852 6.569 -39.263 1.00 96.56 380 MET A C 1
ATOM 2894 O O . MET A 1 380 ? 27.993 5.419 -39.684 1.00 96.56 380 MET A O 1
ATOM 2898 N N . THR A 1 381 ? 27.380 6.843 -38.050 1.00 97.50 381 THR A N 1
ATOM 2899 C CA . THR A 1 381 ? 26.846 5.840 -37.118 1.00 97.50 381 THR A CA 1
ATOM 2900 C C . THR A 1 381 ? 25.437 6.222 -36.705 1.00 97.50 381 THR A C 1
ATOM 2902 O O . THR A 1 381 ? 25.215 7.335 -36.240 1.00 97.50 381 THR A O 1
ATOM 2905 N N . GLU A 1 382 ? 24.481 5.310 -36.841 1.00 97.44 382 GLU A N 1
ATOM 2906 C CA . GLU A 1 382 ? 23.166 5.463 -36.225 1.00 97.44 382 GLU A CA 1
ATOM 2907 C C . GLU A 1 382 ? 23.243 4.973 -34.777 1.00 97.44 382 GLU A C 1
ATOM 2909 O O . GLU A 1 382 ? 23.701 3.858 -34.514 1.00 97.44 382 GLU A O 1
ATOM 2914 N N . VAL A 1 383 ? 22.812 5.817 -33.844 1.00 95.62 383 VAL A N 1
ATOM 2915 C CA . VAL A 1 383 ? 22.697 5.500 -32.421 1.00 95.62 383 VAL A CA 1
ATOM 2916 C C . VAL A 1 383 ? 21.223 5.350 -32.092 1.00 95.62 383 VAL A C 1
ATOM 2918 O O . VAL A 1 383 ? 20.435 6.269 -32.313 1.00 95.62 383 VAL A O 1
ATOM 2921 N N . LYS A 1 384 ? 20.866 4.199 -31.530 1.00 92.75 384 LYS A N 1
ATOM 2922 C CA . LYS A 1 384 ? 19.534 3.879 -31.030 1.00 92.75 384 LYS A CA 1
ATOM 2923 C C . LYS A 1 384 ? 19.574 3.774 -29.512 1.00 92.75 384 LYS A C 1
ATOM 2925 O O . LYS A 1 384 ? 20.282 2.932 -28.959 1.00 92.75 384 LYS A O 1
ATOM 2930 N N . LEU A 1 385 ? 18.793 4.614 -28.843 1.00 88.94 385 LEU A N 1
ATOM 2931 C CA . LEU A 1 385 ? 18.546 4.545 -27.406 1.00 88.94 385 LEU A CA 1
ATOM 2932 C C . LEU A 1 385 ? 17.151 3.963 -27.188 1.00 88.94 385 LEU A C 1
ATOM 2934 O O . LEU A 1 385 ? 16.206 4.376 -27.860 1.00 88.94 385 LEU A O 1
ATOM 2938 N N . SER A 1 386 ? 17.005 3.022 -26.256 1.00 83.75 386 SER A N 1
ATOM 2939 C CA . SER A 1 386 ? 15.701 2.426 -25.956 1.00 83.75 386 SER A CA 1
ATOM 2940 C C . SER A 1 386 ? 15.482 2.114 -24.474 1.00 83.75 386 SER A C 1
ATOM 2942 O O . SER A 1 386 ? 16.401 1.699 -23.766 1.00 83.75 386 SER A O 1
ATOM 2944 N N . TYR A 1 387 ? 14.236 2.270 -24.024 1.00 77.25 387 TYR A N 1
ATOM 2945 C CA . TYR A 1 387 ? 13.733 1.803 -22.734 1.00 77.25 387 TYR A CA 1
ATOM 2946 C C . TYR A 1 387 ? 12.560 0.838 -22.938 1.00 77.25 387 TYR A C 1
ATOM 2948 O O . TYR A 1 387 ? 11.602 1.150 -23.649 1.00 77.25 387 TYR A O 1
ATOM 2956 N N . ASN A 1 388 ? 12.664 -0.347 -22.322 1.00 66.75 388 ASN A N 1
ATOM 2957 C CA . ASN A 1 388 ? 11.684 -1.440 -22.383 1.00 66.75 388 ASN A CA 1
ATOM 2958 C C . ASN A 1 388 ? 11.120 -1.714 -23.797 1.00 66.75 388 ASN A C 1
ATOM 2960 O O . ASN A 1 388 ? 9.948 -2.046 -23.937 1.00 66.75 388 ASN A O 1
ATOM 2964 N N . GLU A 1 389 ? 11.943 -1.496 -24.835 1.00 66.75 389 GLU A N 1
ATOM 2965 C CA . GLU A 1 389 ? 11.639 -1.675 -26.273 1.00 66.75 389 GLU A CA 1
ATOM 2966 C C . GLU A 1 389 ? 10.512 -0.793 -26.845 1.00 66.75 389 GLU A C 1
ATOM 2968 O O . GLU A 1 389 ? 10.312 -0.768 -28.054 1.00 66.75 389 GLU A O 1
ATOM 2973 N N . ASN A 1 390 ? 9.816 -0.025 -26.005 1.00 66.94 390 ASN A N 1
ATOM 2974 C CA . ASN A 1 390 ? 8.657 0.777 -26.401 1.00 66.94 390 ASN A CA 1
ATOM 2975 C C . ASN A 1 390 ? 8.958 2.279 -26.484 1.00 66.94 390 ASN A C 1
ATOM 2977 O O . ASN A 1 390 ? 8.289 3.001 -27.220 1.00 66.94 390 ASN A O 1
ATOM 2981 N N . ILE A 1 391 ? 9.964 2.760 -25.747 1.00 74.12 391 ILE A N 1
ATOM 2982 C CA . ILE A 1 391 ? 10.428 4.149 -25.822 1.00 74.12 391 ILE A CA 1
ATOM 2983 C C . ILE A 1 391 ? 11.761 4.152 -26.549 1.00 74.12 391 ILE A C 1
ATOM 2985 O O . ILE A 1 391 ? 12.744 3.652 -26.008 1.00 74.12 391 ILE A O 1
ATOM 2989 N N . GLU A 1 392 ? 11.804 4.714 -27.754 1.00 81.81 392 GLU A N 1
ATOM 2990 C CA . GLU A 1 392 ? 13.004 4.720 -28.591 1.00 81.81 392 GLU A CA 1
ATOM 2991 C C . GLU A 1 392 ? 13.298 6.122 -29.132 1.00 81.81 392 GLU A C 1
ATOM 2993 O O . GLU A 1 392 ? 12.386 6.857 -29.514 1.00 81.81 392 GLU A O 1
ATOM 2998 N N . VAL A 1 393 ? 14.580 6.484 -29.189 1.00 86.44 393 VAL A N 1
ATOM 2999 C CA . VAL A 1 393 ? 15.062 7.640 -29.951 1.00 86.44 393 VAL A CA 1
ATOM 3000 C C . VAL A 1 393 ? 16.287 7.224 -30.752 1.00 86.44 393 VAL A C 1
ATOM 3002 O O . VAL A 1 393 ? 17.189 6.566 -30.230 1.00 86.44 393 VAL A O 1
ATOM 3005 N N . ASN A 1 394 ? 16.308 7.622 -32.022 1.00 91.62 394 ASN A N 1
ATOM 3006 C CA . ASN A 1 394 ? 17.411 7.358 -32.934 1.00 91.62 394 ASN A CA 1
ATOM 3007 C C . ASN A 1 394 ? 17.980 8.684 -33.426 1.00 91.62 394 ASN A C 1
ATOM 3009 O O . ASN A 1 394 ? 17.224 9.617 -33.703 1.00 91.62 394 ASN A O 1
ATOM 3013 N N . PHE A 1 395 ? 19.297 8.755 -33.566 1.00 95.12 395 PHE A N 1
ATOM 3014 C CA . PHE A 1 395 ? 19.975 9.898 -34.166 1.00 95.12 395 PHE A CA 1
ATOM 3015 C C . PHE A 1 395 ? 21.281 9.460 -34.828 1.00 95.12 395 PHE A C 1
ATOM 3017 O O . PHE A 1 395 ? 21.825 8.392 -34.545 1.00 95.12 395 PHE A O 1
ATOM 3024 N N . GLY A 1 396 ? 21.768 10.287 -35.745 1.00 96.44 396 GLY A N 1
ATOM 3025 C CA . GLY A 1 396 ? 23.020 10.057 -36.449 1.00 96.44 396 GLY A CA 1
ATOM 3026 C C . GLY A 1 396 ? 24.209 10.726 -35.770 1.00 96.44 396 GLY A C 1
ATOM 3027 O O . GLY A 1 396 ? 24.074 11.807 -35.198 1.00 96.44 396 GLY A O 1
ATOM 3028 N N . VAL A 1 397 ? 25.378 10.102 -35.873 1.00 97.19 397 VAL A N 1
ATOM 3029 C CA . VAL A 1 397 ? 26.669 10.689 -35.516 1.00 97.19 397 VAL A CA 1
ATOM 3030 C C . VAL A 1 397 ? 27.608 10.563 -36.710 1.00 97.19 397 VAL A C 1
ATOM 3032 O O . VAL A 1 397 ? 28.001 9.453 -37.076 1.00 97.19 397 VAL A O 1
ATOM 3035 N N . ALA A 1 398 ? 27.971 11.696 -37.303 1.00 97.06 398 ALA A N 1
ATOM 3036 C CA . ALA A 1 398 ? 28.973 11.781 -38.353 1.00 97.06 398 ALA A CA 1
ATOM 3037 C C . ALA A 1 398 ? 30.353 12.053 -37.737 1.00 97.06 398 ALA A C 1
ATOM 3039 O O . ALA A 1 398 ? 30.519 13.013 -36.981 1.00 97.06 398 ALA A O 1
ATOM 3040 N N . VAL A 1 399 ? 31.330 11.203 -38.063 1.00 96.12 399 VAL A N 1
ATOM 3041 C CA . VAL A 1 399 ? 32.746 11.420 -37.739 1.00 96.12 399 VAL A CA 1
ATOM 3042 C C . VAL A 1 399 ? 33.456 11.969 -38.976 1.00 96.12 399 VAL A C 1
ATOM 3044 O O . VAL A 1 399 ? 33.500 11.278 -40.002 1.00 96.12 399 VAL A O 1
ATOM 3047 N N . GLU A 1 400 ? 33.975 13.195 -38.869 1.00 92.69 400 GLU A N 1
ATOM 3048 C CA . GLU A 1 400 ? 34.663 13.947 -39.937 1.00 92.69 400 GLU A CA 1
ATOM 3049 C C . GLU A 1 400 ? 36.160 14.160 -39.690 1.00 92.69 400 GLU A C 1
ATOM 3051 O O . GLU A 1 400 ? 36.573 14.344 -38.514 1.00 92.69 400 GLU A O 1
#